Protein AF-A0A9W7TGL2-F1 (afdb_monomer_lite)

pLDDT: mean 71.96, std 24.63, range [27.2, 98.25]

Secondary structure (DSSP, 8-state):
-----------------------------------------------------TTSHHHHHHHHHHHHHHHHHHHHHHHHHHHHHHHHHHHHHHHHTS---------------SHHHHHHHHHHHHHHHHHHHHHHHHHHHHHHHHHHHHHHHHHHHHHHHHHHH--SS-TTHHHHHHHHHHHHHHHHHHHHHHHHHHHHHHHHHHHHHHHHHHHHHHHHHHHHHHHHHHHHHHHHHHHHHHHHHHHHHHHHHHHHHHHHHHHHHHHHHHHHHHHHHHHHHHHTSSS-----TTHHHHHHHHHHHHHHHHHHHHHHHHHHHHHHHHHHHHHHGGGS------GGG-S----------------------------------------TT---SS-TTS-EEE--HHHHHHHHHHHHHHHHHHHHHHHHHHHTTS---HHHHHHHHHHHHHHHHHHHHHHHHGGG-EEE------SHHHHHHHHHHHHHHHHHHHHHHHHHHHHHHHHHHHHHHHHHHHHHHHHHHHHHHHHHHHHHHHHHHHS--S---

InterPro domains:
  IPR052593 Microtubule-associated AKAP9-binding protein [PTHR46501] (51-542)
  IPR060527 Myomegalin-like, C-terminal [PF26710] (396-517)

Sequence (549 aa):
MSEQVVMCDGISHGRRRTVLKAKKEEGLKATNGDTFPGQGSVTRGVSVDVGVSEGGDGSVLMLQWENGRLQEQLRSSEELNATLHSELDLTRSILKHSPQKHMTDRPAEQQNSSDSKNINSDLLAEHLQEIRVLRQRLEETIRTNERLREQLERKLLEAEKDSAATNIFIAGSEDQAHISSELHFLLTQNHTLKEQLNQGARDKQKENDRLRETLARRTAKLELSRKECETLKQERGQLQVNLNRLQCENNHQKQQLCDTQQLLQSVRVELQVQEHMKNTTQTHTGEGSASECGSAVNLNELLAEIRQLRVQLERSIQTNTTLRLRLEQQLLSRSDPKSTININYLLTKTDGAGKSDVAHSHTDRSSPAQDCGSSVDSESHAPSRLVPGHRLWADRRGRHVLGLIEDYNALRKQMSEAQSLTADLDTQIHDNSQVLDQFQMKGFSSSVNTMQQVLEEAARLLKLLWRVSLPSGDALHTQQDELLRSEISRLKSRLSQQERMLTGAVKRLRSTNHLKEGMERVIIDQLSLTYGVLKRARGNLEDVPLNGQ

Radius of gyration: 63.39 Å; chains: 1; bounding box: 141×107×210 Å

Organism: Triplophysa rosa (NCBI:txid992332)

Structure (mmCIF, N/CA/C/O backbone):
data_AF-A0A9W7TGL2-F1
#
_entry.id   AF-A0A9W7TGL2-F1
#
loop_
_atom_site.group_PDB
_atom_site.id
_atom_site.type_symbol
_atom_site.label_atom_id
_atom_site.label_alt_id
_atom_site.label_comp_id
_atom_site.label_asym_id
_atom_site.label_entity_id
_atom_site.label_seq_id
_atom_site.pdbx_PDB_ins_code
_atom_site.Cartn_x
_atom_site.Cartn_y
_atom_site.Cartn_z
_atom_site.occupancy
_atom_site.B_iso_or_equiv
_atom_site.auth_seq_id
_atom_site.auth_comp_id
_atom_site.auth_asym_id
_atom_site.auth_atom_id
_atom_site.pdbx_PDB_model_num
ATOM 1 N N . MET A 1 1 ? 0.208 -20.484 58.988 1.00 34.53 1 MET A N 1
ATOM 2 C CA . MET A 1 1 ? 1.634 -20.663 59.331 1.00 34.53 1 MET A CA 1
ATOM 3 C C . MET A 1 1 ? 2.402 -20.876 58.041 1.00 34.53 1 MET A C 1
ATOM 5 O O . MET A 1 1 ? 1.919 -21.641 57.222 1.00 34.53 1 MET A O 1
ATOM 9 N N . SER A 1 2 ? 3.552 -20.211 57.927 1.00 32.41 2 SER A N 1
ATOM 10 C CA . SER A 1 2 ? 4.673 -20.490 57.015 1.00 32.41 2 SER A CA 1
ATOM 11 C C . SER A 1 2 ? 4.463 -20.378 55.498 1.00 32.41 2 SER A C 1
ATOM 13 O O . SER A 1 2 ? 3.754 -21.150 54.861 1.00 32.41 2 SER A O 1
ATOM 15 N N . GLU A 1 3 ? 5.193 -19.418 54.937 1.00 33.25 3 GLU A N 1
ATOM 16 C CA . GLU A 1 3 ? 5.524 -19.256 53.522 1.00 33.25 3 GLU A CA 1
ATOM 17 C C . GLU A 1 3 ? 6.418 -20.410 53.018 1.00 33.25 3 GLU A C 1
ATOM 19 O O . GLU A 1 3 ? 7.086 -21.062 53.820 1.00 33.25 3 GLU A O 1
ATOM 24 N N . GLN A 1 4 ? 6.579 -20.548 51.695 1.00 32.19 4 GLN A N 1
ATOM 25 C CA . GLN A 1 4 ? 7.876 -20.184 51.100 1.00 32.19 4 GLN A CA 1
ATOM 26 C C . GLN A 1 4 ? 7.835 -19.984 49.579 1.00 32.19 4 GLN A C 1
ATOM 28 O O . GLN A 1 4 ? 7.249 -20.754 48.821 1.00 32.19 4 GLN A O 1
ATOM 33 N N . VAL A 1 5 ? 8.512 -18.915 49.161 1.00 35.44 5 VAL A N 1
ATOM 34 C CA . VAL A 1 5 ? 8.888 -18.588 47.783 1.00 35.44 5 VAL A CA 1
ATOM 35 C C . VAL A 1 5 ? 10.221 -19.269 47.474 1.00 35.44 5 VAL A C 1
ATOM 37 O O . VAL A 1 5 ? 11.112 -19.252 48.319 1.00 35.44 5 VAL A O 1
ATOM 40 N N . VAL A 1 6 ? 10.409 -19.771 46.250 1.00 35.75 6 VAL A N 1
ATOM 41 C CA . VAL A 1 6 ? 11.747 -20.098 45.729 1.00 35.75 6 VAL A CA 1
ATOM 42 C C . VAL A 1 6 ? 11.930 -19.472 44.347 1.00 35.75 6 VAL A C 1
ATOM 44 O O . VAL A 1 6 ? 11.382 -19.947 43.356 1.00 35.75 6 VAL A O 1
ATOM 47 N N . MET A 1 7 ? 12.733 -18.407 44.291 1.00 31.17 7 MET A N 1
ATOM 48 C CA . MET A 1 7 ? 13.470 -18.037 43.080 1.00 31.17 7 MET A CA 1
ATOM 49 C C . MET A 1 7 ? 14.794 -18.806 43.049 1.00 31.17 7 MET A C 1
ATOM 51 O O . MET A 1 7 ? 15.370 -19.074 44.102 1.00 31.17 7 MET A O 1
ATOM 55 N N . CYS A 1 8 ? 15.323 -19.079 41.857 1.00 32.25 8 CYS A N 1
ATOM 56 C CA . CYS A 1 8 ? 16.726 -19.453 41.675 1.00 32.25 8 CYS A CA 1
ATOM 57 C C . CYS A 1 8 ? 17.314 -18.726 40.461 1.00 32.25 8 CYS A C 1
ATOM 59 O O . CYS A 1 8 ? 16.996 -19.051 39.318 1.00 32.25 8 CYS A O 1
ATOM 61 N N . ASP A 1 9 ? 18.198 -17.767 40.735 1.00 30.75 9 ASP A N 1
ATOM 62 C CA . ASP A 1 9 ? 19.200 -17.286 39.782 1.00 30.75 9 ASP A CA 1
ATOM 63 C C . ASP A 1 9 ? 20.289 -18.350 39.558 1.00 30.75 9 ASP A C 1
ATOM 65 O O . ASP A 1 9 ? 20.538 -19.199 40.415 1.00 30.75 9 ASP A O 1
ATOM 69 N N . GLY A 1 10 ? 20.979 -18.286 38.414 1.00 28.47 10 GLY A N 1
ATOM 70 C CA . GLY A 1 10 ? 21.976 -19.293 38.034 1.00 28.47 10 GLY A CA 1
ATOM 71 C C . GLY A 1 10 ? 22.955 -18.844 36.949 1.00 28.47 10 GLY A C 1
ATOM 72 O O . GLY A 1 10 ? 23.037 -19.459 35.888 1.00 28.47 10 GLY A O 1
ATOM 73 N N . ILE A 1 11 ? 23.715 -17.774 37.196 1.00 34.53 11 ILE A N 1
ATOM 74 C CA . ILE A 1 11 ? 24.821 -17.352 36.317 1.00 34.53 11 ILE A CA 1
ATOM 75 C C . ILE A 1 11 ? 26.002 -18.326 36.460 1.00 34.53 11 ILE A C 1
ATOM 77 O O . ILE A 1 11 ? 26.438 -18.612 37.573 1.00 34.53 11 ILE A O 1
ATOM 81 N N . SER A 1 12 ? 26.612 -18.758 35.348 1.00 32.72 12 SER A N 1
ATOM 82 C CA . SER A 1 12 ? 27.986 -19.292 35.351 1.00 32.72 12 SER A CA 1
ATOM 83 C C . SER A 1 12 ? 28.702 -19.122 34.007 1.00 32.72 12 SER A C 1
ATOM 85 O O . SER A 1 12 ? 28.130 -19.308 32.937 1.00 32.72 12 SER A O 1
ATOM 87 N N . HIS A 1 13 ? 29.974 -18.723 34.076 1.00 35.78 13 HIS A N 1
ATOM 88 C CA . HIS A 1 13 ? 30.854 -18.458 32.932 1.00 35.78 13 HIS A CA 1
ATOM 89 C C . HIS A 1 13 ? 31.540 -19.732 32.400 1.00 35.78 13 HIS A C 1
ATOM 91 O O . HIS A 1 13 ? 31.825 -20.651 33.160 1.00 35.78 13 HIS A O 1
ATOM 97 N N . GLY A 1 14 ? 31.944 -19.732 31.120 1.00 29.69 14 GLY A N 1
ATOM 98 C CA . GLY A 1 14 ? 32.741 -20.824 30.540 1.00 29.69 14 GLY A CA 1
ATOM 99 C C . GLY A 1 14 ? 33.476 -20.465 29.243 1.00 29.69 14 GLY A C 1
ATOM 100 O O . GLY A 1 14 ? 33.058 -20.857 28.159 1.00 29.69 14 GLY A O 1
ATOM 101 N N . ARG A 1 15 ? 34.608 -19.748 29.329 1.00 36.22 15 ARG A N 1
ATOM 102 C CA . ARG A 1 15 ? 35.525 -19.558 28.181 1.00 36.22 15 ARG A CA 1
ATOM 103 C C . ARG A 1 15 ? 36.167 -20.891 27.772 1.00 36.22 15 ARG A C 1
ATOM 105 O O . ARG A 1 15 ? 36.784 -21.534 28.618 1.00 36.22 15 ARG A O 1
ATOM 112 N N . ARG A 1 16 ? 36.239 -21.189 26.468 1.00 33.97 16 ARG A N 1
ATOM 11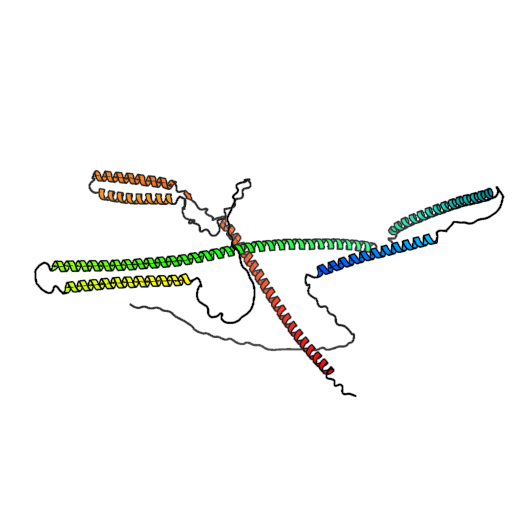3 C CA . ARG A 1 16 ? 37.361 -21.961 25.891 1.00 33.97 16 ARG A CA 1
ATOM 114 C C . ARG A 1 16 ? 37.860 -21.336 24.587 1.00 33.97 16 ARG A C 1
ATOM 116 O O . ARG A 1 16 ? 37.105 -21.157 23.640 1.00 33.97 16 ARG A O 1
ATOM 123 N N . ARG A 1 17 ? 39.155 -21.005 24.570 1.00 35.16 17 ARG A N 1
ATOM 124 C CA . ARG A 1 17 ? 39.943 -20.719 23.361 1.00 35.16 17 ARG A CA 1
ATOM 125 C C . ARG A 1 17 ? 40.356 -22.043 22.717 1.00 35.16 17 ARG A C 1
ATOM 127 O O . ARG A 1 17 ? 40.727 -22.965 23.438 1.00 35.16 17 ARG A O 1
ATOM 134 N N . THR A 1 18 ? 40.456 -22.068 21.396 1.00 33.81 18 THR A N 1
ATOM 135 C CA . THR A 1 18 ? 41.349 -22.970 20.656 1.00 33.81 18 THR A CA 1
ATOM 136 C C . THR A 1 18 ? 42.074 -22.149 19.593 1.00 33.81 18 THR A C 1
ATOM 138 O O . THR A 1 18 ? 41.499 -21.243 18.994 1.00 33.81 18 THR A O 1
ATOM 141 N N . VAL A 1 19 ? 43.373 -22.393 19.429 1.00 30.88 19 VAL A N 1
ATOM 142 C CA . VAL A 1 19 ? 44.260 -21.643 18.527 1.00 30.88 19 VAL A CA 1
ATOM 143 C C . VAL A 1 19 ? 45.191 -22.644 17.839 1.00 30.88 19 VAL A C 1
ATOM 145 O O . VAL A 1 19 ? 45.511 -23.675 18.424 1.00 30.88 19 VAL A O 1
ATOM 148 N N . LEU A 1 20 ? 45.675 -22.270 16.652 1.00 30.70 20 LEU A N 1
ATOM 149 C CA . LEU A 1 20 ? 46.784 -22.871 15.898 1.00 30.70 20 LEU A CA 1
ATOM 150 C C . LEU A 1 20 ? 46.524 -24.221 15.206 1.00 30.70 20 LEU A C 1
ATOM 152 O O . LEU A 1 20 ? 46.535 -25.282 15.824 1.00 30.70 20 LEU A O 1
ATOM 156 N N . LYS A 1 21 ? 46.612 -24.187 13.871 1.00 27.20 21 LYS A N 1
ATOM 157 C CA . LYS A 1 21 ? 47.766 -24.822 13.215 1.00 27.20 21 LYS A CA 1
ATOM 158 C C . LYS A 1 21 ? 48.162 -24.053 11.953 1.00 27.20 21 LYS A C 1
ATOM 160 O O . LYS A 1 21 ? 47.344 -23.859 11.063 1.00 27.20 21 LYS A O 1
ATOM 165 N N . ALA A 1 22 ? 49.411 -23.603 11.901 1.00 30.84 22 ALA A N 1
ATOM 166 C CA . ALA A 1 22 ? 50.017 -23.016 10.709 1.00 30.84 22 ALA A CA 1
ATOM 167 C C . ALA A 1 22 ? 50.798 -24.089 9.936 1.00 30.84 22 ALA A C 1
ATOM 169 O O . ALA A 1 22 ? 51.288 -25.048 10.538 1.00 30.84 22 ALA A O 1
ATOM 170 N N . LYS A 1 23 ? 50.974 -23.896 8.624 1.00 28.53 23 LYS A N 1
ATOM 171 C CA . LYS A 1 23 ? 52.025 -24.571 7.855 1.00 28.53 23 LYS A CA 1
ATOM 172 C C . LYS A 1 23 ? 52.535 -23.655 6.732 1.00 28.53 23 LYS A C 1
ATOM 174 O O . LYS A 1 23 ? 51.772 -23.255 5.862 1.00 28.53 23 LYS A O 1
ATOM 179 N N . LYS A 1 24 ? 53.820 -23.315 6.824 1.00 30.36 24 LYS A N 1
ATOM 180 C CA . LYS A 1 24 ? 54.711 -22.814 5.757 1.00 30.36 24 LYS A CA 1
ATOM 181 C C . LYS A 1 24 ? 55.247 -24.073 5.006 1.00 30.36 24 LYS A C 1
ATOM 183 O O . LYS A 1 24 ? 55.011 -25.175 5.500 1.00 30.36 24 LYS A O 1
ATOM 188 N N . GLU A 1 25 ? 55.920 -24.067 3.856 1.00 30.17 25 GLU A N 1
ATOM 189 C CA . GLU A 1 25 ? 56.736 -23.068 3.145 1.00 30.17 25 GLU A CA 1
ATOM 190 C C . GLU A 1 25 ? 56.929 -23.513 1.665 1.00 30.17 25 GLU A C 1
ATOM 192 O O . GLU A 1 25 ? 56.258 -24.450 1.242 1.00 30.17 25 GLU A O 1
ATOM 197 N N . GLU A 1 26 ? 57.875 -22.888 0.940 1.00 28.66 26 GLU A N 1
ATOM 198 C CA . GLU A 1 26 ? 58.353 -23.189 -0.436 1.00 28.66 26 GLU A CA 1
ATOM 199 C C . GLU A 1 26 ? 57.412 -22.776 -1.598 1.00 28.66 26 GLU A C 1
ATOM 201 O O . GLU A 1 26 ? 56.200 -22.933 -1.521 1.00 28.66 26 GLU A O 1
ATOM 206 N N . GLY A 1 27 ? 57.885 -22.220 -2.725 1.00 27.77 27 GLY A N 1
ATOM 207 C CA . GLY A 1 27 ? 59.241 -21.790 -3.110 1.00 27.77 27 GLY A CA 1
ATOM 208 C C . GLY A 1 27 ? 59.446 -21.829 -4.642 1.00 27.77 27 GLY A C 1
ATOM 209 O O . GLY A 1 27 ? 58.849 -22.676 -5.290 1.00 27.77 27 GLY A O 1
ATOM 210 N N . LEU A 1 28 ? 60.346 -20.982 -5.187 1.00 31.12 28 LEU A N 1
ATOM 211 C CA . LEU A 1 28 ? 60.797 -20.893 -6.608 1.00 31.12 28 LEU A CA 1
ATOM 212 C C . LEU A 1 28 ? 59.863 -20.167 -7.620 1.00 31.12 28 LEU A C 1
ATOM 214 O O . LEU A 1 28 ? 58.651 -20.224 -7.473 1.00 31.12 28 LEU A O 1
ATOM 218 N N . LYS A 1 29 ? 60.333 -19.546 -8.728 1.00 30.06 29 LYS A N 1
ATOM 219 C CA . LYS A 1 29 ? 61.562 -18.749 -9.027 1.00 30.06 29 LYS A CA 1
ATOM 220 C C . LYS A 1 29 ? 61.436 -18.095 -10.434 1.00 30.06 29 LYS A C 1
ATOM 222 O O . LYS A 1 29 ? 60.990 -18.778 -11.344 1.00 30.06 29 LYS A O 1
ATOM 227 N N . ALA A 1 30 ? 61.990 -16.883 -10.621 1.00 29.86 30 ALA A N 1
ATOM 228 C CA . ALA A 1 30 ? 62.328 -16.235 -11.917 1.00 29.86 30 ALA A CA 1
ATOM 229 C C . ALA A 1 30 ? 61.139 -15.832 -12.846 1.00 29.86 30 ALA A C 1
ATOM 231 O O . ALA A 1 30 ? 60.027 -16.297 -12.641 1.00 29.86 30 ALA A O 1
ATOM 232 N N . THR A 1 31 ? 61.260 -14.925 -13.833 1.00 33.31 31 THR A N 1
ATOM 233 C CA . THR A 1 31 ? 62.423 -14.265 -14.486 1.00 33.31 31 THR A CA 1
ATOM 234 C C . THR A 1 31 ? 62.205 -12.758 -14.738 1.00 33.31 31 THR A C 1
ATOM 236 O O . THR A 1 31 ? 61.099 -12.352 -15.084 1.00 33.31 31 THR A O 1
ATOM 239 N N . ASN A 1 32 ? 63.279 -11.955 -14.693 1.00 29.34 32 ASN A N 1
ATOM 240 C CA . ASN A 1 32 ? 63.326 -10.610 -15.299 1.00 29.34 32 ASN A CA 1
ATOM 241 C C . ASN A 1 32 ? 63.554 -10.698 -16.822 1.00 29.34 32 ASN A C 1
ATOM 243 O O . ASN A 1 32 ? 64.077 -11.706 -17.299 1.00 29.34 32 ASN A O 1
ATOM 247 N N . GLY A 1 33 ? 63.253 -9.623 -17.560 1.00 28.14 33 GLY A N 1
ATOM 248 C CA . GLY A 1 33 ? 63.543 -9.516 -18.994 1.00 28.14 33 GLY A CA 1
ATOM 249 C C . GLY A 1 33 ? 63.323 -8.109 -19.558 1.00 28.14 33 GLY A C 1
ATOM 250 O O . GLY A 1 33 ? 62.316 -7.864 -20.213 1.00 28.14 33 GLY A O 1
ATOM 251 N N . ASP A 1 34 ? 64.265 -7.195 -19.311 1.00 28.83 34 ASP A N 1
ATOM 252 C CA . ASP A 1 34 ? 64.368 -5.927 -20.049 1.00 28.83 34 ASP A CA 1
ATOM 253 C C . ASP A 1 34 ? 64.824 -6.172 -21.495 1.00 28.83 34 ASP A C 1
ATOM 255 O O . ASP A 1 34 ? 65.729 -6.977 -21.708 1.00 28.83 34 ASP A O 1
ATOM 259 N N . THR A 1 35 ? 64.284 -5.419 -22.466 1.00 29.22 35 THR A N 1
ATOM 260 C CA . THR A 1 35 ? 65.016 -4.862 -23.633 1.00 29.22 35 THR A CA 1
ATOM 261 C C . THR A 1 35 ? 64.132 -3.843 -24.376 1.00 29.22 35 THR A C 1
ATOM 263 O O . THR A 1 35 ? 63.158 -4.209 -25.028 1.00 29.22 35 THR A O 1
ATOM 266 N N . PHE A 1 36 ? 64.519 -2.565 -24.329 1.00 30.86 36 PHE A N 1
ATOM 267 C CA . PHE A 1 36 ? 64.251 -1.559 -25.375 1.00 30.86 36 PHE A CA 1
ATOM 268 C C . PHE A 1 36 ? 65.467 -1.541 -26.327 1.00 30.86 36 PHE A C 1
ATOM 270 O O . PHE A 1 36 ? 66.579 -1.774 -25.845 1.00 30.86 36 PHE A O 1
ATOM 277 N N . PRO A 1 37 ? 65.306 -1.307 -27.648 1.00 44.97 37 PRO A N 1
ATOM 278 C CA . PRO A 1 37 ? 65.043 0.036 -28.216 1.00 44.97 37 PRO A CA 1
ATOM 279 C C . PRO A 1 37 ? 64.016 0.018 -29.384 1.00 44.97 37 PRO A C 1
ATOM 281 O O . PRO A 1 37 ? 63.587 -1.049 -29.798 1.00 44.97 37 PRO A O 1
ATOM 284 N N . GLY A 1 38 ? 63.564 1.122 -29.999 1.00 28.97 38 GLY A N 1
ATOM 285 C CA . GLY A 1 38 ? 63.757 2.563 -29.770 1.00 28.97 38 GLY A CA 1
ATOM 286 C C . GLY A 1 38 ? 63.263 3.405 -30.977 1.00 28.97 38 GLY A C 1
ATOM 287 O O . GLY A 1 38 ? 63.242 2.901 -32.091 1.00 28.97 38 GLY A O 1
ATOM 288 N N . GLN A 1 39 ? 62.947 4.693 -30.743 1.00 30.86 39 GLN A N 1
ATOM 289 C CA . GLN A 1 39 ? 62.553 5.765 -31.703 1.00 30.86 39 GLN A CA 1
ATOM 290 C C . GLN A 1 39 ? 61.119 5.778 -32.304 1.00 30.86 39 GLN A C 1
ATOM 292 O O . GLN A 1 39 ? 60.568 4.752 -32.676 1.00 30.86 39 GLN A O 1
ATOM 297 N N . GLY A 1 40 ? 60.550 6.997 -32.438 1.00 28.98 40 GLY A N 1
ATOM 298 C CA . GLY A 1 40 ? 59.294 7.301 -33.165 1.00 28.98 40 GLY A CA 1
ATOM 299 C C . GLY A 1 40 ? 58.084 7.710 -32.295 1.00 28.98 40 GLY A C 1
ATOM 300 O O . GLY A 1 40 ? 57.099 6.994 -32.241 1.00 28.98 40 GLY A O 1
ATOM 301 N N . SER A 1 41 ? 58.165 8.755 -31.464 1.00 32.88 41 SER A N 1
ATOM 302 C CA . SER A 1 41 ? 57.693 10.124 -31.787 1.00 32.88 41 SER A CA 1
ATOM 303 C C . SER A 1 41 ? 56.156 10.364 -31.801 1.00 32.88 41 SER A C 1
ATOM 305 O O . SER A 1 41 ? 55.476 10.007 -32.753 1.00 32.88 41 SER A O 1
ATOM 307 N N . VAL A 1 42 ? 55.693 11.144 -30.803 1.00 31.81 42 VAL A N 1
ATOM 308 C CA . VAL A 1 42 ? 54.610 12.171 -30.861 1.00 31.81 42 VAL A CA 1
ATOM 309 C C . VAL A 1 42 ? 53.115 11.815 -30.570 1.00 31.81 42 VAL A C 1
ATOM 311 O O . VAL A 1 42 ? 52.479 10.980 -31.195 1.00 31.81 42 VAL A O 1
ATOM 314 N N . THR A 1 43 ? 52.571 12.570 -29.591 1.00 33.53 43 THR A N 1
ATOM 315 C CA . THR A 1 43 ? 51.158 12.903 -29.228 1.00 33.53 43 THR A CA 1
ATOM 316 C C . THR A 1 43 ? 50.098 11.839 -28.876 1.00 33.53 43 THR A C 1
ATOM 318 O O . THR A 1 43 ? 49.243 11.469 -29.670 1.00 33.53 43 THR A O 1
ATOM 321 N N . ARG A 1 44 ? 50.034 11.542 -27.567 1.00 32.09 44 ARG A N 1
ATOM 322 C CA . ARG A 1 44 ? 48.878 11.741 -26.649 1.00 32.09 44 ARG A CA 1
ATOM 323 C C . ARG A 1 44 ? 47.530 12.195 -27.260 1.00 32.09 44 ARG A C 1
ATOM 325 O O . ARG A 1 44 ? 47.443 13.315 -27.752 1.00 32.09 44 ARG A O 1
ATOM 332 N N . GLY A 1 45 ? 46.453 11.439 -26.996 1.00 31.22 45 GLY A N 1
ATOM 333 C CA . GLY A 1 45 ? 45.069 11.905 -27.209 1.00 31.22 45 GLY A CA 1
ATOM 334 C C . GLY A 1 45 ? 43.963 10.848 -27.053 1.00 31.22 45 GLY A C 1
ATOM 335 O O . GLY A 1 45 ? 43.210 10.638 -27.995 1.00 31.22 45 GLY A O 1
ATOM 336 N N . VAL A 1 46 ? 43.852 10.164 -25.903 1.00 32.94 46 VAL A N 1
ATOM 337 C CA . VAL A 1 46 ? 42.736 9.220 -25.655 1.00 32.94 46 VAL A CA 1
ATOM 338 C C . VAL A 1 46 ? 41.494 9.948 -25.138 1.00 32.94 46 VAL A C 1
ATOM 340 O O . VAL A 1 46 ? 41.579 10.786 -24.241 1.00 32.94 46 VAL A O 1
ATOM 343 N N . SER A 1 47 ? 40.355 9.567 -25.712 1.00 37.66 47 SER A N 1
ATOM 344 C CA . SER A 1 47 ? 38.988 9.990 -25.416 1.00 37.66 47 SER A CA 1
ATOM 345 C C . SER A 1 47 ? 38.634 10.028 -23.927 1.00 37.66 47 SER A C 1
ATOM 347 O O . SER A 1 47 ? 38.898 9.079 -23.189 1.00 37.66 47 SER A O 1
ATOM 349 N N . VAL A 1 48 ? 37.914 11.078 -23.526 1.00 33.91 48 VAL A N 1
ATOM 350 C CA . VAL A 1 48 ? 37.090 11.087 -22.312 1.00 33.91 48 VAL A CA 1
ATOM 351 C C . VAL A 1 48 ? 35.634 11.199 -22.738 1.00 33.91 48 VAL A C 1
ATOM 353 O O . VAL A 1 48 ? 35.235 12.172 -23.372 1.00 33.91 48 VAL A O 1
ATOM 356 N N . ASP A 1 49 ? 34.872 10.172 -22.385 1.00 35.97 49 ASP A N 1
ATOM 357 C CA . ASP A 1 49 ? 33.417 10.122 -22.458 1.00 35.97 49 ASP A CA 1
ATOM 358 C C . ASP A 1 49 ? 32.823 11.127 -21.451 1.00 35.97 49 ASP A C 1
ATOM 360 O O . ASP A 1 49 ? 33.174 11.102 -20.266 1.00 35.97 49 ASP A O 1
ATOM 364 N N . VAL A 1 50 ? 31.973 12.047 -21.916 1.00 38.31 50 VAL A N 1
ATOM 365 C CA . VAL A 1 50 ? 31.320 13.069 -21.080 1.00 38.31 50 VAL A CA 1
ATOM 366 C C . VAL A 1 50 ? 29.818 12.834 -21.119 1.00 38.31 50 VAL A C 1
ATOM 368 O O . VAL A 1 50 ? 29.198 12.850 -22.178 1.00 38.31 50 VAL A O 1
ATOM 371 N N . GLY A 1 51 ? 29.243 12.609 -19.936 1.00 33.94 51 GLY A N 1
ATOM 372 C CA . GLY A 1 51 ? 27.869 12.146 -19.783 1.00 33.94 51 GLY A CA 1
ATOM 373 C C . GLY A 1 51 ? 26.816 13.085 -20.375 1.00 33.94 51 GLY A C 1
ATOM 374 O O . GLY A 1 51 ? 26.834 14.298 -20.157 1.00 33.94 51 GLY A O 1
ATOM 375 N N . VAL A 1 52 ? 25.847 12.476 -21.060 1.00 34.81 52 VAL A N 1
ATOM 376 C CA . VAL A 1 52 ? 24.656 13.132 -21.605 1.00 34.81 52 VAL A CA 1
ATOM 377 C C . VAL A 1 52 ? 23.859 13.800 -20.482 1.00 34.81 52 VAL A C 1
ATOM 379 O O . VAL A 1 52 ? 23.293 13.131 -19.619 1.00 34.81 52 VAL A O 1
ATOM 382 N N . SER A 1 53 ? 23.779 15.131 -20.522 1.00 40.34 53 SER A N 1
ATOM 383 C CA . SER A 1 53 ? 22.736 15.886 -19.823 1.00 40.34 53 SER A CA 1
ATOM 384 C C . SER A 1 53 ? 21.548 16.056 -20.767 1.00 40.34 53 SER A C 1
ATOM 386 O O . SER A 1 53 ? 21.568 16.913 -21.652 1.00 40.34 53 SER A O 1
ATOM 388 N N . GLU A 1 54 ? 20.518 15.227 -20.590 1.00 49.62 54 GLU A N 1
ATOM 389 C CA . GLU A 1 54 ? 19.258 15.344 -21.330 1.00 49.62 54 GLU A CA 1
ATOM 390 C C . GLU A 1 54 ? 18.617 16.717 -21.058 1.00 49.62 54 GLU A C 1
ATOM 392 O O . GLU A 1 54 ? 18.155 16.999 -19.953 1.00 49.62 54 GLU A O 1
ATOM 397 N N . GLY A 1 55 ? 18.615 17.591 -22.070 1.00 46.66 55 GLY A N 1
ATOM 398 C CA . GLY A 1 55 ? 18.034 18.935 -21.981 1.00 46.66 55 GLY A CA 1
ATOM 399 C C . GLY A 1 55 ? 18.540 19.935 -23.027 1.00 46.66 55 GLY A C 1
ATOM 400 O O . GLY A 1 55 ? 17.801 20.844 -23.391 1.00 46.66 55 GLY A O 1
ATOM 401 N N . GLY A 1 56 ? 19.765 19.764 -23.544 1.00 48.22 56 GLY A N 1
ATOM 402 C CA . GLY A 1 56 ? 20.353 20.672 -24.546 1.00 48.22 56 GLY A CA 1
ATOM 403 C C . GLY A 1 56 ? 20.095 20.296 -26.014 1.00 48.22 56 GLY A C 1
ATOM 404 O O . GLY A 1 56 ? 19.826 21.172 -26.838 1.00 48.22 56 GLY A O 1
ATOM 405 N N . ASP A 1 57 ? 20.143 18.999 -26.342 1.00 55.12 57 ASP A N 1
ATOM 406 C CA . ASP A 1 57 ? 20.233 18.518 -27.735 1.00 55.12 57 ASP A CA 1
ATOM 407 C C . ASP A 1 57 ? 19.054 18.921 -28.628 1.00 55.12 57 ASP A C 1
ATOM 409 O O . ASP A 1 57 ? 19.255 19.282 -29.785 1.00 55.12 57 ASP A O 1
ATOM 413 N N . GLY A 1 58 ? 17.823 18.921 -28.106 1.00 57.62 58 GLY A N 1
ATOM 414 C CA . GLY A 1 58 ? 16.640 19.270 -28.903 1.00 57.62 58 GLY A CA 1
ATOM 415 C C . GLY A 1 58 ? 16.672 20.705 -29.444 1.00 57.62 58 GLY A C 1
ATOM 416 O O . GLY A 1 58 ? 16.219 20.952 -30.560 1.00 57.62 58 GLY A O 1
ATOM 417 N N . SER A 1 59 ? 17.254 21.642 -28.688 1.00 61.97 59 SER A N 1
ATOM 418 C CA . SER A 1 59 ? 17.389 23.042 -29.110 1.00 61.97 59 SER A CA 1
ATOM 419 C C . SER A 1 59 ? 18.518 23.212 -30.131 1.00 61.97 59 SER A C 1
ATOM 421 O O . SER A 1 59 ? 18.355 23.901 -31.136 1.00 61.97 59 SER A O 1
ATOM 423 N N . VAL A 1 60 ? 19.644 22.517 -29.929 1.00 71.19 60 VAL A N 1
ATOM 424 C CA . VAL A 1 60 ? 20.780 22.536 -30.865 1.00 71.19 60 VAL A CA 1
ATOM 425 C C . VAL A 1 60 ? 20.398 21.911 -32.209 1.00 71.19 60 VAL A C 1
ATOM 427 O O . VAL A 1 60 ? 20.690 22.499 -33.247 1.00 71.19 60 VAL A O 1
ATOM 430 N N . LEU A 1 61 ? 19.684 20.781 -32.212 1.00 74.56 61 LEU A N 1
ATOM 431 C CA . LEU A 1 61 ? 19.200 20.133 -33.437 1.00 74.56 61 LEU A CA 1
ATOM 432 C C . LEU A 1 61 ? 18.182 21.001 -34.193 1.00 74.56 61 LEU A C 1
ATOM 434 O O . LEU A 1 61 ? 18.268 21.105 -35.416 1.00 74.56 61 LEU A O 1
ATOM 438 N N . MET A 1 62 ? 17.268 21.680 -33.488 1.00 76.31 62 MET A N 1
ATOM 439 C CA . MET A 1 62 ? 16.353 22.654 -34.102 1.00 76.31 62 MET A CA 1
ATOM 440 C C . MET A 1 62 ? 17.113 23.822 -34.743 1.00 76.31 62 MET A C 1
ATOM 442 O O . MET A 1 62 ? 16.857 24.153 -35.897 1.00 76.31 62 MET A O 1
ATOM 446 N N . LEU A 1 63 ? 18.092 24.407 -34.044 1.00 81.31 63 LEU A N 1
ATOM 447 C CA . LEU A 1 63 ? 18.908 25.511 -34.566 1.00 81.31 63 LEU A CA 1
ATOM 448 C C . LEU A 1 63 ? 19.830 25.089 -35.722 1.00 81.31 63 LEU A C 1
ATOM 450 O O . LEU A 1 63 ? 20.113 25.905 -36.599 1.00 81.31 63 LEU A O 1
ATOM 454 N N . GLN A 1 64 ? 20.288 23.835 -35.754 1.00 82.12 64 GLN A N 1
ATOM 455 C CA . GLN A 1 64 ? 21.024 23.268 -36.889 1.00 82.12 64 GLN A CA 1
ATOM 456 C C . GLN A 1 64 ? 20.113 23.066 -38.105 1.00 82.12 64 GLN A C 1
ATOM 458 O O . GLN A 1 64 ? 20.489 23.441 -39.214 1.00 82.12 64 GLN A O 1
ATOM 463 N N . TRP A 1 65 ? 18.904 22.534 -37.904 1.00 80.31 65 TRP A N 1
ATOM 464 C CA . TRP A 1 65 ? 17.923 22.356 -38.977 1.00 80.31 65 TRP A CA 1
ATOM 465 C C . TRP A 1 65 ? 17.446 23.702 -39.545 1.00 80.31 65 TRP A C 1
ATOM 467 O O . TRP A 1 65 ? 17.362 23.874 -40.759 1.00 80.31 65 TRP A O 1
ATOM 477 N N . GLU A 1 66 ? 17.219 24.690 -38.678 1.00 88.06 66 GLU A N 1
ATOM 478 C CA . GLU A 1 66 ? 16.875 26.059 -39.065 1.00 88.06 66 GLU A CA 1
ATOM 479 C C . GLU A 1 66 ? 18.035 26.767 -39.787 1.00 88.06 66 GLU A C 1
ATOM 481 O O . GLU A 1 66 ? 17.797 27.423 -40.799 1.00 88.06 66 GLU A O 1
ATOM 486 N N . ASN A 1 67 ? 19.292 26.580 -39.360 1.00 85.38 67 ASN A N 1
ATOM 487 C CA . ASN A 1 67 ? 20.452 27.074 -40.116 1.00 85.38 67 ASN A CA 1
ATOM 488 C C . ASN A 1 67 ? 20.547 26.435 -41.504 1.00 85.38 67 ASN A C 1
ATOM 490 O O . ASN A 1 67 ? 20.740 27.160 -42.474 1.00 85.38 67 ASN A O 1
ATOM 494 N N . GLY A 1 68 ? 20.368 25.115 -41.623 1.00 91.62 68 GLY A N 1
ATOM 495 C CA . GLY A 1 68 ? 20.349 24.440 -42.925 1.00 91.62 68 GLY A CA 1
ATOM 496 C C . GLY A 1 68 ? 19.238 24.977 -43.834 1.00 91.62 68 GLY A C 1
ATOM 497 O O . GLY A 1 68 ? 19.479 25.290 -44.997 1.00 91.62 68 GLY A O 1
ATOM 498 N N . ARG A 1 69 ? 18.036 25.188 -43.281 1.00 93.00 69 ARG A N 1
ATOM 499 C CA . ARG A 1 69 ? 16.902 25.806 -43.986 1.00 93.00 69 ARG A CA 1
ATOM 500 C C . ARG A 1 69 ? 17.220 27.228 -44.462 1.00 93.00 69 ARG A C 1
ATOM 502 O O . ARG A 1 69 ? 16.910 27.566 -45.601 1.00 93.00 69 ARG A O 1
ATOM 509 N N . LEU A 1 70 ? 17.836 28.054 -43.616 1.00 91.25 70 LEU A N 1
ATOM 510 C CA . LEU A 1 70 ? 18.214 29.431 -43.953 1.00 91.25 70 LEU A CA 1
ATOM 511 C C . LEU A 1 70 ? 19.366 29.492 -44.967 1.00 91.25 70 LEU A C 1
ATOM 513 O O . LEU A 1 70 ? 19.344 30.352 -45.844 1.00 91.25 70 LEU A O 1
ATOM 517 N N . GLN A 1 71 ? 20.329 28.570 -44.897 1.00 88.75 71 GLN A N 1
ATOM 518 C CA . GLN A 1 71 ? 21.398 28.433 -45.891 1.00 88.75 71 GLN A CA 1
ATOM 519 C C . GLN A 1 71 ? 20.839 28.046 -47.264 1.00 88.75 71 GLN A C 1
ATOM 521 O O . GLN A 1 71 ? 21.224 28.651 -48.259 1.00 88.75 71 GLN A O 1
ATOM 526 N N . GLU A 1 72 ? 19.879 27.120 -47.330 1.00 89.50 72 GLU A N 1
ATOM 527 C CA . GLU A 1 72 ? 19.223 26.755 -48.592 1.00 89.50 72 GLU A CA 1
ATOM 528 C C . GLU A 1 72 ? 18.382 27.916 -49.161 1.00 89.50 72 GLU A C 1
ATOM 530 O O . GLU A 1 72 ? 18.409 28.175 -50.364 1.00 89.50 72 GLU A O 1
ATOM 535 N N . GLN A 1 73 ? 17.694 28.685 -48.303 1.00 89.38 73 GLN A N 1
ATOM 536 C CA . GLN A 1 73 ? 17.000 29.909 -48.731 1.00 89.38 73 GLN A CA 1
ATOM 537 C C . GLN A 1 73 ? 17.968 30.990 -49.239 1.00 89.38 73 GLN A C 1
ATOM 539 O O . GLN A 1 73 ? 17.647 31.676 -50.210 1.00 89.38 73 GLN A O 1
ATOM 544 N N . LEU A 1 74 ? 19.145 31.138 -48.622 1.00 91.50 74 LEU A N 1
ATOM 545 C CA . LEU A 1 74 ? 20.180 32.057 -49.097 1.00 91.50 74 LEU A CA 1
ATOM 546 C C . LEU A 1 74 ? 20.735 31.600 -50.453 1.00 91.50 74 LEU A C 1
ATOM 548 O O . LEU A 1 74 ? 20.757 32.398 -51.382 1.00 91.50 74 LEU A O 1
ATOM 552 N N . ARG A 1 75 ? 21.063 30.311 -50.599 1.00 90.94 75 ARG A N 1
ATOM 553 C CA . ARG A 1 75 ? 21.542 29.700 -51.850 1.00 90.94 75 ARG A CA 1
ATOM 554 C C . ARG A 1 75 ? 20.550 29.909 -53.001 1.00 90.94 75 ARG A C 1
ATOM 556 O O . ARG A 1 75 ? 20.938 30.342 -54.080 1.00 90.94 75 ARG A O 1
ATOM 563 N N . SER A 1 76 ? 19.258 29.692 -52.749 1.00 88.88 76 SER A N 1
ATOM 564 C CA . SER A 1 76 ? 18.187 29.942 -53.726 1.00 88.88 76 SER A CA 1
ATOM 565 C C . SER A 1 76 ? 18.033 31.433 -54.077 1.00 88.88 76 SER A C 1
ATOM 567 O O . SER A 1 76 ? 17.777 31.775 -55.231 1.00 88.88 76 SER A O 1
ATOM 569 N N . SER A 1 77 ? 18.236 32.336 -53.111 1.00 89.62 77 SER A N 1
ATOM 570 C CA . SER A 1 77 ? 18.258 33.788 -53.345 1.00 89.62 77 SER A CA 1
ATOM 571 C C . SER A 1 77 ? 19.476 34.223 -54.173 1.00 89.62 77 SER A C 1
ATOM 573 O O . SER A 1 77 ? 19.358 35.066 -55.061 1.00 89.62 77 SER A O 1
ATOM 575 N N . GLU A 1 78 ? 20.648 33.636 -53.930 1.00 91.31 78 GLU A N 1
ATOM 576 C CA . GLU A 1 78 ? 21.876 33.880 -54.698 1.00 91.31 78 GLU A CA 1
ATOM 577 C C . GLU A 1 78 ? 21.746 33.384 -56.147 1.00 91.31 78 GLU A C 1
ATOM 579 O O . GLU A 1 78 ? 22.073 34.128 -57.073 1.00 91.31 78 GLU A O 1
ATOM 584 N N . GLU A 1 79 ? 21.182 32.190 -56.360 1.00 91.06 79 GLU A N 1
ATOM 585 C CA . GLU A 1 79 ? 20.840 31.667 -57.692 1.00 91.06 79 GLU A CA 1
ATOM 586 C C . GLU A 1 79 ? 19.867 32.598 -58.434 1.00 91.06 79 GLU A C 1
ATOM 588 O O . GLU A 1 79 ? 20.107 32.957 -59.590 1.00 91.06 79 GLU A O 1
ATOM 593 N N . LEU A 1 80 ? 18.804 33.060 -57.765 1.00 89.88 80 LEU A N 1
ATOM 594 C CA . LEU A 1 80 ? 17.837 33.989 -58.350 1.00 89.88 80 LEU A CA 1
ATOM 595 C C . LEU A 1 80 ? 18.495 35.327 -58.724 1.00 89.88 80 LEU A C 1
ATOM 597 O O . LEU A 1 80 ? 18.304 35.812 -59.841 1.00 89.88 80 LEU A O 1
ATOM 601 N N . ASN A 1 81 ? 19.330 35.898 -57.853 1.00 85.81 81 ASN A N 1
ATOM 602 C CA . ASN A 1 81 ? 20.080 37.117 -58.168 1.00 85.81 81 ASN A CA 1
ATOM 603 C C . ASN A 1 81 ? 21.042 36.918 -59.351 1.00 85.81 81 ASN A C 1
ATOM 605 O O . ASN A 1 81 ? 21.132 37.797 -60.209 1.00 85.81 81 ASN A O 1
ATOM 609 N N . ALA A 1 82 ? 21.711 35.765 -59.459 1.00 88.75 82 ALA A N 1
ATOM 610 C CA . ALA A 1 82 ? 22.549 35.445 -60.614 1.00 88.75 82 ALA A CA 1
ATOM 611 C C . ALA A 1 82 ? 21.734 35.395 -61.922 1.00 88.75 82 ALA A C 1
ATOM 613 O O . ALA A 1 82 ? 22.165 35.956 -62.933 1.00 88.75 82 ALA A O 1
ATOM 614 N N . THR A 1 83 ? 20.528 34.806 -61.901 1.00 88.06 83 THR A N 1
ATOM 615 C CA . THR A 1 83 ? 19.636 34.816 -63.076 1.00 88.06 83 THR A CA 1
ATOM 616 C C . THR A 1 83 ? 19.186 36.231 -63.450 1.00 88.06 83 THR A C 1
ATOM 618 O O . THR A 1 83 ? 19.360 36.622 -64.605 1.00 88.06 83 THR A O 1
ATOM 621 N N . LEU A 1 84 ? 18.742 37.050 -62.487 1.00 86.38 84 LEU A N 1
ATOM 622 C CA . LEU A 1 84 ? 18.360 38.449 -62.731 1.00 86.38 84 LEU A CA 1
ATOM 623 C C . LEU A 1 84 ? 19.521 39.287 -63.285 1.00 86.38 84 LEU A C 1
ATOM 625 O O . LEU A 1 84 ? 19.321 40.098 -64.187 1.00 86.38 84 LEU A O 1
ATOM 629 N N . HIS A 1 85 ? 20.748 39.081 -62.799 1.00 80.38 85 HIS A N 1
ATOM 630 C CA . HIS A 1 85 ? 21.927 39.737 -63.365 1.00 80.38 85 HIS A CA 1
ATOM 631 C C . HIS A 1 85 ? 22.176 39.319 -64.821 1.00 80.38 85 HIS A C 1
ATOM 633 O O . HIS A 1 85 ? 22.429 40.186 -65.657 1.00 80.38 85 HIS A O 1
ATOM 639 N N . SER A 1 86 ? 22.015 38.034 -65.157 1.00 85.81 86 SER A N 1
ATOM 640 C CA . SER A 1 86 ? 22.142 37.567 -66.545 1.00 85.81 86 SER A CA 1
ATOM 641 C C . SER A 1 86 ? 21.064 38.147 -67.478 1.00 85.81 86 SER A C 1
ATOM 643 O O . SER A 1 86 ? 21.366 38.495 -68.620 1.00 85.81 86 SER A O 1
ATOM 645 N N . GLU A 1 87 ? 19.834 38.353 -66.991 1.00 85.19 87 GLU A N 1
ATOM 646 C CA . GLU A 1 87 ? 18.767 39.033 -67.741 1.00 85.19 87 GLU A CA 1
ATOM 647 C C . GLU A 1 87 ? 19.040 40.538 -67.914 1.00 85.19 87 GLU A C 1
ATOM 649 O O . GLU A 1 87 ? 18.796 41.104 -68.985 1.00 85.19 87 GLU A O 1
ATOM 654 N N . LEU A 1 88 ? 19.599 41.204 -66.899 1.00 82.81 88 LEU A N 1
ATOM 655 C CA . LEU A 1 88 ? 20.013 42.609 -66.986 1.00 82.81 88 LEU A CA 1
ATOM 656 C C . LEU A 1 88 ? 21.175 42.816 -67.971 1.00 82.81 88 LEU A C 1
ATOM 658 O O . LEU A 1 88 ? 21.198 43.813 -68.699 1.00 82.81 88 LEU A O 1
ATOM 662 N N . ASP A 1 89 ? 22.109 41.870 -68.057 1.00 80.06 89 ASP A N 1
ATOM 663 C CA . ASP A 1 89 ? 23.181 41.909 -69.054 1.00 80.06 89 ASP A CA 1
ATOM 664 C C . ASP A 1 89 ? 22.676 41.565 -70.464 1.00 80.06 89 ASP A C 1
ATOM 666 O O . ASP A 1 89 ? 23.067 42.225 -71.433 1.00 80.06 89 ASP A O 1
ATOM 670 N N . LEU A 1 90 ? 21.736 40.622 -70.598 1.00 81.38 90 LEU A N 1
ATOM 671 C CA . LEU A 1 90 ? 21.073 40.323 -71.871 1.00 81.38 90 LEU A CA 1
ATOM 672 C C . LEU A 1 90 ? 20.280 41.533 -72.390 1.00 81.38 90 LEU A C 1
ATOM 674 O O . LEU A 1 90 ? 20.429 41.918 -73.550 1.00 81.38 90 LEU A O 1
ATOM 678 N N . THR A 1 91 ? 19.490 42.187 -71.536 1.00 73.12 91 THR A N 1
ATOM 679 C CA . THR A 1 91 ? 18.737 43.398 -71.907 1.00 73.12 91 THR A CA 1
ATOM 680 C C . THR A 1 91 ? 19.660 44.575 -72.229 1.00 73.12 91 THR A C 1
ATOM 682 O O . THR A 1 91 ? 19.405 45.289 -73.200 1.00 73.12 91 THR A O 1
ATOM 685 N N . ARG A 1 92 ? 20.789 44.742 -71.521 1.00 75.56 92 ARG A N 1
ATOM 686 C CA . ARG A 1 92 ? 21.848 45.701 -71.902 1.00 75.56 92 ARG A CA 1
ATOM 687 C C . ARG A 1 92 ? 22.492 45.378 -73.248 1.00 75.56 92 ARG A C 1
ATOM 689 O O . ARG A 1 92 ? 22.805 46.306 -73.994 1.00 75.56 92 ARG A O 1
ATOM 696 N N . SER A 1 93 ? 22.699 44.102 -73.564 1.00 73.75 93 SER A N 1
ATOM 697 C CA . SER A 1 93 ? 23.219 43.664 -74.862 1.00 73.75 93 SER A CA 1
ATOM 698 C C . SER A 1 93 ? 22.231 43.995 -75.987 1.00 73.75 93 SER A C 1
ATOM 700 O O . SER A 1 93 ? 22.593 44.653 -76.962 1.00 73.75 93 SER A O 1
ATOM 702 N N . ILE A 1 94 ? 20.948 43.669 -75.800 1.00 73.19 94 ILE A N 1
ATOM 703 C CA . ILE A 1 94 ? 19.871 43.985 -76.751 1.00 73.19 94 ILE A CA 1
ATOM 704 C C . ILE A 1 94 ? 19.739 45.505 -76.961 1.00 73.19 94 ILE A C 1
ATOM 706 O O . ILE A 1 94 ? 19.657 45.953 -78.105 1.00 73.19 94 ILE A O 1
ATOM 710 N N . LEU A 1 95 ? 19.803 46.319 -75.897 1.00 64.56 95 LEU A N 1
ATOM 711 C CA . LEU A 1 95 ? 19.779 47.786 -76.018 1.00 64.56 95 LEU A CA 1
ATOM 712 C C . LEU A 1 95 ? 20.973 48.342 -76.808 1.00 64.56 95 LEU A C 1
ATOM 714 O O . LEU A 1 95 ? 20.800 49.286 -77.574 1.00 64.56 95 LEU A O 1
ATOM 718 N N . LYS A 1 96 ? 22.172 47.761 -76.658 1.00 62.75 96 LYS A N 1
ATOM 719 C CA . LYS A 1 96 ? 23.372 48.165 -77.416 1.00 62.75 96 LYS A CA 1
ATOM 720 C C . LYS A 1 96 ? 23.313 47.798 -78.902 1.00 62.75 96 LYS A C 1
ATOM 722 O O . LYS A 1 96 ? 24.033 48.403 -79.691 1.00 62.75 96 LYS A O 1
ATOM 727 N N . HIS A 1 97 ? 22.482 46.828 -79.282 1.00 53.88 97 HIS A N 1
ATOM 728 C CA . HIS A 1 97 ? 22.372 46.329 -80.655 1.00 53.88 97 HIS A CA 1
ATOM 729 C C . HIS A 1 97 ? 21.113 46.799 -81.404 1.00 53.88 97 HIS A C 1
ATOM 731 O O . HIS A 1 97 ? 20.903 46.388 -82.544 1.00 53.88 97 HIS A O 1
ATOM 737 N N . SER A 1 98 ? 20.302 47.690 -80.822 1.00 38.22 98 SER A N 1
ATOM 738 C CA . SER A 1 98 ? 19.145 48.288 -81.503 1.00 38.22 98 SER A CA 1
ATOM 739 C C . SER A 1 98 ? 19.562 49.509 -82.349 1.00 38.22 98 SER A C 1
ATOM 741 O O . SER A 1 98 ? 20.009 50.511 -81.784 1.00 38.22 98 SER A O 1
ATOM 743 N N . PRO A 1 99 ? 19.459 49.475 -83.695 1.00 51.28 99 PRO A N 1
ATOM 744 C CA . PRO A 1 99 ? 19.954 50.552 -84.550 1.00 51.28 99 PRO A CA 1
ATOM 745 C C . PRO A 1 99 ? 19.019 51.771 -84.557 1.00 51.28 99 PRO A C 1
ATOM 747 O O . PRO A 1 99 ? 17.911 51.749 -85.095 1.00 51.28 99 PRO A O 1
ATOM 750 N N . GLN A 1 100 ? 19.516 52.873 -84.004 1.00 40.25 100 GLN A N 1
ATOM 751 C CA . GLN A 1 100 ? 18.847 54.169 -83.933 1.00 40.25 100 GLN A CA 1
ATOM 752 C C . GLN A 1 100 ? 18.677 54.801 -85.332 1.00 40.25 100 GLN A C 1
ATOM 754 O O . GLN A 1 100 ? 19.655 55.138 -85.999 1.00 40.25 100 GLN A O 1
ATOM 759 N N . LYS A 1 101 ? 17.426 54.997 -85.776 1.00 43.38 101 LYS A N 1
ATOM 760 C CA . LYS A 1 101 ? 17.068 55.667 -87.042 1.00 43.38 101 LYS A CA 1
ATOM 761 C C . LYS A 1 101 ? 15.995 56.735 -86.804 1.00 43.38 101 LYS A C 1
ATOM 763 O O . LYS A 1 101 ? 14.888 56.372 -86.439 1.00 43.38 101 LYS A O 1
ATOM 768 N N . HIS A 1 102 ? 16.339 58.006 -87.034 1.00 36.84 102 HIS A N 1
ATOM 769 C CA . HIS A 1 102 ? 15.540 59.143 -87.558 1.00 36.84 102 HIS A CA 1
ATOM 770 C C . HIS A 1 102 ? 16.394 60.423 -87.330 1.00 36.84 102 HIS A C 1
ATOM 772 O O . HIS A 1 102 ? 16.839 60.637 -86.209 1.00 36.84 102 HIS A O 1
ATOM 778 N N . MET A 1 103 ? 16.911 61.121 -88.360 1.00 31.70 103 MET A N 1
ATOM 779 C CA . MET A 1 103 ? 16.250 62.129 -89.235 1.00 31.70 103 MET A CA 1
ATOM 780 C C . MET A 1 103 ? 15.769 63.354 -88.422 1.00 31.70 103 MET A C 1
ATOM 782 O O . MET A 1 103 ? 15.105 63.143 -87.416 1.00 31.70 103 MET A O 1
ATOM 786 N N . THR A 1 104 ? 16.030 64.625 -88.764 1.00 32.94 104 THR A N 1
ATOM 787 C CA . THR A 1 104 ? 16.180 65.320 -90.075 1.00 32.94 104 THR A CA 1
ATOM 788 C C . THR A 1 104 ? 17.332 66.375 -90.045 1.00 32.94 104 THR A C 1
ATOM 790 O O . THR A 1 104 ? 17.960 66.532 -89.006 1.00 32.94 104 THR A O 1
ATOM 793 N N . ASP A 1 105 ? 17.811 67.003 -91.137 1.00 34.00 105 ASP A N 1
ATOM 794 C CA . ASP A 1 105 ? 17.152 68.064 -91.939 1.00 34.00 105 ASP A CA 1
ATOM 795 C C . ASP A 1 105 ? 17.636 68.208 -93.410 1.00 34.00 105 ASP A C 1
ATOM 797 O O . ASP A 1 105 ? 18.675 67.695 -93.817 1.00 34.00 105 ASP A O 1
ATOM 801 N N . ARG A 1 106 ? 16.794 68.895 -94.204 1.00 37.66 106 ARG A N 1
ATOM 802 C CA . ARG A 1 106 ? 16.844 69.221 -95.659 1.00 37.66 106 ARG A CA 1
ATOM 803 C C . ARG A 1 106 ? 17.810 70.392 -95.996 1.00 37.66 106 ARG A C 1
ATOM 805 O O . ARG A 1 106 ? 18.303 70.998 -95.048 1.00 37.66 106 ARG A O 1
ATOM 812 N N . PRO A 1 107 ? 18.001 70.832 -97.274 1.00 48.19 107 PRO A N 1
ATOM 813 C CA . PRO A 1 107 ? 17.388 70.438 -98.569 1.00 48.19 107 PRO A CA 1
ATOM 814 C C . PRO A 1 107 ? 18.454 69.868 -99.562 1.00 48.19 107 PRO A C 1
ATOM 816 O O . PRO A 1 107 ? 19.453 69.358 -99.074 1.00 48.19 107 PRO A O 1
ATOM 819 N N . ALA A 1 108 ? 18.359 69.819 -100.907 1.00 29.39 108 ALA A N 1
ATOM 820 C CA . ALA A 1 108 ? 17.393 70.263 -101.938 1.00 29.39 108 ALA A CA 1
ATOM 821 C C . ALA A 1 108 ? 17.481 69.366 -103.214 1.00 29.39 108 ALA A C 1
ATOM 823 O O . ALA A 1 108 ? 18.341 68.500 -103.239 1.00 29.39 108 ALA A O 1
ATOM 824 N N . GLU A 1 109 ? 16.621 69.623 -104.228 1.00 32.97 109 GLU A N 1
ATOM 825 C CA . GLU A 1 109 ? 16.795 69.421 -105.706 1.00 32.97 109 GLU A CA 1
ATOM 826 C C . GLU A 1 109 ? 17.308 68.059 -106.280 1.00 32.97 109 GLU A C 1
ATOM 828 O O . GLU A 1 109 ? 18.135 67.385 -105.694 1.00 32.97 109 GLU A O 1
ATOM 833 N N . GLN A 1 110 ? 16.920 67.557 -107.466 1.00 34.53 110 GLN A N 1
ATOM 834 C CA . GLN A 1 110 ? 15.783 67.788 -108.375 1.00 34.53 110 GLN A CA 1
ATOM 835 C C . GLN A 1 110 ? 15.674 66.590 -109.364 1.00 34.53 110 GLN A C 1
ATOM 837 O O . GLN A 1 110 ? 16.688 66.103 -109.843 1.00 34.53 110 GLN A O 1
ATOM 842 N N . GLN A 1 111 ? 14.440 66.225 -109.747 1.00 36.62 111 GLN A N 1
ATOM 843 C CA . GLN A 1 111 ? 14.055 65.538 -111.006 1.00 36.62 111 GLN A CA 1
ATOM 844 C C . GLN A 1 111 ? 14.426 64.050 -111.274 1.00 36.62 111 GLN A C 1
ATOM 846 O O . GLN A 1 111 ? 15.335 63.468 -110.699 1.00 36.62 111 GLN A O 1
ATOM 851 N N . ASN A 1 112 ? 13.636 63.475 -112.199 1.00 41.78 112 ASN A N 1
ATOM 852 C CA . ASN A 1 112 ? 13.657 62.143 -112.838 1.00 41.78 112 ASN A CA 1
ATOM 853 C C . ASN A 1 112 ? 13.332 60.924 -111.937 1.00 41.78 112 ASN A C 1
ATOM 855 O O . ASN A 1 112 ? 14.122 60.517 -111.096 1.00 41.78 112 ASN A O 1
ATOM 859 N N . SER A 1 113 ? 12.118 60.353 -111.924 1.00 44.19 113 SER A N 1
ATOM 860 C CA . SER A 1 113 ? 11.245 59.781 -112.982 1.00 44.19 113 SER A CA 1
ATOM 861 C C . SER A 1 113 ? 11.575 58.330 -113.378 1.00 44.19 113 SER A C 1
ATOM 863 O O . SER A 1 113 ? 12.632 58.051 -113.929 1.00 44.19 113 SER A O 1
ATOM 865 N N . SER A 1 114 ? 10.594 57.446 -113.147 1.00 53.25 114 SER A N 1
ATOM 866 C CA . SER A 1 114 ? 10.422 56.070 -113.668 1.00 53.25 114 SER A CA 1
ATOM 867 C C . SER A 1 114 ? 11.510 55.008 -113.429 1.00 53.25 114 SER A C 1
ATOM 869 O O . SER A 1 114 ? 11.167 53.954 -112.893 1.00 53.25 114 SER A O 1
ATOM 871 N N . ASP A 1 115 ? 12.782 55.231 -113.754 1.00 53.16 115 ASP A N 1
ATOM 872 C CA . ASP A 1 115 ? 13.762 54.126 -113.840 1.00 53.16 115 ASP A CA 1
ATOM 873 C C . ASP A 1 115 ? 14.200 53.584 -112.469 1.00 53.16 115 ASP A C 1
ATOM 875 O O . ASP A 1 115 ? 14.497 52.398 -112.312 1.00 53.16 115 ASP A O 1
ATOM 879 N N . SER A 1 116 ? 14.109 54.413 -111.426 1.00 51.19 116 SER A N 1
ATOM 880 C CA . SER A 1 116 ? 14.343 53.991 -110.041 1.00 51.19 116 SER A CA 1
ATOM 881 C C . SER A 1 116 ? 13.290 53.013 -109.506 1.00 51.19 116 SER A C 1
ATOM 883 O O . SER A 1 116 ? 13.550 52.350 -108.504 1.00 51.19 116 SER A O 1
ATOM 885 N N . LYS A 1 117 ? 12.120 52.870 -110.148 1.00 56.28 117 LYS A N 1
ATOM 886 C CA . LYS A 1 117 ? 11.146 51.828 -109.777 1.00 56.28 117 LYS A CA 1
ATOM 887 C C . LYS A 1 117 ? 11.463 50.479 -110.412 1.00 56.28 117 LYS A C 1
ATOM 889 O O . LYS A 1 117 ? 11.286 49.480 -109.725 1.00 56.28 117 LYS A O 1
ATOM 894 N N . ASN A 1 118 ? 11.977 50.438 -111.644 1.00 56.94 118 ASN A N 1
ATOM 895 C CA . ASN A 1 118 ? 12.394 49.175 -112.259 1.00 56.94 118 ASN A CA 1
ATOM 896 C C . ASN A 1 118 ? 13.634 48.608 -111.567 1.00 56.94 118 ASN A C 1
ATOM 898 O O . ASN A 1 118 ? 13.586 47.468 -111.139 1.00 56.94 118 ASN A O 1
ATOM 902 N N . ILE A 1 119 ? 14.673 49.410 -111.308 1.00 58.66 119 ILE A N 1
ATOM 903 C CA . ILE A 1 119 ? 15.884 48.912 -110.624 1.00 58.66 119 ILE A CA 1
ATOM 904 C C . ILE A 1 119 ? 15.562 48.387 -109.212 1.00 58.66 119 ILE A C 1
ATOM 906 O O . ILE A 1 119 ? 16.064 47.340 -108.815 1.00 58.66 119 ILE A O 1
ATOM 910 N N . ASN A 1 120 ? 14.672 49.053 -108.464 1.00 63.34 120 ASN A N 1
ATOM 911 C CA . ASN A 1 120 ? 14.202 48.534 -107.172 1.00 63.34 120 ASN A CA 1
ATOM 912 C C . ASN A 1 120 ? 13.250 47.329 -107.307 1.00 63.34 120 ASN A C 1
ATOM 914 O O . ASN A 1 120 ? 13.170 46.531 -106.381 1.00 63.34 120 ASN A O 1
ATOM 918 N N . SER A 1 121 ? 12.527 47.184 -108.422 1.00 70.50 121 SER A N 1
ATOM 919 C CA . SER A 1 121 ? 11.660 46.030 -108.697 1.00 70.50 121 SER A CA 1
ATOM 920 C C . SER A 1 121 ? 12.462 44.801 -109.124 1.00 70.50 121 SER A C 1
ATOM 922 O O . SER A 1 121 ? 12.149 43.702 -108.679 1.00 70.50 121 SER A O 1
ATOM 924 N N . ASP A 1 122 ? 13.503 44.982 -109.934 1.00 76.31 122 ASP A N 1
ATOM 925 C CA . ASP A 1 122 ? 14.401 43.923 -110.392 1.00 76.31 122 ASP A CA 1
ATOM 926 C C . ASP A 1 122 ? 15.306 43.463 -109.243 1.00 76.31 122 ASP A C 1
ATOM 928 O O . ASP A 1 122 ? 15.365 42.270 -108.972 1.00 76.31 122 ASP A O 1
ATOM 932 N N . LEU A 1 123 ? 15.879 44.386 -108.458 1.00 83.19 123 LEU A N 1
ATOM 933 C CA . LEU A 1 123 ? 16.611 44.046 -107.229 1.00 83.19 123 LEU A CA 1
ATOM 934 C C . LEU A 1 123 ? 15.710 43.344 -106.193 1.00 83.19 123 LEU A C 1
ATOM 936 O O . LEU A 1 123 ? 16.133 42.402 -105.526 1.00 83.19 123 LEU A O 1
ATOM 940 N N . LEU A 1 124 ? 14.442 43.757 -106.065 1.00 82.62 124 LEU A N 1
ATOM 941 C CA . LEU A 1 124 ? 13.472 43.056 -105.218 1.00 82.62 124 LEU A CA 1
ATOM 942 C C . LEU A 1 124 ? 13.108 41.677 -105.790 1.00 82.62 124 LEU A C 1
ATOM 944 O O . LEU A 1 124 ? 12.933 40.736 -105.018 1.00 82.62 124 LEU A O 1
ATOM 948 N N . ALA A 1 125 ? 13.008 41.526 -107.111 1.00 82.31 125 ALA A N 1
ATOM 949 C CA . ALA A 1 125 ? 12.778 40.240 -107.761 1.00 82.31 125 ALA A CA 1
ATOM 950 C C . ALA A 1 125 ? 13.979 39.295 -107.585 1.00 82.31 125 ALA A C 1
ATOM 952 O O . ALA A 1 125 ? 13.771 38.118 -107.290 1.00 82.31 125 ALA A O 1
ATOM 953 N N . GLU A 1 126 ? 15.208 39.809 -107.676 1.00 85.25 126 GLU A N 1
ATOM 954 C CA . GLU A 1 126 ? 16.447 39.091 -107.371 1.00 85.25 126 GLU A CA 1
ATOM 955 C C . GLU A 1 126 ? 16.494 38.665 -105.903 1.00 85.25 126 GLU A C 1
ATOM 957 O O . GLU A 1 126 ? 16.650 37.478 -105.640 1.00 85.25 126 GLU A O 1
ATOM 962 N N . HIS A 1 127 ? 16.247 39.561 -104.941 1.00 88.38 127 HIS A N 1
ATOM 963 C CA . HIS A 1 127 ? 16.186 39.186 -103.523 1.00 88.38 127 HIS A CA 1
ATOM 964 C C . HIS A 1 127 ? 15.050 38.201 -103.213 1.00 88.38 127 HIS A C 1
ATOM 966 O O . HIS A 1 127 ? 15.229 37.284 -102.414 1.00 88.38 127 HIS A O 1
ATOM 972 N N . LEU A 1 128 ? 13.880 38.324 -103.848 1.00 88.06 128 LEU A N 1
ATOM 973 C CA . LEU A 1 128 ? 12.805 37.336 -103.707 1.00 88.06 128 LEU A CA 1
ATOM 974 C C . LEU A 1 128 ? 13.190 35.985 -104.325 1.00 88.06 128 LEU A C 1
ATOM 976 O O . LEU A 1 128 ? 12.802 34.943 -103.795 1.00 88.06 128 LEU A O 1
ATOM 980 N N . GLN A 1 129 ? 13.964 35.978 -105.411 1.00 90.31 129 GLN A N 1
ATOM 981 C CA . GLN A 1 129 ? 14.494 34.761 -106.016 1.00 90.31 129 GLN A CA 1
ATOM 982 C C . GLN A 1 129 ? 15.611 34.141 -105.164 1.00 90.31 129 GLN A C 1
ATOM 984 O O . GLN A 1 129 ? 15.619 32.927 -104.968 1.00 90.31 129 GLN A O 1
ATOM 989 N N . GLU A 1 130 ? 16.483 34.952 -104.573 1.00 92.44 130 GLU A N 1
ATOM 990 C CA . GLU A 1 130 ? 17.494 34.541 -103.601 1.00 92.44 130 GLU A CA 1
ATOM 991 C C . GLU A 1 130 ? 16.832 33.941 -102.353 1.00 92.44 130 GLU A C 1
ATOM 993 O O . GLU A 1 130 ? 17.194 32.843 -101.944 1.00 92.44 130 GLU A O 1
ATOM 998 N N . ILE A 1 131 ? 15.778 34.563 -101.813 1.00 91.25 131 ILE A N 1
ATOM 999 C CA . ILE A 1 131 ? 14.979 34.011 -100.705 1.00 91.25 131 ILE A CA 1
ATOM 1000 C C . ILE A 1 131 ? 14.344 32.663 -101.085 1.00 91.25 131 ILE A C 1
ATOM 1002 O O . ILE A 1 131 ? 14.292 31.765 -100.243 1.00 91.25 131 ILE A O 1
ATOM 1006 N N . ARG A 1 132 ? 13.883 32.473 -102.332 1.00 92.94 132 ARG A N 1
ATOM 1007 C CA . ARG A 1 132 ? 13.374 31.170 -102.809 1.00 92.94 132 ARG A CA 1
ATOM 1008 C C . ARG A 1 132 ? 14.483 30.118 -102.882 1.00 92.94 132 ARG A C 1
ATOM 1010 O O . ARG A 1 132 ? 14.282 29.014 -102.386 1.00 92.94 132 ARG A O 1
ATOM 1017 N N . VAL A 1 133 ? 15.647 30.456 -103.439 1.00 93.50 133 VAL A N 1
ATOM 1018 C CA . VAL A 1 133 ? 16.804 29.544 -103.541 1.00 93.50 133 VAL A CA 1
ATOM 1019 C C . VAL A 1 133 ? 17.364 29.203 -102.156 1.00 93.50 133 VAL A C 1
ATOM 1021 O O . VAL A 1 133 ? 17.649 28.041 -101.876 1.00 93.50 133 VAL A O 1
ATOM 1024 N N . LEU A 1 134 ? 17.459 30.182 -101.253 1.00 93.69 134 LEU A N 1
ATOM 1025 C CA . LEU A 1 134 ? 17.855 29.978 -99.860 1.00 93.69 134 LEU A CA 1
ATOM 1026 C C . LEU A 1 134 ? 16.841 29.116 -99.108 1.00 93.69 134 LEU A C 1
ATOM 1028 O O . LEU A 1 134 ? 17.259 28.224 -98.377 1.00 93.69 134 LEU A O 1
ATOM 1032 N N . ARG A 1 135 ? 15.529 29.314 -99.312 1.00 93.38 135 ARG A N 1
ATOM 1033 C CA . ARG A 1 135 ? 14.498 28.412 -98.771 1.00 93.38 135 ARG A CA 1
ATOM 1034 C C . ARG A 1 135 ? 14.660 26.996 -99.299 1.00 93.38 135 ARG A C 1
ATOM 1036 O O . ARG A 1 135 ? 14.708 26.083 -98.490 1.00 93.38 135 ARG A O 1
ATOM 1043 N N . GLN A 1 136 ? 14.814 26.808 -100.608 1.00 93.69 136 GLN A N 1
ATOM 1044 C CA . GLN A 1 136 ? 15.010 25.481 -101.191 1.00 93.69 136 GLN A CA 1
ATOM 1045 C C . GLN A 1 136 ? 16.251 24.790 -100.602 1.00 93.69 136 GLN A C 1
ATOM 1047 O O . GLN A 1 136 ? 16.165 23.653 -100.141 1.00 93.69 136 GLN A O 1
ATOM 1052 N N . ARG A 1 137 ? 17.380 25.505 -100.516 1.00 96.00 137 ARG A N 1
ATOM 1053 C CA . ARG A 1 137 ? 18.617 25.001 -99.906 1.00 96.00 137 ARG A CA 1
ATOM 1054 C C . ARG A 1 137 ? 18.460 24.710 -98.409 1.00 96.00 137 ARG A C 1
ATOM 1056 O O . ARG A 1 137 ? 19.058 23.760 -97.915 1.00 96.00 137 ARG A O 1
ATOM 1063 N N . LEU A 1 138 ? 17.667 25.500 -97.686 1.00 95.25 138 LEU A N 1
ATOM 1064 C CA . LEU A 1 138 ? 17.390 25.304 -96.261 1.00 95.25 138 LEU A CA 1
ATOM 1065 C C . LEU A 1 138 ? 16.424 24.134 -96.021 1.00 95.25 138 LEU A C 1
ATOM 1067 O O . LEU A 1 138 ? 16.605 23.371 -95.080 1.00 95.25 138 LEU A O 1
ATOM 1071 N N . GLU A 1 139 ? 15.444 23.920 -96.894 1.00 94.81 139 GLU A N 1
ATOM 1072 C CA . GLU A 1 139 ? 14.626 22.707 -96.876 1.00 94.81 139 GLU A CA 1
ATOM 1073 C C . GLU A 1 139 ? 15.466 21.463 -97.208 1.00 94.81 139 GLU A C 1
ATOM 1075 O O . GLU A 1 139 ? 15.277 20.411 -96.605 1.00 94.81 139 GLU A O 1
ATOM 1080 N N . GLU A 1 140 ? 16.427 21.563 -98.129 1.00 94.62 140 GLU A N 1
ATOM 1081 C CA . GLU A 1 140 ? 17.397 20.497 -98.404 1.00 94.62 140 GLU A CA 1
ATOM 1082 C C . GLU A 1 140 ? 18.319 20.224 -97.199 1.00 94.62 140 GLU A C 1
ATOM 1084 O O . GLU A 1 140 ? 18.566 19.057 -96.883 1.00 94.62 140 GLU A O 1
ATOM 1089 N N . THR A 1 141 ? 18.780 21.247 -96.463 1.00 95.25 141 THR A N 1
ATOM 1090 C CA . THR A 1 141 ? 19.561 21.034 -95.226 1.00 95.25 141 THR A CA 1
ATOM 1091 C C . THR A 1 141 ? 18.719 20.549 -94.048 1.00 95.25 141 THR A C 1
ATOM 1093 O O . THR A 1 141 ? 19.242 19.802 -93.222 1.00 95.25 141 THR A O 1
ATOM 1096 N N . ILE A 1 142 ? 17.428 20.886 -93.969 1.00 92.12 142 ILE A N 1
ATOM 1097 C CA . ILE A 1 142 ? 16.501 20.273 -93.005 1.00 92.12 142 ILE A CA 1
ATOM 1098 C C . ILE A 1 142 ? 16.304 18.795 -93.348 1.00 92.12 142 ILE A C 1
ATOM 1100 O O . ILE A 1 142 ? 16.542 17.958 -92.487 1.00 92.12 142 ILE A O 1
ATOM 1104 N N . ARG A 1 143 ? 15.993 18.450 -94.606 1.00 94.81 143 ARG A N 1
ATOM 1105 C CA . ARG A 1 143 ? 15.805 17.052 -95.046 1.00 94.81 143 ARG A CA 1
ATOM 1106 C C . ARG A 1 143 ? 17.053 16.190 -94.828 1.00 94.81 143 ARG A C 1
ATOM 1108 O O . ARG A 1 143 ? 16.936 15.012 -94.490 1.00 94.81 143 ARG A O 1
ATOM 1115 N N . THR A 1 144 ? 18.259 16.741 -95.011 1.00 95.31 144 THR A N 1
ATOM 1116 C CA . THR A 1 144 ? 19.495 16.010 -94.676 1.00 95.31 144 THR A CA 1
ATOM 1117 C C . THR A 1 144 ? 19.716 15.902 -93.169 1.00 95.31 144 THR A C 1
ATOM 1119 O O . THR A 1 144 ? 20.110 14.830 -92.718 1.00 95.31 144 THR A O 1
ATOM 1122 N N . ASN A 1 145 ? 19.404 16.934 -92.376 1.00 94.62 145 ASN A N 1
ATOM 1123 C CA . ASN A 1 145 ? 19.450 16.850 -90.912 1.00 94.62 145 ASN A CA 1
ATOM 1124 C C . ASN A 1 145 ? 18.418 15.872 -90.337 1.00 94.62 145 ASN A C 1
ATOM 1126 O O . ASN A 1 145 ? 18.763 15.138 -89.420 1.00 94.62 145 ASN A O 1
ATOM 1130 N N . GLU A 1 146 ? 17.196 15.807 -90.867 1.00 94.62 146 GLU A N 1
ATOM 1131 C CA . GLU A 1 146 ? 16.199 14.799 -90.486 1.00 94.62 146 GLU A CA 1
ATOM 1132 C C . GLU A 1 146 ? 16.716 13.397 -90.798 1.00 94.62 146 GLU A C 1
ATOM 1134 O O . GLU A 1 146 ? 16.792 12.570 -89.896 1.00 94.62 146 GLU A O 1
ATOM 1139 N N . ARG A 1 147 ? 17.217 13.146 -92.016 1.00 94.44 147 ARG A N 1
ATOM 1140 C CA . ARG A 1 147 ? 17.834 11.853 -92.355 1.00 94.44 147 ARG A CA 1
ATOM 1141 C C . ARG A 1 147 ? 19.021 11.504 -91.445 1.00 94.44 147 ARG A C 1
ATOM 1143 O O . ARG A 1 147 ? 19.178 10.337 -91.092 1.00 94.44 147 ARG A O 1
ATOM 1150 N N . LEU A 1 148 ? 19.851 12.478 -91.064 1.00 94.94 148 LEU A N 1
ATOM 1151 C CA . LEU A 1 148 ? 20.959 12.277 -90.121 1.00 94.94 148 LEU A CA 1
ATOM 1152 C C . LEU A 1 148 ? 20.461 12.015 -88.693 1.00 94.94 148 LEU A C 1
ATOM 1154 O O . LEU A 1 148 ? 21.013 11.145 -88.027 1.00 94.94 148 LEU A O 1
ATOM 1158 N N . ARG A 1 149 ? 19.407 12.699 -88.234 1.00 94.00 149 ARG A N 1
ATOM 1159 C CA . ARG A 1 149 ? 18.751 12.434 -86.945 1.00 94.00 149 ARG A CA 1
ATOM 1160 C C . ARG A 1 149 ? 18.158 11.039 -86.912 1.00 94.00 149 ARG A C 1
ATOM 1162 O O . ARG A 1 149 ? 18.510 10.284 -86.023 1.00 94.00 149 ARG A O 1
ATOM 1169 N N . GLU A 1 150 ? 17.394 10.640 -87.924 1.00 93.06 150 GLU A N 1
ATOM 1170 C CA . GLU A 1 150 ? 16.896 9.269 -88.030 1.00 93.06 150 GLU A CA 1
ATOM 1171 C C . GLU A 1 150 ? 18.044 8.241 -88.109 1.00 93.06 150 GLU A C 1
ATOM 1173 O O . GLU A 1 150 ? 17.897 7.101 -87.681 1.00 93.06 150 GLU A O 1
ATOM 1178 N N . GLN A 1 151 ? 19.191 8.575 -88.716 1.00 92.50 151 GLN A N 1
ATOM 1179 C CA . GLN A 1 151 ? 20.369 7.696 -88.711 1.00 92.50 151 GLN A CA 1
ATOM 1180 C C . GLN A 1 151 ? 21.018 7.614 -87.326 1.00 92.50 151 GLN A C 1
ATOM 1182 O O . GLN A 1 151 ? 21.476 6.538 -86.953 1.00 92.50 151 GLN A O 1
ATOM 1187 N N . LEU A 1 152 ? 21.044 8.708 -86.563 1.00 91.00 152 LEU A N 1
ATOM 1188 C CA . LEU A 1 152 ? 21.508 8.724 -85.177 1.00 91.00 152 LEU A CA 1
ATOM 1189 C C . LEU A 1 152 ? 20.532 7.996 -84.250 1.00 91.00 152 LEU A C 1
ATOM 1191 O O . LEU A 1 152 ? 20.983 7.210 -83.436 1.00 91.00 152 LEU A O 1
ATOM 1195 N N . GLU A 1 153 ? 19.222 8.169 -84.411 1.00 89.25 153 GLU A N 1
ATOM 1196 C CA . GLU A 1 153 ? 18.186 7.440 -83.671 1.00 89.25 153 GLU A CA 1
ATOM 1197 C C . GLU A 1 153 ? 18.239 5.943 -83.976 1.00 89.25 153 GLU A C 1
ATOM 1199 O O . GLU A 1 153 ? 18.277 5.142 -83.049 1.00 89.25 153 GLU A O 1
ATOM 1204 N N . ARG A 1 154 ? 18.354 5.543 -85.254 1.00 88.19 154 ARG A N 1
ATOM 1205 C CA . ARG A 1 154 ? 18.592 4.134 -85.615 1.00 88.19 154 ARG A CA 1
ATOM 1206 C C . ARG A 1 154 ? 19.879 3.606 -84.985 1.00 88.19 154 ARG A C 1
ATOM 1208 O O . ARG A 1 154 ? 19.839 2.532 -84.408 1.00 88.19 154 ARG A O 1
ATOM 1215 N N . LYS A 1 155 ? 20.985 4.359 -85.034 1.00 85.94 155 LYS A N 1
ATOM 1216 C CA . LYS A 1 155 ? 22.259 3.962 -84.409 1.00 85.94 155 LYS A CA 1
ATOM 1217 C C . LYS A 1 155 ? 22.220 3.948 -82.884 1.00 85.94 155 LYS A C 1
ATOM 1219 O O . LYS A 1 155 ? 22.951 3.166 -82.300 1.00 85.94 155 LYS A O 1
ATOM 1224 N N . LEU A 1 156 ? 21.411 4.785 -82.240 1.00 78.88 156 LEU A N 1
ATOM 1225 C CA . LEU A 1 156 ? 21.213 4.775 -80.790 1.00 78.88 156 LEU A CA 1
ATOM 1226 C C . LEU A 1 156 ? 20.349 3.588 -80.374 1.00 78.88 156 LEU A C 1
ATOM 1228 O O . LEU A 1 156 ? 20.721 2.892 -79.443 1.00 78.88 156 LEU A O 1
ATOM 1232 N N . LEU A 1 157 ? 19.267 3.302 -81.102 1.00 76.88 157 LEU A N 1
ATOM 1233 C CA . LEU A 1 157 ? 18.448 2.105 -80.894 1.00 76.88 157 LEU A CA 1
ATOM 1234 C C . LEU A 1 157 ? 19.244 0.822 -81.165 1.00 76.88 157 LEU A C 1
ATOM 1236 O O . LEU A 1 157 ? 19.103 -0.150 -80.433 1.00 76.88 157 LEU A O 1
ATOM 1240 N N . GLU A 1 158 ? 20.091 0.816 -82.195 1.00 75.06 158 GLU A N 1
ATOM 1241 C CA . GLU A 1 158 ? 20.998 -0.291 -82.507 1.00 75.06 158 GLU A CA 1
ATOM 1242 C C . GLU A 1 158 ? 22.097 -0.411 -81.442 1.00 75.06 158 GLU A C 1
ATOM 1244 O O . GLU A 1 158 ? 22.300 -1.504 -80.940 1.00 75.06 158 GLU A O 1
ATOM 1249 N N . ALA A 1 159 ? 22.687 0.692 -80.965 1.00 69.94 159 ALA A N 1
ATOM 1250 C CA . ALA A 1 159 ? 23.639 0.691 -79.849 1.00 69.94 159 ALA A CA 1
ATOM 1251 C C . ALA A 1 159 ? 23.011 0.336 -78.487 1.00 69.94 159 ALA A C 1
ATOM 1253 O O . ALA A 1 159 ? 23.698 -0.205 -77.630 1.00 69.94 159 ALA A O 1
ATOM 1254 N N . GLU A 1 160 ? 21.725 0.604 -78.260 1.00 65.56 160 GLU A N 1
ATOM 1255 C CA . GLU A 1 160 ? 20.986 0.177 -77.064 1.00 65.56 160 GLU A CA 1
ATOM 1256 C C . GLU A 1 160 ? 20.706 -1.335 -77.120 1.00 65.56 160 GLU A C 1
ATOM 1258 O O . GLU A 1 160 ? 20.896 -2.053 -76.136 1.00 65.56 160 GLU A O 1
ATOM 1263 N N . LYS A 1 161 ? 20.366 -1.850 -78.308 1.00 64.75 161 LYS A N 1
ATOM 1264 C CA . LYS A 1 161 ? 20.235 -3.290 -78.579 1.00 64.75 161 LYS A CA 1
ATOM 1265 C C . LYS A 1 161 ? 21.577 -4.020 -78.498 1.00 64.75 161 LYS A C 1
ATOM 1267 O O . LYS A 1 161 ? 21.653 -5.100 -77.916 1.00 64.75 161 LYS A O 1
ATOM 1272 N N . ASP A 1 162 ? 22.635 -3.408 -79.013 1.00 53.84 162 ASP A N 1
ATOM 1273 C CA . ASP A 1 162 ? 24.000 -3.917 -78.956 1.00 53.84 162 ASP A CA 1
ATOM 1274 C C . ASP A 1 162 ? 24.615 -3.725 -77.568 1.00 53.84 162 ASP A C 1
ATOM 1276 O O . ASP A 1 162 ? 25.474 -4.507 -77.190 1.00 53.84 162 ASP A O 1
ATOM 1280 N N . SER A 1 163 ? 24.139 -2.792 -76.740 1.00 55.56 163 SER A N 1
ATOM 1281 C CA . SER A 1 163 ? 24.472 -2.740 -75.308 1.00 55.56 163 SER A CA 1
ATOM 1282 C C . SER A 1 163 ? 23.904 -3.958 -74.565 1.00 55.56 163 SER A C 1
ATOM 1284 O O . SER A 1 163 ? 24.550 -4.502 -73.671 1.00 55.56 163 SER A O 1
ATOM 1286 N N . ALA A 1 164 ? 22.747 -4.477 -74.996 1.00 55.66 164 ALA A N 1
ATOM 1287 C CA . ALA A 1 164 ? 22.234 -5.761 -74.516 1.00 55.66 164 ALA A CA 1
ATOM 1288 C C . ALA A 1 164 ? 22.969 -6.978 -75.129 1.00 55.66 164 ALA A C 1
ATOM 1290 O O . ALA A 1 164 ? 23.120 -7.996 -74.450 1.00 55.66 164 ALA A O 1
ATOM 1291 N N . ALA A 1 165 ? 23.458 -6.891 -76.373 1.00 54.34 165 ALA A N 1
ATOM 1292 C CA . ALA A 1 165 ? 24.199 -7.975 -77.037 1.00 54.34 165 ALA A CA 1
ATOM 1293 C C . ALA A 1 165 ? 25.700 -8.031 -76.673 1.00 54.34 165 ALA A C 1
ATOM 1295 O O . ALA A 1 165 ? 26.295 -9.107 -76.673 1.00 54.34 165 ALA A O 1
ATOM 1296 N N . THR A 1 166 ? 26.303 -6.910 -76.267 1.00 50.62 166 THR A N 1
ATOM 1297 C CA . THR A 1 166 ? 27.699 -6.794 -75.795 1.00 50.62 166 THR A CA 1
ATOM 1298 C C . THR A 1 166 ? 27.820 -7.182 -74.312 1.00 50.62 166 THR A C 1
ATOM 1300 O O . THR A 1 166 ? 28.723 -6.760 -73.599 1.00 50.62 166 THR A O 1
ATOM 1303 N N . ASN A 1 167 ? 26.969 -8.109 -73.858 1.00 54.22 167 ASN A N 1
ATOM 1304 C CA . ASN A 1 167 ? 27.201 -8.932 -72.665 1.00 54.22 167 ASN A CA 1
ATOM 1305 C C . ASN A 1 167 ? 28.237 -10.046 -72.934 1.00 54.22 167 ASN A C 1
ATOM 1307 O O . ASN A 1 167 ? 28.200 -11.121 -72.340 1.00 54.22 167 ASN A O 1
ATOM 1311 N N . ILE A 1 168 ? 29.185 -9.791 -73.838 1.00 56.69 168 ILE A N 1
ATOM 1312 C CA . ILE A 1 168 ? 30.346 -10.634 -74.093 1.00 56.69 168 ILE A CA 1
ATOM 1313 C C . ILE A 1 168 ? 31.569 -9.780 -73.755 1.00 56.69 168 ILE A C 1
ATOM 1315 O O . ILE A 1 168 ? 31.933 -8.876 -74.500 1.00 56.69 168 ILE A O 1
ATOM 1319 N N . PHE A 1 169 ? 32.202 -10.111 -72.626 1.00 49.47 169 PHE A N 1
ATOM 1320 C CA . PHE A 1 169 ? 33.452 -9.532 -72.114 1.00 49.47 169 PHE A CA 1
ATOM 1321 C C . PHE A 1 169 ? 33.417 -8.259 -71.236 1.00 49.47 169 PHE A C 1
ATOM 1323 O O . PHE A 1 169 ? 34.395 -7.515 -71.187 1.00 49.47 169 PHE A O 1
ATOM 1330 N N . ILE A 1 170 ? 32.393 -8.107 -70.387 1.00 52.78 170 ILE A N 1
ATOM 1331 C CA . ILE A 1 170 ? 32.606 -7.565 -69.028 1.00 52.78 170 ILE A CA 1
ATOM 1332 C C . ILE A 1 170 ? 32.040 -8.564 -68.014 1.00 52.78 170 ILE A C 1
ATOM 1334 O O . ILE A 1 170 ? 30.832 -8.636 -67.801 1.00 52.78 170 ILE A O 1
ATOM 1338 N N . ALA A 1 171 ? 32.923 -9.342 -67.382 1.00 48.78 171 ALA A N 1
ATOM 1339 C CA . ALA A 1 171 ? 32.578 -10.277 -66.308 1.00 48.78 171 ALA A CA 1
ATOM 1340 C C . ALA A 1 171 ? 32.304 -9.511 -64.999 1.00 48.78 171 ALA A C 1
ATOM 1342 O O . ALA A 1 171 ? 33.127 -9.502 -64.091 1.00 48.78 171 ALA A O 1
ATOM 1343 N N . GLY A 1 172 ? 31.184 -8.786 -64.970 1.00 55.41 172 GLY A N 1
ATOM 1344 C CA . GLY A 1 172 ? 30.758 -7.954 -63.840 1.00 55.41 172 GLY A CA 1
ATOM 1345 C C . GLY A 1 172 ? 29.281 -7.536 -63.869 1.00 55.41 172 GLY A C 1
ATOM 1346 O O . GLY A 1 172 ? 28.822 -6.876 -62.942 1.00 55.41 172 GLY A O 1
ATOM 1347 N N . SER A 1 173 ? 28.511 -7.914 -64.898 1.00 58.56 173 SER A N 1
ATOM 1348 C CA . SER A 1 173 ? 27.057 -7.689 -64.937 1.00 58.56 173 SER A CA 1
ATOM 1349 C C . SER A 1 173 ? 26.294 -8.637 -64.002 1.00 58.56 173 SER A C 1
ATOM 1351 O O . SER A 1 173 ? 25.371 -8.196 -63.317 1.00 58.56 173 SER A O 1
ATOM 1353 N N . GLU A 1 174 ? 26.715 -9.903 -63.901 1.00 60.28 174 GLU A N 1
ATOM 1354 C CA . GLU A 1 174 ? 26.178 -10.859 -62.919 1.00 60.28 174 GLU A CA 1
ATOM 1355 C C . GLU A 1 174 ? 26.512 -10.432 -61.481 1.00 60.28 174 GLU A C 1
ATOM 1357 O O . GLU A 1 174 ? 25.619 -10.412 -60.634 1.00 60.28 174 GLU A O 1
ATOM 1362 N N . ASP A 1 175 ? 27.743 -9.975 -61.221 1.00 70.69 175 ASP A N 1
ATOM 1363 C CA . ASP A 1 175 ? 28.137 -9.424 -59.917 1.00 70.69 175 ASP A CA 1
ATOM 1364 C C . ASP A 1 175 ? 27.316 -8.175 -59.558 1.00 70.69 175 ASP A C 1
ATOM 1366 O O . ASP A 1 175 ? 26.813 -8.061 -58.443 1.00 70.69 175 ASP A O 1
ATOM 1370 N N . GLN A 1 176 ? 27.094 -7.257 -60.506 1.00 75.06 176 GLN A N 1
ATOM 1371 C CA . GLN A 1 176 ? 26.266 -6.066 -60.288 1.00 75.06 176 GLN A CA 1
ATOM 1372 C C . GLN A 1 176 ? 24.792 -6.421 -59.994 1.00 75.06 176 GLN A C 1
ATOM 1374 O O . GLN A 1 176 ? 24.153 -5.792 -59.140 1.00 75.06 176 GLN A O 1
ATOM 1379 N N . ALA A 1 177 ? 24.242 -7.440 -60.660 1.00 78.31 177 ALA A N 1
ATOM 1380 C CA . ALA A 1 177 ? 22.903 -7.961 -60.378 1.00 78.31 177 ALA A CA 1
ATOM 1381 C C . ALA A 1 177 ? 22.835 -8.657 -59.003 1.00 78.31 177 ALA A C 1
ATOM 1383 O O . ALA A 1 177 ? 21.877 -8.465 -58.251 1.00 78.31 177 ALA A O 1
ATOM 1384 N N . HIS A 1 178 ? 23.874 -9.406 -58.630 1.00 86.50 178 HIS A N 1
ATOM 1385 C CA . HIS A 1 178 ? 23.958 -10.071 -57.333 1.00 86.50 178 HIS A CA 1
ATOM 1386 C C . HIS A 1 178 ? 24.073 -9.060 -56.181 1.00 86.50 178 HIS A C 1
ATOM 1388 O O . HIS A 1 178 ? 23.279 -9.123 -55.240 1.00 86.50 178 HIS A O 1
ATOM 1394 N N . ILE A 1 179 ? 24.976 -8.079 -56.297 1.00 88.06 179 ILE A N 1
ATOM 1395 C CA . ILE A 1 179 ? 25.185 -6.999 -55.320 1.00 88.06 179 ILE A CA 1
ATOM 1396 C C . ILE A 1 179 ? 23.912 -6.164 -55.147 1.00 88.06 179 ILE A C 1
ATOM 1398 O O . ILE A 1 179 ? 23.542 -5.838 -54.021 1.00 88.06 179 ILE A O 1
ATOM 1402 N N . SER A 1 180 ? 23.203 -5.829 -56.230 1.00 86.25 180 SER A N 1
ATOM 1403 C CA . SER A 1 180 ? 21.944 -5.073 -56.131 1.00 86.25 180 SER A CA 1
ATOM 1404 C C . SER A 1 180 ? 20.809 -5.886 -55.495 1.00 86.25 180 SER A C 1
ATOM 1406 O O . SER A 1 180 ? 20.058 -5.341 -54.682 1.00 86.25 180 SER A O 1
ATOM 1408 N N . SER A 1 181 ? 20.723 -7.193 -55.770 1.00 90.81 181 SER A N 1
ATOM 1409 C CA . SER A 1 181 ? 19.793 -8.098 -55.082 1.00 90.81 181 SER A CA 1
ATOM 1410 C C . SER A 1 181 ? 20.112 -8.234 -53.587 1.00 90.81 181 SER A C 1
ATOM 1412 O O . SER A 1 181 ? 19.198 -8.215 -52.760 1.00 90.81 181 SER A O 1
ATOM 1414 N N . GLU A 1 182 ? 21.389 -8.352 -53.215 1.00 94.44 182 GLU A N 1
ATOM 1415 C CA . GLU A 1 182 ? 21.808 -8.440 -51.813 1.00 94.44 182 GLU A CA 1
ATOM 1416 C C . GLU A 1 182 ? 21.596 -7.112 -51.073 1.00 94.44 182 GLU A C 1
ATOM 1418 O O . GLU A 1 182 ? 21.068 -7.104 -49.963 1.00 94.44 182 GLU A O 1
ATOM 1423 N N . LEU A 1 183 ? 21.877 -5.975 -51.715 1.00 92.31 183 LEU A N 1
ATOM 1424 C CA . LEU A 1 183 ? 21.572 -4.645 -51.185 1.00 92.31 183 LEU A CA 1
ATOM 1425 C C . LEU A 1 183 ? 20.062 -4.479 -50.945 1.00 92.31 183 LEU A C 1
ATOM 1427 O O . LEU A 1 183 ? 19.662 -4.015 -49.877 1.00 92.31 183 LEU A O 1
ATOM 1431 N N . HIS A 1 184 ? 19.206 -4.913 -51.877 1.00 95.81 184 HIS A N 1
ATOM 1432 C CA . HIS A 1 184 ? 17.751 -4.884 -51.693 1.00 95.81 184 HIS A CA 1
ATOM 1433 C C . HIS A 1 184 ? 17.282 -5.809 -50.553 1.00 95.81 184 HIS A C 1
ATOM 1435 O O . HIS A 1 184 ? 16.424 -5.427 -49.748 1.00 95.81 184 HIS A O 1
ATOM 1441 N N . PHE A 1 185 ? 17.855 -7.012 -50.440 1.00 97.25 185 PHE A N 1
ATOM 1442 C CA . PHE A 1 185 ? 17.584 -7.929 -49.331 1.00 97.25 185 PHE A CA 1
ATOM 1443 C C . PHE A 1 185 ? 17.986 -7.315 -47.981 1.00 97.25 185 PHE A C 1
ATOM 1445 O O . PHE A 1 185 ? 17.172 -7.278 -47.056 1.00 97.25 185 PHE A O 1
ATOM 1452 N N . LEU A 1 186 ? 19.194 -6.753 -47.886 1.00 96.88 186 LEU A N 1
ATOM 1453 C CA . LEU A 1 186 ? 19.695 -6.085 -46.686 1.00 96.88 186 LEU A CA 1
ATOM 1454 C C . LEU A 1 186 ? 18.858 -4.853 -46.324 1.00 96.88 186 LEU A C 1
ATOM 1456 O O . LEU A 1 186 ? 18.536 -4.684 -45.151 1.00 96.88 186 LEU A O 1
ATOM 1460 N N . LEU A 1 187 ? 18.428 -4.033 -47.291 1.00 97.12 187 LEU A N 1
ATOM 1461 C CA . LEU A 1 187 ? 17.492 -2.925 -47.047 1.00 97.12 187 LEU A CA 1
ATOM 1462 C C . LEU A 1 187 ? 16.154 -3.423 -46.484 1.00 97.12 187 LEU A C 1
ATOM 1464 O O . LEU A 1 187 ? 15.653 -2.864 -45.506 1.00 97.12 187 LEU A O 1
ATOM 1468 N N . THR A 1 188 ? 15.602 -4.498 -47.050 1.00 97.19 188 THR A N 1
ATOM 1469 C CA . THR A 1 188 ? 14.343 -5.109 -46.590 1.00 97.19 188 THR A CA 1
ATOM 1470 C C . THR A 1 188 ? 14.485 -5.670 -45.170 1.00 97.19 188 THR A C 1
ATOM 1472 O O . THR A 1 188 ? 13.614 -5.466 -44.317 1.00 97.19 188 THR A O 1
ATOM 1475 N N . GLN A 1 189 ? 15.613 -6.319 -44.871 1.00 97.69 189 GLN A N 1
ATOM 1476 C CA . GLN A 1 189 ? 15.937 -6.811 -43.534 1.00 97.69 189 GLN A CA 1
ATOM 1477 C C . GLN A 1 189 ? 16.117 -5.655 -42.540 1.00 97.69 189 GLN A C 1
ATOM 1479 O O . GLN A 1 189 ? 15.571 -5.708 -41.440 1.00 97.69 189 GLN A O 1
ATOM 1484 N N . ASN A 1 190 ? 16.817 -4.583 -42.922 1.00 95.12 190 ASN A N 1
ATOM 1485 C CA . ASN A 1 190 ? 17.034 -3.407 -42.076 1.00 95.12 190 ASN A CA 1
ATOM 1486 C C . ASN A 1 190 ? 15.712 -2.683 -41.774 1.00 95.12 190 ASN A C 1
ATOM 1488 O O . ASN A 1 190 ? 15.445 -2.324 -40.628 1.00 95.12 190 ASN A O 1
ATOM 1492 N N . HIS A 1 191 ? 14.836 -2.554 -42.775 1.00 97.06 191 HIS A N 1
ATOM 1493 C CA . HIS A 1 191 ? 13.478 -2.037 -42.606 1.00 97.06 191 HIS A CA 1
ATOM 1494 C C . HIS A 1 191 ? 12.661 -2.905 -41.634 1.00 97.06 191 HIS A C 1
ATOM 1496 O O . HIS A 1 191 ? 12.071 -2.383 -40.689 1.00 97.06 191 HIS A O 1
ATOM 1502 N N . THR A 1 192 ? 12.712 -4.231 -41.791 1.00 97.62 192 THR A N 1
ATOM 1503 C CA . THR A 1 192 ? 12.037 -5.186 -40.896 1.00 97.62 192 THR A CA 1
ATOM 1504 C C . THR A 1 192 ? 12.562 -5.100 -39.458 1.00 97.62 192 THR A C 1
ATOM 1506 O O . THR A 1 192 ? 11.776 -5.064 -38.513 1.00 97.62 192 THR A O 1
ATOM 1509 N N . LEU A 1 193 ? 13.882 -5.006 -39.266 1.00 97.56 193 LEU A N 1
ATOM 1510 C CA . LEU A 1 193 ? 14.502 -4.826 -37.948 1.00 97.56 193 LEU A CA 1
ATOM 1511 C C . LEU A 1 193 ? 14.114 -3.481 -37.315 1.00 97.56 193 LEU A C 1
ATOM 1513 O O . LEU A 1 193 ? 13.857 -3.420 -36.112 1.00 97.56 193 LEU A O 1
ATOM 1517 N N . LYS A 1 194 ? 14.009 -2.414 -38.115 1.00 97.25 194 LYS A N 1
ATOM 1518 C CA . LYS A 1 194 ? 13.547 -1.092 -37.670 1.00 97.25 194 LYS A CA 1
ATOM 1519 C C . LYS A 1 194 ? 12.076 -1.121 -37.241 1.00 97.25 194 LYS A C 1
ATOM 1521 O O . LYS A 1 194 ? 11.749 -0.568 -36.193 1.00 97.25 194 LYS A O 1
ATOM 1526 N N . GLU A 1 195 ? 11.208 -1.809 -37.984 1.00 97.19 195 GLU A N 1
ATOM 1527 C CA . GLU A 1 195 ? 9.807 -2.050 -37.605 1.00 97.19 195 GLU A CA 1
ATOM 1528 C C . GLU A 1 195 ? 9.718 -2.842 -36.288 1.00 97.19 195 GLU A C 1
ATOM 1530 O O . GLU A 1 195 ? 9.030 -2.422 -35.358 1.00 97.19 195 GLU A O 1
ATOM 1535 N N . GLN A 1 196 ? 10.481 -3.934 -36.154 1.00 97.56 196 GLN A N 1
ATOM 1536 C CA . GLN A 1 196 ? 10.529 -4.749 -34.933 1.00 97.56 196 GLN A CA 1
ATOM 1537 C C . GLN A 1 196 ? 11.039 -3.964 -33.715 1.00 97.56 196 GLN A C 1
ATOM 1539 O O . GLN A 1 196 ? 10.483 -4.097 -32.623 1.00 97.56 196 GLN A O 1
ATOM 1544 N N . LEU A 1 197 ? 12.061 -3.117 -33.882 1.00 97.62 197 LEU A N 1
ATOM 1545 C CA . LEU A 1 197 ? 12.588 -2.268 -32.810 1.00 97.62 197 LEU A CA 1
ATOM 1546 C C . LEU A 1 197 ? 11.561 -1.205 -32.397 1.00 97.62 197 LEU A C 1
ATOM 1548 O O . LEU A 1 197 ? 11.288 -1.054 -31.204 1.00 97.62 197 LEU A O 1
ATOM 1552 N N . ASN A 1 198 ? 10.933 -0.532 -33.366 1.00 95.94 198 ASN A N 1
ATOM 1553 C CA . ASN A 1 198 ? 9.852 0.425 -33.122 1.00 95.94 198 ASN A CA 1
ATOM 1554 C C . ASN A 1 198 ? 8.667 -0.233 -32.403 1.00 95.94 198 ASN A C 1
ATOM 1556 O O . ASN A 1 198 ? 8.138 0.318 -31.437 1.00 95.94 198 ASN A O 1
ATOM 1560 N N . GLN A 1 199 ? 8.269 -1.431 -32.828 1.00 97.25 199 GLN A N 1
ATOM 1561 C CA . GLN A 1 199 ? 7.190 -2.180 -32.197 1.00 97.25 199 GLN A CA 1
ATOM 1562 C C . GLN A 1 199 ? 7.555 -2.601 -30.767 1.00 97.25 199 GLN A C 1
ATOM 1564 O O . GLN A 1 199 ? 6.781 -2.369 -29.839 1.00 97.25 199 GLN A O 1
ATOM 1569 N N . GLY A 1 200 ? 8.775 -3.102 -30.557 1.00 96.81 200 GLY A N 1
ATOM 1570 C CA . GLY A 1 200 ? 9.304 -3.407 -29.229 1.00 96.81 200 GLY A CA 1
ATOM 1571 C C . GLY A 1 200 ? 9.374 -2.183 -28.308 1.00 96.81 200 GLY A C 1
ATOM 1572 O O . GLY A 1 200 ? 9.140 -2.314 -27.107 1.00 96.81 200 GLY A O 1
ATOM 1573 N N . ALA A 1 201 ? 9.641 -0.987 -28.842 1.00 94.50 201 ALA A N 1
ATOM 1574 C CA . ALA A 1 201 ? 9.576 0.265 -28.088 1.00 94.50 201 ALA A CA 1
ATOM 1575 C C . ALA A 1 201 ? 8.130 0.631 -27.704 1.00 94.50 201 ALA A C 1
ATOM 1577 O O . ALA A 1 201 ? 7.866 0.914 -26.534 1.00 94.50 201 ALA A O 1
ATOM 1578 N N . ARG A 1 202 ? 7.175 0.543 -28.645 1.00 97.25 202 ARG A N 1
ATOM 1579 C CA . ARG A 1 202 ? 5.738 0.773 -28.385 1.00 97.25 202 ARG A CA 1
ATOM 1580 C C . ARG A 1 202 ? 5.195 -0.175 -27.313 1.00 97.25 202 ARG A C 1
ATOM 1582 O O . ARG A 1 202 ? 4.466 0.261 -26.426 1.00 97.25 202 ARG A O 1
ATOM 1589 N N . ASP A 1 203 ? 5.544 -1.457 -27.367 1.00 96.38 203 ASP A N 1
ATOM 1590 C CA . ASP A 1 203 ? 5.022 -2.449 -26.422 1.00 96.38 203 ASP A CA 1
ATOM 1591 C C . ASP A 1 203 ? 5.685 -2.347 -25.039 1.00 96.38 203 ASP A C 1
ATOM 1593 O O . ASP A 1 203 ? 4.991 -2.458 -24.025 1.00 96.38 203 ASP A O 1
ATOM 1597 N N . LYS A 1 204 ? 6.980 -1.997 -24.968 1.00 97.31 204 LYS A N 1
ATOM 1598 C CA . LYS A 1 204 ? 7.627 -1.584 -23.708 1.00 97.31 204 LYS A CA 1
ATOM 1599 C C . LYS A 1 204 ? 6.951 -0.356 -23.094 1.00 97.31 204 LYS A C 1
ATOM 1601 O O . LYS A 1 204 ? 6.768 -0.330 -21.879 1.00 97.31 204 LYS A O 1
ATOM 1606 N N . GLN A 1 205 ? 6.561 0.631 -23.905 1.00 96.62 205 GLN A N 1
ATOM 1607 C CA . GLN A 1 205 ? 5.867 1.828 -23.422 1.00 96.62 205 GLN A CA 1
ATOM 1608 C C . GLN A 1 205 ? 4.482 1.485 -22.851 1.00 96.62 205 GLN A C 1
ATOM 1610 O O . GLN A 1 205 ? 4.198 1.834 -21.707 1.00 96.62 205 GLN A O 1
ATOM 1615 N N . LYS A 1 206 ? 3.665 0.707 -23.579 1.00 97.50 206 LYS A N 1
ATOM 1616 C CA . LYS A 1 206 ? 2.355 0.225 -23.091 1.00 97.50 206 LYS A CA 1
ATOM 1617 C C . LYS A 1 206 ? 2.468 -0.520 -21.759 1.00 97.50 206 LYS A C 1
ATOM 1619 O O . LYS A 1 206 ? 1.635 -0.329 -20.875 1.00 97.50 206 LYS A O 1
ATOM 1624 N N . GLU A 1 207 ? 3.479 -1.374 -21.605 1.00 96.81 207 GLU A N 1
ATOM 1625 C CA . GLU A 1 207 ? 3.691 -2.104 -20.353 1.00 96.81 207 GLU A CA 1
ATOM 1626 C C . GLU A 1 207 ? 4.186 -1.183 -19.226 1.00 96.81 207 GLU A C 1
ATOM 1628 O O . GLU A 1 207 ? 3.748 -1.326 -18.086 1.00 96.81 207 GLU A O 1
ATOM 1633 N N . ASN A 1 208 ? 5.012 -0.175 -19.530 1.00 95.31 208 ASN A N 1
ATOM 1634 C CA . ASN A 1 208 ? 5.393 0.855 -18.561 1.00 95.31 208 ASN A CA 1
ATOM 1635 C C . ASN A 1 208 ? 4.164 1.613 -18.031 1.00 95.31 208 ASN A C 1
ATOM 1637 O O . ASN A 1 208 ? 4.019 1.781 -16.821 1.00 95.31 208 ASN A O 1
ATOM 1641 N N . ASP A 1 209 ? 3.238 1.991 -18.914 1.00 96.75 209 ASP A N 1
ATOM 1642 C 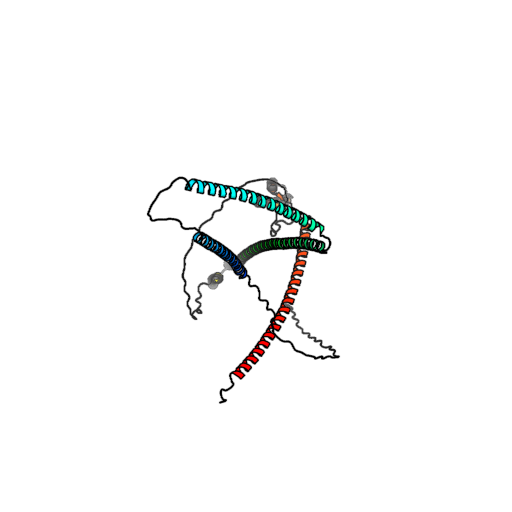CA . ASP A 1 209 ? 2.023 2.715 -18.535 1.00 96.75 209 ASP A CA 1
ATOM 1643 C C . ASP A 1 209 ? 1.037 1.839 -17.744 1.00 96.75 209 ASP A C 1
ATOM 1645 O O . ASP A 1 209 ? 0.495 2.287 -16.732 1.00 96.75 209 ASP A O 1
ATOM 1649 N N . ARG A 1 210 ? 0.898 0.549 -18.084 1.00 97.81 210 ARG A N 1
ATOM 1650 C CA . ARG A 1 210 ? 0.166 -0.432 -17.252 1.00 97.81 210 ARG A CA 1
ATOM 1651 C C . ARG A 1 210 ? 0.774 -0.597 -15.860 1.00 97.81 210 ARG A C 1
ATOM 1653 O O . ARG A 1 210 ? 0.043 -0.730 -14.872 1.00 97.81 210 ARG A O 1
ATOM 1660 N N . LEU A 1 211 ? 2.105 -0.598 -15.757 1.00 97.75 211 LEU A N 1
ATOM 1661 C CA . LEU A 1 211 ? 2.806 -0.663 -14.474 1.00 97.75 211 LEU A CA 1
ATOM 1662 C C . LEU A 1 211 ? 2.599 0.624 -13.666 1.00 97.75 211 LEU A C 1
ATOM 1664 O O . LEU A 1 211 ? 2.291 0.529 -12.478 1.00 97.75 211 LEU A O 1
ATOM 1668 N N . ARG A 1 212 ? 2.678 1.806 -14.294 1.00 97.12 212 ARG A N 1
ATOM 1669 C CA . ARG A 1 212 ? 2.350 3.104 -13.672 1.00 97.12 212 ARG A CA 1
ATOM 1670 C C . ARG A 1 212 ? 0.920 3.124 -13.138 1.00 97.12 212 ARG A C 1
ATOM 1672 O O . ARG A 1 212 ? 0.715 3.462 -11.974 1.00 97.12 212 ARG A O 1
ATOM 1679 N N . GLU A 1 213 ? -0.055 2.689 -13.934 1.00 97.06 213 GLU A N 1
ATOM 1680 C CA . GLU A 1 213 ? -1.454 2.618 -13.511 1.00 97.06 213 GLU A CA 1
ATOM 1681 C C . GLU A 1 213 ? -1.647 1.627 -12.349 1.00 97.06 213 GLU A C 1
ATOM 1683 O O . GLU A 1 213 ? -2.304 1.932 -11.351 1.00 97.06 213 GLU A O 1
ATOM 1688 N N . THR A 1 214 ? -1.021 0.450 -12.424 1.00 96.56 214 THR A N 1
ATOM 1689 C CA . THR A 1 214 ? -1.071 -0.557 -11.353 1.00 96.56 214 THR A CA 1
ATOM 1690 C C . THR A 1 214 ? -0.438 -0.044 -10.058 1.00 96.56 214 THR A C 1
ATOM 1692 O O . THR A 1 214 ? -0.951 -0.327 -8.972 1.00 96.56 214 THR A O 1
ATOM 1695 N N . LEU A 1 215 ? 0.651 0.724 -10.152 1.00 96.12 215 LEU A N 1
ATOM 1696 C CA . LEU A 1 215 ? 1.276 1.393 -9.012 1.00 96.12 215 LEU A CA 1
ATOM 1697 C C . LEU A 1 215 ? 0.348 2.463 -8.430 1.00 96.12 215 LEU A C 1
ATOM 1699 O O . LEU A 1 215 ? 0.071 2.400 -7.238 1.00 96.12 215 LEU A O 1
ATOM 1703 N N . ALA A 1 216 ? -0.221 3.355 -9.246 1.00 96.94 216 ALA A N 1
ATOM 1704 C CA . ALA A 1 216 ? -1.177 4.369 -8.790 1.00 96.94 216 ALA A CA 1
ATOM 1705 C C . ALA A 1 216 ? -2.389 3.742 -8.070 1.00 96.94 216 ALA A C 1
ATOM 1707 O O . ALA A 1 216 ? -2.716 4.121 -6.944 1.00 96.94 216 ALA A O 1
ATOM 1708 N N . ARG A 1 217 ? -2.989 2.694 -8.657 1.00 96.94 217 ARG A N 1
ATOM 1709 C CA . ARG A 1 217 ? -4.086 1.916 -8.049 1.00 96.94 217 ARG A CA 1
ATOM 1710 C C . ARG A 1 217 ? -3.679 1.250 -6.722 1.00 96.94 217 ARG A C 1
ATOM 1712 O O . ARG A 1 217 ? -4.518 1.109 -5.832 1.00 96.94 217 ARG A O 1
ATOM 1719 N N . ARG A 1 218 ? -2.420 0.817 -6.565 1.00 96.00 218 ARG A N 1
ATOM 1720 C CA . ARG A 1 218 ? -1.895 0.256 -5.301 1.00 96.00 218 ARG A CA 1
ATOM 1721 C C . ARG A 1 218 ? -1.624 1.335 -4.254 1.00 96.00 218 ARG A C 1
ATOM 1723 O O . ARG A 1 218 ? -1.973 1.119 -3.096 1.00 96.00 218 ARG A O 1
ATOM 1730 N N . THR A 1 219 ? -1.066 2.477 -4.647 1.00 94.81 219 THR A N 1
ATOM 1731 C CA . THR A 1 219 ? -0.824 3.627 -3.763 1.00 94.81 219 THR A CA 1
ATOM 1732 C C . THR A 1 219 ? -2.137 4.149 -3.185 1.00 94.81 219 THR A C 1
ATOM 1734 O O . THR A 1 219 ? -2.268 4.213 -1.967 1.00 94.81 219 THR A O 1
ATOM 1737 N N . ALA A 1 220 ? -3.159 4.369 -4.021 1.00 96.25 220 ALA A N 1
ATOM 1738 C CA . ALA A 1 220 ? -4.482 4.806 -3.568 1.00 96.25 220 ALA A CA 1
ATOM 1739 C C . ALA A 1 220 ? -5.127 3.829 -2.560 1.00 96.25 220 ALA A C 1
ATOM 1741 O O . ALA A 1 220 ? -5.700 4.249 -1.555 1.00 96.25 220 ALA A O 1
ATOM 1742 N N . LYS A 1 221 ? -4.986 2.510 -2.773 1.00 97.12 221 LYS A N 1
ATOM 1743 C CA . LYS A 1 221 ? -5.455 1.491 -1.812 1.00 97.12 221 LYS A CA 1
ATOM 1744 C C . LYS A 1 221 ? -4.675 1.507 -0.495 1.00 97.12 221 LYS A C 1
ATOM 1746 O O . LYS A 1 221 ? -5.275 1.326 0.561 1.00 97.12 221 LYS A O 1
ATOM 1751 N N . LEU A 1 222 ? -3.359 1.724 -0.543 1.00 96.06 222 LEU A N 1
ATOM 1752 C CA . LEU A 1 222 ? -2.528 1.870 0.655 1.00 96.06 222 LEU A CA 1
ATOM 1753 C C . LEU A 1 222 ? -2.891 3.127 1.452 1.00 96.06 222 LEU A C 1
ATOM 1755 O O . LEU A 1 222 ? -2.932 3.072 2.677 1.00 96.06 222 LEU A O 1
ATOM 1759 N N . GLU A 1 223 ? -3.177 4.242 0.784 1.00 95.94 223 GLU A N 1
ATOM 1760 C CA . GLU A 1 223 ? -3.622 5.480 1.430 1.00 95.94 223 GLU A CA 1
ATOM 1761 C C . GLU A 1 223 ? -5.002 5.337 2.077 1.00 95.94 223 GLU A C 1
ATOM 1763 O O . GLU A 1 223 ? -5.186 5.767 3.214 1.00 95.94 223 GLU A O 1
ATOM 1768 N N . LEU A 1 224 ? -5.950 4.684 1.401 1.00 97.31 224 LEU A N 1
ATOM 1769 C CA . LEU A 1 224 ? -7.269 4.393 1.965 1.00 97.31 224 LEU A CA 1
ATOM 1770 C C . LEU A 1 224 ? -7.156 3.497 3.210 1.00 97.31 224 LEU A C 1
ATOM 1772 O O . LEU A 1 224 ? -7.666 3.856 4.267 1.00 97.31 224 LEU A O 1
ATOM 1776 N N . SER A 1 225 ? -6.380 2.411 3.134 1.00 92.44 225 SER A N 1
ATOM 1777 C CA . SER A 1 225 ? -6.144 1.524 4.282 1.00 92.44 225 SER A CA 1
ATOM 1778 C C . SER A 1 225 ? -5.381 2.206 5.432 1.00 92.44 225 SER A C 1
ATOM 1780 O O . SER A 1 225 ? -5.618 1.903 6.603 1.00 92.44 225 SER A O 1
ATOM 1782 N N . ARG A 1 226 ? -4.502 3.179 5.141 1.00 95.88 226 ARG A N 1
ATOM 1783 C CA . ARG A 1 226 ? -3.872 4.030 6.170 1.00 95.88 226 ARG A CA 1
ATOM 1784 C C . ARG A 1 226 ? -4.899 4.904 6.892 1.00 95.88 226 ARG A C 1
ATOM 1786 O O . ARG A 1 226 ? -4.879 4.921 8.119 1.00 95.88 226 ARG A O 1
ATOM 1793 N N . LYS A 1 227 ? -5.813 5.553 6.163 1.00 97.12 227 LYS A N 1
ATOM 1794 C CA . LYS A 1 227 ? -6.904 6.359 6.747 1.00 97.12 227 LYS A CA 1
ATOM 1795 C C . LYS A 1 227 ? -7.833 5.505 7.618 1.00 97.12 227 LYS A C 1
ATOM 1797 O O . LYS A 1 227 ? -8.143 5.890 8.742 1.00 97.12 227 LYS A O 1
ATOM 1802 N N . GLU A 1 228 ? -8.199 4.306 7.164 1.00 96.38 228 GLU A N 1
ATOM 1803 C CA . GLU A 1 228 ? -8.933 3.323 7.982 1.00 96.38 228 GLU A CA 1
ATOM 1804 C C . GLU A 1 228 ? -8.157 2.978 9.268 1.00 96.38 228 GLU A C 1
ATOM 1806 O O . GLU A 1 228 ? -8.691 3.061 10.371 1.00 96.38 228 GLU A O 1
ATOM 1811 N N . CYS A 1 229 ? -6.857 2.687 9.164 1.00 93.56 229 CYS A N 1
ATOM 1812 C CA . CYS A 1 229 ? -6.010 2.422 10.330 1.00 93.56 229 CYS A CA 1
ATOM 1813 C C . CYS A 1 229 ? -5.880 3.623 11.289 1.00 93.56 229 CYS A C 1
ATOM 1815 O O . CYS A 1 229 ? -5.636 3.422 12.479 1.00 93.56 229 CYS A O 1
ATOM 1817 N N . GLU A 1 230 ? -5.997 4.859 10.805 1.00 96.00 230 GLU A N 1
ATOM 1818 C CA . GLU A 1 230 ? -6.001 6.076 11.627 1.00 96.00 230 GLU A CA 1
ATOM 1819 C C . GLU A 1 230 ? -7.338 6.264 12.351 1.00 96.00 230 GLU A C 1
ATOM 1821 O O . GLU A 1 230 ? -7.332 6.465 13.567 1.00 96.00 230 GLU A O 1
ATOM 1826 N N . THR A 1 231 ? -8.470 6.098 11.660 1.00 96.31 231 THR A N 1
ATOM 1827 C CA . THR A 1 231 ? -9.810 6.139 12.284 1.00 96.31 231 THR A CA 1
ATOM 1828 C C . THR A 1 231 ? -9.966 5.065 13.367 1.00 96.31 231 THR A C 1
ATOM 1830 O O . THR A 1 231 ? -10.270 5.395 14.511 1.00 96.31 231 THR A O 1
ATOM 1833 N N . LEU A 1 232 ? -9.590 3.810 13.089 1.00 95.81 232 LEU A N 1
ATOM 1834 C CA . LEU A 1 232 ? -9.607 2.723 14.080 1.00 95.81 232 LEU A CA 1
ATOM 1835 C C . LEU A 1 232 ? -8.688 2.989 15.290 1.00 95.81 232 LEU A C 1
ATOM 1837 O O . LEU A 1 232 ? -8.984 2.564 16.408 1.00 95.81 232 LEU A O 1
ATOM 1841 N N . LYS A 1 233 ? -7.567 3.705 15.111 1.00 96.38 233 LYS A N 1
ATOM 1842 C CA . LYS A 1 233 ? -6.714 4.137 16.236 1.00 96.38 233 LYS A CA 1
ATOM 1843 C C . LYS A 1 233 ? -7.393 5.210 17.088 1.00 96.38 233 LYS A C 1
ATOM 1845 O O . LYS A 1 233 ? -7.244 5.159 18.310 1.00 96.38 233 LYS A O 1
ATOM 1850 N N . GLN A 1 234 ? -8.107 6.152 16.469 1.00 97.69 234 GLN A N 1
ATOM 1851 C CA . GLN A 1 234 ? -8.871 7.189 17.169 1.00 97.69 234 GLN A CA 1
ATOM 1852 C C . GLN A 1 234 ? -10.028 6.568 17.960 1.00 97.69 234 GLN A C 1
ATOM 1854 O O . GLN A 1 234 ? -10.125 6.806 19.163 1.00 97.69 234 GLN A O 1
ATOM 1859 N N . GLU A 1 235 ? -10.825 5.696 17.336 1.00 97.19 235 GLU A N 1
ATOM 1860 C CA . GLU A 1 235 ? -11.902 4.941 17.992 1.00 97.19 235 GLU A CA 1
ATOM 1861 C C . GLU A 1 235 ? -11.379 4.116 19.170 1.00 97.19 235 GLU A C 1
ATOM 1863 O O . GLU A 1 235 ? -11.909 4.204 20.275 1.00 97.19 235 GLU A O 1
ATOM 1868 N N . ARG A 1 236 ? -10.276 3.374 18.989 1.00 95.38 236 ARG A N 1
ATOM 1869 C CA . ARG A 1 236 ? -9.631 2.633 20.085 1.00 95.38 236 ARG A CA 1
ATOM 1870 C C . ARG A 1 236 ? -9.197 3.559 21.228 1.00 95.38 236 ARG A C 1
ATOM 1872 O O . ARG A 1 236 ? -9.307 3.174 22.388 1.00 95.38 236 ARG A O 1
ATOM 1879 N N . GLY A 1 237 ? -8.713 4.763 20.919 1.00 96.19 237 GLY A N 1
ATOM 1880 C CA . GLY A 1 237 ? -8.383 5.784 21.917 1.00 96.19 237 GLY A CA 1
ATOM 1881 C C . GLY A 1 237 ? -9.612 6.253 22.700 1.00 96.19 237 GLY A C 1
ATOM 1882 O O . GLY A 1 237 ? -9.592 6.249 23.929 1.00 96.19 237 GLY A O 1
ATOM 1883 N N . GLN A 1 238 ? -10.704 6.579 22.005 1.00 97.06 238 GLN A N 1
ATOM 1884 C CA . GLN A 1 238 ? -11.977 6.978 22.619 1.00 97.06 238 GLN A CA 1
ATOM 1885 C C . GLN A 1 238 ? -12.571 5.857 23.485 1.00 97.06 238 GLN A C 1
ATOM 1887 O O . GLN A 1 238 ? -12.972 6.098 24.622 1.00 97.06 238 GLN A O 1
ATOM 1892 N N . LEU A 1 239 ? -12.568 4.616 22.990 1.00 97.00 239 LEU A N 1
ATOM 1893 C CA . LEU A 1 239 ? -13.016 3.440 23.737 1.00 97.00 239 LEU A CA 1
ATOM 1894 C C . LEU A 1 239 ? -12.157 3.189 24.982 1.00 97.00 239 LEU A C 1
ATOM 1896 O O . LEU A 1 239 ? -12.712 2.862 26.026 1.00 97.00 239 LEU A O 1
ATOM 1900 N N . GLN A 1 240 ? -10.838 3.400 24.919 1.00 97.88 240 GLN A N 1
ATOM 1901 C CA . GLN A 1 240 ? -9.965 3.298 26.093 1.00 97.88 240 GLN A CA 1
ATOM 1902 C C . GLN A 1 240 ? -10.277 4.380 27.138 1.00 97.88 240 GLN A C 1
ATOM 1904 O O . GLN A 1 240 ? -10.317 4.081 28.330 1.00 97.88 240 GLN A O 1
ATOM 1909 N N . VAL A 1 241 ? -10.532 5.624 26.717 1.00 97.31 241 VAL A N 1
ATOM 1910 C CA . VAL A 1 241 ? -10.945 6.707 27.629 1.00 97.31 241 VAL A CA 1
ATOM 1911 C C . VAL A 1 241 ? -12.294 6.384 28.280 1.00 97.31 241 VAL A C 1
ATOM 1913 O O . VAL A 1 241 ? -12.429 6.513 29.496 1.00 97.31 241 VAL A O 1
ATOM 1916 N N . ASN A 1 242 ? -13.264 5.891 27.506 1.00 97.38 242 ASN A N 1
ATOM 1917 C CA . ASN A 1 242 ? -14.569 5.471 28.021 1.00 97.38 242 ASN A CA 1
ATOM 1918 C C . ASN A 1 242 ? -14.457 4.284 28.992 1.00 97.38 242 ASN A C 1
ATOM 1920 O O . ASN A 1 242 ? -15.092 4.309 30.043 1.00 97.38 242 ASN A O 1
ATOM 1924 N N . LEU A 1 243 ? -13.620 3.284 28.688 1.00 97.06 243 LEU A N 1
ATOM 1925 C CA . LEU A 1 243 ? -13.327 2.160 29.583 1.00 97.06 243 LEU A CA 1
ATOM 1926 C C . LEU A 1 243 ? -12.766 2.662 30.919 1.00 97.06 243 LEU A C 1
ATOM 1928 O O . LEU A 1 243 ? -13.281 2.299 31.973 1.00 97.06 243 LEU A O 1
ATOM 1932 N N . ASN A 1 244 ? -11.756 3.537 30.873 1.00 95.44 244 ASN A N 1
ATOM 1933 C CA . ASN A 1 244 ? -11.141 4.110 32.069 1.00 95.44 244 ASN A CA 1
ATOM 1934 C C . ASN A 1 244 ? -12.167 4.909 32.895 1.00 95.44 244 ASN A C 1
ATOM 1936 O O . ASN A 1 244 ? -12.202 4.780 34.117 1.00 95.44 244 ASN A O 1
ATOM 1940 N N . ARG A 1 245 ? -13.042 5.692 32.243 1.00 97.69 245 ARG A N 1
ATOM 1941 C CA . ARG A 1 245 ? -14.104 6.458 32.916 1.00 97.69 245 ARG A CA 1
ATOM 1942 C C . ARG A 1 245 ? -15.104 5.540 33.623 1.00 97.69 245 ARG A C 1
ATOM 1944 O O . ARG A 1 245 ? -15.336 5.707 34.817 1.00 97.69 245 ARG A O 1
ATOM 1951 N N . LEU A 1 246 ? -15.619 4.527 32.922 1.00 95.25 246 LEU A N 1
ATOM 1952 C CA . LEU A 1 246 ? -16.535 3.527 33.483 1.00 95.25 246 LEU A CA 1
ATOM 1953 C C . LEU A 1 246 ? -15.883 2.710 34.610 1.00 95.25 246 LEU A C 1
ATOM 1955 O O . LEU A 1 246 ? -16.550 2.346 35.574 1.00 95.25 246 LEU A O 1
ATOM 1959 N N . GLN A 1 247 ? -14.576 2.451 34.533 1.00 97.25 247 GLN A N 1
ATOM 1960 C CA . GLN A 1 247 ? -13.824 1.793 35.601 1.00 97.25 247 GLN A CA 1
ATOM 1961 C C . GLN A 1 247 ? -13.732 2.676 36.859 1.00 97.25 247 GLN A C 1
ATOM 1963 O O . GLN A 1 247 ? -13.919 2.170 37.967 1.00 97.25 247 GLN A O 1
ATOM 1968 N N . CYS A 1 248 ? -13.520 3.988 36.710 1.00 94.50 248 CYS A N 1
ATOM 1969 C CA . CYS A 1 248 ? -13.594 4.941 37.823 1.00 94.50 248 CYS A CA 1
ATOM 1970 C C . CYS A 1 248 ? -15.009 5.023 38.422 1.00 94.50 248 CYS A C 1
ATOM 1972 O O . CYS A 1 248 ? -15.154 4.947 39.641 1.00 94.50 248 CYS A O 1
ATOM 1974 N N . GLU A 1 249 ? -16.050 5.107 37.585 1.00 95.00 249 GLU A N 1
ATOM 1975 C CA . GLU A 1 249 ? -17.458 5.091 38.018 1.00 95.00 249 GLU A CA 1
ATOM 1976 C C . GLU A 1 249 ? -17.792 3.804 38.801 1.00 95.00 249 GLU A C 1
ATOM 1978 O O . GLU A 1 249 ? -18.378 3.864 39.883 1.00 95.00 249 GLU A O 1
ATOM 1983 N N . ASN A 1 250 ? -17.347 2.638 38.321 1.00 93.94 250 ASN A N 1
ATOM 1984 C CA . ASN A 1 250 ? -17.573 1.353 38.987 1.00 93.94 250 ASN A CA 1
ATOM 1985 C C . ASN A 1 250 ? -16.817 1.229 40.322 1.00 93.94 250 ASN A C 1
ATOM 1987 O O . ASN A 1 250 ? -17.353 0.691 41.291 1.00 93.94 250 ASN A O 1
ATOM 1991 N N . ASN A 1 251 ? -15.588 1.747 40.400 1.00 92.44 251 ASN A N 1
ATOM 1992 C CA . ASN A 1 251 ? -14.832 1.809 41.654 1.00 92.44 251 ASN A CA 1
ATOM 1993 C C . ASN A 1 251 ? -15.505 2.747 42.670 1.00 92.44 251 ASN A C 1
ATOM 1995 O O . ASN A 1 251 ? -15.580 2.410 43.850 1.00 92.44 251 ASN A O 1
ATOM 1999 N N . HIS A 1 252 ? -16.055 3.878 42.218 1.00 92.12 252 HIS A N 1
ATOM 2000 C CA . HIS A 1 252 ? -16.820 4.788 43.070 1.00 92.12 252 HIS A CA 1
ATOM 2001 C C . HIS A 1 252 ? -18.098 4.130 43.615 1.00 92.12 252 HIS A C 1
ATOM 2003 O O . HIS A 1 252 ? -18.345 4.180 44.818 1.00 92.12 252 HIS A O 1
ATOM 2009 N N . GLN A 1 253 ? -18.863 3.434 42.767 1.00 93.94 253 GLN A N 1
ATOM 2010 C CA . GLN A 1 253 ? -20.047 2.674 43.194 1.00 93.94 253 GLN A CA 1
ATOM 2011 C C . GLN A 1 253 ? -19.701 1.581 44.218 1.00 93.94 253 GLN A C 1
ATOM 2013 O O . GLN A 1 253 ? -20.416 1.414 45.204 1.00 93.94 253 GLN A O 1
ATOM 2018 N N . LYS A 1 254 ? -18.582 0.865 44.037 1.00 92.00 254 LYS A N 1
ATOM 2019 C CA . LYS A 1 254 ? -18.091 -0.108 45.030 1.00 92.00 254 LYS A CA 1
ATOM 2020 C C . LYS A 1 254 ? -17.764 0.550 46.370 1.00 92.00 254 LYS A C 1
ATOM 2022 O O . LYS A 1 254 ? -18.131 -0.005 47.400 1.00 92.00 254 LYS A O 1
ATOM 2027 N N . GLN A 1 255 ? -17.132 1.725 46.365 1.00 92.00 255 GLN A N 1
ATOM 2028 C CA . GLN A 1 255 ? -16.869 2.468 47.599 1.00 92.00 255 GLN A CA 1
ATOM 2029 C C . GLN A 1 255 ? -18.176 2.862 48.301 1.00 92.00 255 GLN A C 1
ATOM 2031 O O . GLN A 1 255 ? -18.327 2.585 49.485 1.00 92.00 255 GLN A O 1
ATOM 2036 N N . GLN A 1 256 ? -19.160 3.396 47.568 1.00 91.31 256 GLN A N 1
ATOM 2037 C CA . GLN A 1 256 ? -20.477 3.732 48.126 1.00 91.31 256 GLN A CA 1
ATOM 2038 C C . GLN A 1 256 ? -21.198 2.513 48.731 1.00 91.31 256 GLN A C 1
ATOM 2040 O O . GLN A 1 256 ? -21.850 2.634 49.770 1.00 91.31 256 GLN A O 1
ATOM 2045 N N . LEU A 1 257 ? -21.073 1.328 48.123 1.00 91.81 257 LEU A N 1
ATOM 2046 C CA . LEU A 1 257 ? -21.614 0.084 48.683 1.00 91.81 257 LEU A CA 1
ATOM 2047 C C . LEU A 1 257 ? -20.895 -0.330 49.979 1.00 91.81 257 LEU A C 1
ATOM 2049 O O . LEU A 1 257 ? -21.559 -0.714 50.940 1.00 91.81 257 LEU A O 1
ATOM 2053 N N . CYS A 1 258 ? -19.569 -0.193 50.051 1.00 92.50 258 CYS A N 1
ATOM 2054 C CA . CYS A 1 258 ? -18.820 -0.414 51.292 1.00 92.50 258 CYS A CA 1
ATOM 2055 C C . CYS A 1 258 ? -19.235 0.573 52.396 1.00 92.50 258 CYS A C 1
ATOM 2057 O O . CYS A 1 258 ? -19.504 0.152 53.520 1.00 92.50 258 CYS A O 1
ATOM 2059 N N . ASP A 1 259 ? -19.329 1.866 52.079 1.00 87.06 259 ASP A N 1
ATOM 2060 C CA . ASP A 1 259 ? -19.677 2.921 53.038 1.00 87.06 259 ASP A CA 1
ATOM 2061 C C . ASP A 1 259 ? -21.107 2.730 53.579 1.00 87.06 259 ASP A C 1
ATOM 2063 O O . ASP A 1 259 ? -21.344 2.797 54.786 1.00 87.06 259 ASP A O 1
ATOM 2067 N N . THR A 1 260 ? -22.068 2.406 52.705 1.00 91.25 260 THR A N 1
ATOM 2068 C CA . THR A 1 260 ? -23.452 2.106 53.116 1.00 91.25 260 THR A CA 1
ATOM 2069 C C . THR A 1 260 ? -23.558 0.812 53.924 1.00 91.25 260 THR A C 1
ATOM 2071 O O . THR A 1 260 ? -24.328 0.764 54.885 1.00 91.25 260 THR A O 1
ATOM 2074 N N . GLN A 1 261 ? -22.759 -0.216 53.620 1.00 92.44 261 GLN A N 1
ATOM 2075 C CA . GLN A 1 261 ? -22.684 -1.433 54.434 1.00 92.44 261 GLN A CA 1
ATOM 2076 C C . GLN A 1 261 ? -22.116 -1.150 55.837 1.00 92.44 261 GLN A C 1
ATOM 2078 O O . GLN A 1 261 ? -22.661 -1.648 56.825 1.00 92.44 261 GLN A O 1
ATOM 2083 N N . GLN A 1 262 ? -21.074 -0.318 55.946 1.00 90.12 262 GLN A N 1
ATOM 2084 C CA . GLN A 1 262 ? -20.516 0.112 57.234 1.00 90.12 262 GLN A CA 1
ATOM 2085 C C . GLN A 1 262 ? -21.524 0.933 58.048 1.00 90.12 262 GLN A C 1
ATOM 2087 O O . GLN A 1 262 ? -21.699 0.674 59.241 1.00 90.12 262 GLN A O 1
ATOM 2092 N N . LEU A 1 263 ? -22.242 1.863 57.409 1.00 90.50 263 LEU A N 1
ATOM 2093 C CA . LEU A 1 263 ? -23.294 2.654 58.053 1.00 90.50 263 LEU A CA 1
ATOM 2094 C C . LEU A 1 263 ? -24.427 1.761 58.581 1.00 90.50 263 LEU A C 1
ATOM 2096 O O . LEU A 1 263 ? -24.808 1.875 59.745 1.00 90.50 263 LEU A O 1
ATOM 2100 N N . LEU A 1 264 ? -24.914 0.815 57.768 1.00 89.75 264 LEU A N 1
ATOM 2101 C CA . LEU A 1 264 ? -25.915 -0.171 58.193 1.00 89.75 264 LEU A CA 1
ATOM 2102 C C . LEU A 1 264 ? -25.435 -1.011 59.382 1.00 89.75 264 LEU A C 1
ATOM 2104 O O . LEU A 1 264 ? -26.243 -1.367 60.239 1.00 89.75 264 LEU A O 1
ATOM 2108 N N . GLN A 1 265 ? -24.142 -1.332 59.459 1.00 87.00 265 GLN A N 1
ATOM 2109 C CA . GLN A 1 265 ? -23.590 -2.073 60.589 1.00 87.00 265 GLN A CA 1
ATOM 2110 C C . GLN A 1 265 ? -23.454 -1.207 61.853 1.00 87.00 265 GLN A C 1
ATOM 2112 O O . GLN A 1 265 ? -23.760 -1.705 62.935 1.00 87.00 265 GLN A O 1
ATOM 2117 N N . SER A 1 266 ? -23.106 0.081 61.728 1.00 84.88 266 SER A N 1
ATOM 2118 C CA . SER A 1 266 ? -23.152 1.044 62.846 1.00 84.88 266 SER A CA 1
ATOM 2119 C C . SER A 1 266 ? -24.568 1.143 63.414 1.00 84.88 266 SER A C 1
ATOM 2121 O O . SER A 1 266 ? -24.772 0.889 64.598 1.00 84.88 266 SER A O 1
ATOM 2123 N N . VAL A 1 267 ? -25.567 1.378 62.554 1.00 85.50 267 VAL A N 1
ATOM 2124 C CA . VAL A 1 267 ? -26.976 1.511 62.961 1.00 85.50 267 VAL A CA 1
ATOM 2125 C C . VAL A 1 267 ? -27.504 0.239 63.636 1.00 85.50 267 VAL A C 1
ATOM 2127 O O . VAL A 1 267 ? -28.216 0.339 64.631 1.00 85.50 267 VAL A O 1
ATOM 2130 N N . ARG A 1 268 ? -27.128 -0.964 63.171 1.00 86.81 268 ARG A N 1
ATOM 2131 C CA . ARG A 1 268 ? -27.496 -2.223 63.855 1.00 86.81 268 ARG A CA 1
ATOM 2132 C C . ARG A 1 268 ? -26.938 -2.300 65.276 1.00 86.81 268 ARG A C 1
ATOM 2134 O O . ARG A 1 268 ? -27.676 -2.662 66.186 1.00 86.81 268 ARG A O 1
ATOM 2141 N N . VAL A 1 269 ? -25.662 -1.958 65.468 1.00 85.06 269 VAL A N 1
ATOM 2142 C CA . VAL A 1 269 ? -25.032 -1.956 66.800 1.00 85.06 269 VAL A CA 1
ATOM 2143 C C . VAL A 1 269 ? -25.652 -0.875 67.689 1.00 85.06 269 VAL A C 1
ATOM 2145 O O . VAL A 1 269 ? -25.905 -1.121 68.863 1.00 85.06 269 VAL A O 1
ATOM 2148 N N . GLU A 1 270 ? -25.960 0.300 67.141 1.00 80.56 270 GLU A N 1
ATOM 2149 C CA . GLU A 1 270 ? -26.612 1.389 67.876 1.00 80.56 270 GLU A CA 1
ATOM 2150 C C . GLU A 1 270 ? -28.031 1.025 68.335 1.00 80.56 270 GLU A C 1
ATOM 2152 O O . GLU A 1 270 ? -28.367 1.275 69.493 1.00 80.56 270 GLU A O 1
ATOM 2157 N N . LEU A 1 271 ? -28.832 0.380 67.478 1.00 84.44 271 LEU A N 1
ATOM 2158 C CA . LEU A 1 271 ? -30.147 -0.159 67.847 1.00 84.44 271 LEU A CA 1
ATOM 2159 C C . LEU A 1 271 ? -30.022 -1.237 68.929 1.00 84.44 271 LEU A C 1
ATOM 2161 O O . LEU A 1 271 ? -30.726 -1.172 69.933 1.00 84.44 271 LEU A O 1
ATOM 2165 N N . GLN A 1 272 ? -29.077 -2.169 68.780 1.00 85.19 272 GLN A N 1
ATOM 2166 C CA . GLN A 1 272 ? -28.825 -3.211 69.777 1.00 85.19 272 GLN A CA 1
ATOM 2167 C C . GLN A 1 272 ? -28.437 -2.610 71.144 1.00 85.19 272 GLN A C 1
ATOM 2169 O O . GLN A 1 272 ? -28.944 -3.038 72.180 1.00 85.19 272 GLN A O 1
ATOM 2174 N N . VAL A 1 273 ? -27.585 -1.578 71.172 1.00 83.31 273 VAL A N 1
ATOM 2175 C CA . VAL A 1 273 ? -27.231 -0.856 72.408 1.00 83.31 273 VAL A CA 1
ATOM 2176 C C . VAL A 1 273 ? -28.442 -0.124 72.997 1.00 83.31 273 VAL A C 1
ATOM 2178 O O . VAL A 1 273 ? -28.646 -0.189 74.209 1.00 83.31 273 VAL A O 1
ATOM 2181 N N . GLN A 1 274 ? -29.278 0.525 72.178 1.00 76.56 274 GLN A N 1
ATOM 2182 C CA . GLN A 1 274 ? -30.509 1.170 72.653 1.00 76.56 274 GLN A CA 1
ATOM 2183 C C . GLN A 1 274 ? -31.503 0.166 73.255 1.00 76.56 274 GLN A C 1
ATOM 2185 O O . GLN A 1 274 ? -32.074 0.441 74.312 1.00 76.56 274 GLN A O 1
ATOM 2190 N N . GLU A 1 275 ? -31.682 -1.004 72.639 1.00 80.81 275 GLU A N 1
ATOM 2191 C CA . GLU A 1 275 ? -32.514 -2.083 73.184 1.00 80.81 275 GLU A CA 1
ATOM 2192 C C . GLU A 1 275 ? -31.954 -2.614 74.507 1.00 80.81 275 GLU A C 1
ATOM 2194 O O . GLU A 1 275 ? -32.695 -2.705 75.485 1.00 80.81 275 GLU A O 1
ATOM 2199 N N . HIS A 1 276 ? -30.645 -2.877 74.594 1.00 76.38 276 HIS A N 1
ATOM 2200 C CA . HIS A 1 276 ? -30.018 -3.280 75.856 1.00 76.38 276 HIS A CA 1
ATOM 2201 C C . HIS A 1 276 ? -30.204 -2.222 76.956 1.00 76.38 276 HIS A C 1
ATOM 2203 O O . HIS A 1 276 ? -30.600 -2.574 78.064 1.00 76.38 276 HIS A O 1
ATOM 2209 N N . MET A 1 277 ? -30.011 -0.929 76.666 1.00 70.94 277 MET A N 1
ATOM 2210 C CA . MET A 1 277 ? -30.241 0.150 77.640 1.00 70.94 277 MET A CA 1
ATOM 2211 C C . MET A 1 277 ? -31.707 0.246 78.089 1.00 70.94 277 MET A C 1
ATOM 2213 O O . MET A 1 277 ? -31.978 0.458 79.275 1.00 70.94 277 MET A O 1
ATOM 2217 N N . LYS A 1 278 ? -32.658 0.065 77.166 1.00 72.00 278 LYS A N 1
ATOM 2218 C CA . LYS A 1 278 ? -34.099 0.058 77.457 1.00 72.00 278 LYS A CA 1
ATOM 2219 C C . LYS A 1 278 ? -34.503 -1.141 78.321 1.00 72.00 278 LYS A C 1
ATOM 2221 O O . LYS A 1 278 ? -35.293 -0.991 79.248 1.00 72.00 278 LYS A O 1
ATOM 2226 N N . ASN A 1 279 ? -33.917 -2.307 78.064 1.00 68.56 279 ASN A N 1
ATOM 2227 C CA . ASN A 1 279 ? -34.164 -3.514 78.847 1.00 68.56 279 ASN A CA 1
ATOM 2228 C C . ASN A 1 279 ? -33.579 -3.379 80.264 1.00 68.56 279 ASN A C 1
ATOM 2230 O O . ASN A 1 279 ? -34.293 -3.631 81.230 1.00 68.56 279 ASN A O 1
ATOM 2234 N N . THR A 1 280 ? -32.343 -2.881 80.407 1.00 61.78 280 THR A N 1
ATOM 2235 C CA . THR A 1 280 ? -31.719 -2.636 81.723 1.00 61.78 280 THR A CA 1
ATOM 2236 C C . THR A 1 280 ? -32.492 -1.602 82.551 1.00 61.78 280 THR A C 1
ATOM 2238 O O . THR A 1 280 ? -32.649 -1.762 83.761 1.00 61.78 280 THR A O 1
ATOM 2241 N N . THR A 1 281 ? -33.027 -0.549 81.921 1.00 58.31 281 THR A N 1
ATOM 2242 C CA . THR A 1 281 ? -33.871 0.434 82.627 1.00 58.31 281 THR A CA 1
ATOM 2243 C C . THR A 1 281 ? -35.242 -0.126 83.012 1.00 58.31 281 THR A C 1
ATOM 2245 O O . THR A 1 281 ? -35.743 0.229 84.074 1.00 58.31 281 THR A O 1
ATOM 2248 N N . GLN A 1 282 ? -35.823 -1.053 82.241 1.00 53.91 282 GLN A N 1
ATOM 2249 C CA . GLN A 1 282 ? -37.039 -1.763 82.658 1.00 53.91 282 GLN A CA 1
ATOM 2250 C C . GLN A 1 282 ? -36.783 -2.739 83.818 1.00 53.91 282 GLN A C 1
ATOM 2252 O O . GLN A 1 282 ? -37.566 -2.752 84.769 1.00 53.91 282 GLN A O 1
ATOM 2257 N N . THR A 1 283 ? -35.672 -3.487 83.821 1.00 51.00 283 THR A N 1
ATOM 2258 C CA . THR A 1 283 ? -35.353 -4.439 84.907 1.00 51.00 283 THR A CA 1
ATOM 2259 C C . THR A 1 283 ? -35.114 -3.788 86.273 1.00 51.00 283 THR A C 1
ATOM 2261 O O . THR A 1 283 ? -35.198 -4.479 87.281 1.00 51.00 283 THR A O 1
ATOM 2264 N N . HIS A 1 284 ? -34.869 -2.474 86.333 1.00 48.97 284 HIS A N 1
ATOM 2265 C CA . HIS A 1 284 ? -34.715 -1.715 87.584 1.00 48.97 284 HIS A CA 1
ATOM 2266 C C . HIS A 1 284 ? -35.974 -0.930 88.008 1.00 48.97 284 HIS A C 1
ATOM 2268 O O . HIS A 1 284 ? -35.896 -0.080 88.891 1.00 48.97 284 HIS A O 1
ATOM 2274 N N . THR A 1 285 ? -37.141 -1.204 87.408 1.00 45.53 285 THR A N 1
ATOM 2275 C CA . THR A 1 285 ? -38.432 -0.628 87.857 1.00 45.53 285 THR A CA 1
ATOM 2276 C C . THR A 1 285 ? -39.252 -1.553 88.766 1.00 45.53 285 THR A C 1
ATOM 2278 O O . THR A 1 285 ? -40.325 -1.166 89.226 1.00 45.53 285 THR A O 1
ATOM 2281 N N . GLY A 1 286 ? -38.731 -2.745 89.076 1.00 48.72 286 GLY A N 1
ATOM 2282 C CA . GLY A 1 286 ? -39.226 -3.616 90.140 1.00 48.72 286 GLY A CA 1
ATOM 2283 C C . GLY A 1 286 ? -38.252 -3.638 91.319 1.00 48.72 286 GLY A C 1
ATOM 2284 O O . GLY A 1 286 ? -37.111 -4.046 91.149 1.00 48.72 286 GLY A O 1
ATOM 2285 N N . GLU A 1 287 ? -38.750 -3.246 92.495 1.00 43.97 287 GLU A N 1
ATOM 2286 C CA . GLU A 1 287 ? -38.059 -3.223 93.798 1.00 43.97 287 GLU A CA 1
ATOM 2287 C C . GLU A 1 287 ? -36.956 -2.156 93.957 1.00 43.97 287 GLU A C 1
ATOM 2289 O O . GLU A 1 287 ? -36.158 -1.870 93.069 1.00 43.97 287 GLU A O 1
ATOM 2294 N N . GLY A 1 288 ? -36.995 -1.456 95.096 1.00 46.81 288 GLY A N 1
ATOM 2295 C CA . GLY A 1 288 ? -36.403 -0.125 95.219 1.00 46.81 288 GLY A CA 1
ATOM 2296 C C . GLY A 1 288 ? -35.051 -0.068 95.924 1.00 46.81 288 GLY A C 1
ATOM 2297 O O . GLY A 1 288 ? -34.794 -0.795 96.879 1.00 46.81 288 GLY A O 1
ATOM 2298 N N . SER A 1 289 ? -34.242 0.917 95.535 1.00 39.41 289 SER A N 1
ATOM 2299 C CA . SER A 1 289 ? -33.319 1.615 96.433 1.00 39.41 289 SER A CA 1
ATOM 2300 C C . SER A 1 289 ? -32.944 2.971 95.837 1.00 39.41 289 SER A C 1
ATOM 2302 O O . SER A 1 289 ? -32.782 3.101 94.624 1.00 39.41 289 SER A O 1
ATOM 2304 N N . ALA A 1 290 ? -32.804 3.991 96.680 1.00 49.72 290 ALA A N 1
ATOM 2305 C CA . ALA A 1 290 ? -32.317 5.296 96.259 1.00 49.72 290 ALA A CA 1
ATOM 2306 C C . ALA A 1 290 ? -30.780 5.307 96.262 1.00 49.72 290 ALA A C 1
ATOM 2308 O O . ALA A 1 290 ? -30.176 5.371 97.330 1.00 49.72 290 ALA A O 1
ATOM 2309 N N . SER A 1 291 ? -30.147 5.298 95.082 1.00 46.00 291 SER A N 1
ATOM 2310 C CA . SER A 1 291 ? -28.752 5.736 94.932 1.00 46.00 291 SER A CA 1
ATOM 2311 C C . SER A 1 291 ? -28.429 6.203 93.504 1.00 46.00 291 SER A C 1
ATOM 2313 O O . SER A 1 291 ? -28.717 5.513 92.533 1.00 46.00 291 SER A O 1
ATOM 2315 N N . GLU A 1 292 ? -27.815 7.385 93.405 1.00 47.75 292 GLU A N 1
ATOM 2316 C CA . GLU A 1 292 ? -26.992 7.882 92.284 1.00 47.75 292 GLU A CA 1
ATOM 2317 C C . GLU A 1 292 ? -27.530 7.781 90.836 1.00 47.75 292 GLU A C 1
ATOM 2319 O O . GLU A 1 292 ? -26.921 7.184 89.947 1.00 47.75 292 GLU A O 1
ATOM 2324 N N . CYS A 1 293 ? -28.574 8.556 90.521 1.00 41.81 293 CYS A N 1
ATOM 2325 C CA . CYS A 1 293 ? -29.014 8.821 89.136 1.00 41.81 293 CYS A CA 1
ATOM 2326 C C . CYS A 1 293 ? -28.075 9.778 88.339 1.00 41.81 293 CYS A C 1
ATOM 2328 O O . CYS A 1 293 ? -28.508 10.493 87.439 1.00 41.81 293 CYS A O 1
ATOM 2330 N N . GLY A 1 294 ? -26.779 9.836 88.671 1.00 51.06 294 GLY A N 1
ATOM 2331 C CA . GLY A 1 294 ? -25.804 10.718 88.007 1.00 51.06 294 GLY A CA 1
ATOM 2332 C C . GLY A 1 294 ? -25.132 10.095 86.776 1.00 51.06 294 GLY A C 1
ATOM 2333 O O . GLY A 1 294 ? -24.910 10.768 85.771 1.00 51.06 294 GLY A O 1
ATOM 2334 N N . SER A 1 295 ? -24.827 8.795 86.830 1.00 55.38 295 SER A N 1
ATOM 2335 C CA . SER A 1 295 ? -23.983 8.117 85.829 1.00 55.38 295 SER A CA 1
ATOM 2336 C C . SER A 1 295 ? -24.665 7.946 84.461 1.00 55.38 295 SER A C 1
ATOM 2338 O O . SER A 1 295 ? -24.076 8.241 83.420 1.00 55.38 295 SER A O 1
ATOM 2340 N N . ALA A 1 296 ? -25.940 7.542 84.443 1.00 53.53 296 ALA A N 1
ATOM 2341 C CA . ALA A 1 296 ? -26.662 7.236 83.203 1.00 53.53 296 ALA A CA 1
ATOM 2342 C C . ALA A 1 296 ? -26.935 8.469 82.317 1.00 53.53 296 ALA A C 1
ATOM 2344 O O . ALA A 1 296 ? -27.009 8.344 81.093 1.00 53.53 296 ALA A O 1
ATOM 2345 N N . VAL A 1 297 ? -27.072 9.658 82.913 1.00 56.53 297 VAL A N 1
ATOM 2346 C CA . VAL A 1 297 ? -27.245 10.916 82.166 1.00 56.53 297 VAL A CA 1
ATOM 2347 C C . VAL A 1 297 ? -25.915 11.337 81.536 1.00 56.53 297 VAL A C 1
ATOM 2349 O O . VAL A 1 297 ? -25.863 11.547 80.327 1.00 56.53 297 VAL A O 1
ATOM 2352 N N . ASN A 1 298 ? -24.823 11.316 82.312 1.00 60.62 298 ASN A N 1
ATOM 2353 C CA . ASN A 1 298 ? -23.472 11.617 81.823 1.00 60.62 298 ASN A CA 1
ATOM 2354 C C . ASN A 1 298 ? -23.021 10.666 80.696 1.00 60.62 298 ASN A C 1
ATOM 2356 O O . ASN A 1 298 ? -22.406 11.103 79.727 1.00 60.62 298 ASN A O 1
ATOM 2360 N N . LEU A 1 299 ? -23.352 9.369 80.767 1.00 70.12 299 LEU A N 1
ATOM 2361 C CA . LEU A 1 299 ? -23.012 8.424 79.695 1.00 70.12 299 LEU A CA 1
ATOM 2362 C C . LEU A 1 299 ? -23.828 8.669 78.413 1.00 70.12 299 LEU A C 1
ATOM 2364 O O . LEU A 1 299 ? -23.308 8.491 77.313 1.00 70.12 299 LEU A O 1
ATOM 2368 N N . ASN A 1 300 ? -25.089 9.101 78.529 1.00 73.25 300 ASN A N 1
ATOM 2369 C CA . ASN A 1 300 ? -25.896 9.497 77.371 1.00 73.25 300 ASN A CA 1
ATOM 2370 C C . ASN A 1 300 ? -25.368 10.776 76.710 1.00 73.25 300 ASN A C 1
ATOM 2372 O O . ASN A 1 300 ? -25.354 10.855 75.483 1.00 73.25 300 ASN A O 1
ATOM 2376 N N . GLU A 1 301 ? -24.910 11.741 77.507 1.00 72.94 301 GLU A N 1
ATOM 2377 C CA . GLU A 1 301 ? -24.294 12.985 77.039 1.00 72.94 301 GLU A CA 1
ATOM 2378 C C . GLU A 1 301 ? -22.954 12.703 76.336 1.00 72.94 301 GLU A C 1
ATOM 2380 O O . GLU A 1 301 ? -22.776 13.090 75.183 1.00 72.94 301 GLU A O 1
ATOM 2385 N N . LEU A 1 302 ? -22.091 11.867 76.926 1.00 78.25 302 LEU A N 1
ATOM 2386 C CA . LEU A 1 302 ? -20.862 11.380 76.286 1.00 78.25 302 LEU A CA 1
ATOM 2387 C C . LEU A 1 302 ? -21.141 10.616 74.976 1.00 78.25 302 LEU A C 1
ATOM 2389 O O . LEU A 1 302 ? -20.446 10.805 73.979 1.00 78.25 302 LEU A O 1
ATOM 2393 N N . LEU A 1 303 ? -22.174 9.767 74.932 1.00 75.88 303 LEU A N 1
ATOM 2394 C CA . LEU A 1 303 ? -22.584 9.090 73.696 1.00 75.88 303 LEU A CA 1
ATOM 2395 C C . LEU A 1 303 ? -23.177 10.062 72.662 1.00 75.88 303 LEU A C 1
ATOM 2397 O O . LEU A 1 303 ? -23.073 9.801 71.463 1.00 75.88 303 LEU A O 1
ATOM 2401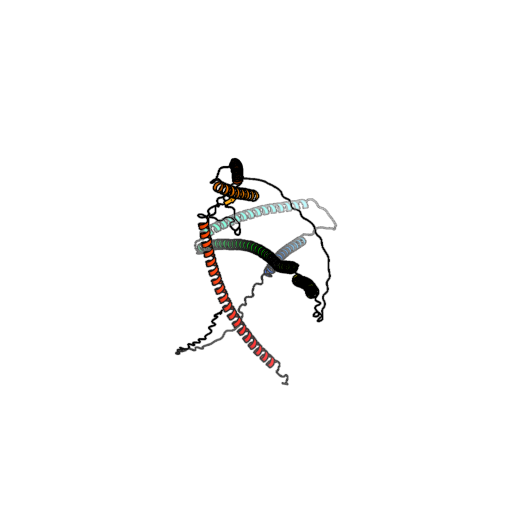 N N . ALA A 1 304 ? -23.794 11.169 73.081 1.00 74.56 304 ALA A N 1
ATOM 2402 C CA . ALA A 1 304 ? -24.238 12.229 72.180 1.00 74.56 304 ALA A CA 1
ATOM 2403 C C . ALA A 1 304 ? -23.040 12.995 71.593 1.00 74.56 304 ALA A C 1
ATOM 2405 O O . ALA A 1 304 ? -22.976 13.150 70.373 1.00 74.56 304 ALA A O 1
ATOM 2406 N N . GLU A 1 305 ? -22.047 13.361 72.408 1.00 78.69 305 GLU A N 1
ATOM 2407 C CA . GLU A 1 305 ? -20.800 13.984 71.942 1.00 78.69 305 GLU A CA 1
ATOM 2408 C C . GLU A 1 305 ? -20.014 13.066 70.995 1.00 78.69 305 GLU A C 1
ATOM 2410 O O . GLU A 1 305 ? -19.591 13.502 69.923 1.00 78.69 305 GLU A O 1
ATOM 2415 N N . ILE A 1 306 ? -19.880 11.772 71.315 1.00 77.19 306 ILE A N 1
ATOM 2416 C CA . ILE A 1 306 ? -19.222 10.784 70.442 1.00 77.19 306 ILE A CA 1
ATOM 2417 C C . ILE A 1 306 ? -19.947 10.669 69.091 1.00 77.19 306 ILE A C 1
ATOM 2419 O O . ILE A 1 306 ? -19.290 10.625 68.047 1.00 77.19 306 ILE A O 1
ATOM 2423 N N . ARG A 1 307 ? -21.290 10.667 69.075 1.00 77.69 307 ARG A N 1
ATOM 2424 C CA . ARG A 1 307 ? -22.082 10.708 67.828 1.00 77.69 307 ARG A CA 1
ATOM 2425 C C . ARG A 1 307 ? -21.836 12.003 67.051 1.00 77.69 307 ARG A C 1
ATOM 2427 O O . ARG A 1 307 ? -21.635 11.959 65.839 1.00 77.69 307 ARG A O 1
ATOM 2434 N N . GLN A 1 308 ? -21.814 13.147 67.732 1.00 79.62 308 GLN A N 1
ATOM 2435 C CA . GLN A 1 308 ? -21.640 14.462 67.114 1.00 79.62 308 GLN A CA 1
ATOM 2436 C C . GLN A 1 308 ? -20.234 14.624 66.508 1.00 79.62 308 GLN A C 1
ATOM 2438 O O . GLN A 1 308 ? -20.106 15.074 65.366 1.00 79.62 308 GLN A O 1
ATOM 2443 N N . LEU A 1 309 ? -19.198 14.145 67.205 1.00 86.12 309 LEU A N 1
ATOM 2444 C CA . LEU A 1 309 ? -17.824 14.046 66.708 1.00 86.12 309 LEU A CA 1
ATOM 2445 C C . LEU A 1 309 ? -17.701 13.084 65.520 1.00 86.12 309 LEU A C 1
ATOM 2447 O O . LEU A 1 309 ? -17.010 13.412 64.556 1.00 86.12 309 LEU A O 1
ATOM 2451 N N . ARG A 1 310 ? -18.398 11.937 65.528 1.00 80.56 310 ARG A N 1
ATOM 2452 C CA . ARG A 1 310 ? -18.446 11.024 64.369 1.00 80.56 310 ARG A CA 1
ATOM 2453 C C . ARG A 1 310 ? -19.040 11.697 63.135 1.00 80.56 310 ARG A C 1
ATOM 2455 O O . ARG A 1 310 ? -18.400 11.695 62.089 1.00 80.56 310 ARG A O 1
ATOM 2462 N N . VAL A 1 311 ? -20.199 12.341 63.271 1.00 83.69 311 VAL A N 1
ATOM 2463 C CA . VAL A 1 311 ? -20.854 13.078 62.174 1.00 83.69 311 VAL A CA 1
ATOM 2464 C C . VAL A 1 311 ? -19.970 14.229 61.670 1.00 83.69 311 VAL A C 1
ATOM 2466 O O . VAL A 1 311 ? -19.917 14.503 60.470 1.00 83.69 311 VAL A O 1
ATOM 2469 N N . GLN A 1 312 ? -19.233 14.902 62.558 1.00 85.69 312 GLN A N 1
ATOM 2470 C CA . GLN A 1 312 ? -18.257 15.924 62.175 1.00 85.69 312 GLN A CA 1
ATOM 2471 C C . GLN A 1 312 ? -17.054 15.329 61.421 1.00 85.69 312 GLN A C 1
ATOM 2473 O O . GLN A 1 312 ? -16.606 15.915 60.432 1.00 85.69 312 GLN A O 1
ATOM 2478 N N . LEU A 1 313 ? -16.558 14.159 61.835 1.00 85.94 313 LEU A N 1
ATOM 2479 C CA . LEU A 1 313 ? -15.474 13.449 61.155 1.00 85.94 313 LEU A CA 1
ATOM 2480 C C . LEU A 1 313 ? -15.912 12.946 59.771 1.00 85.94 313 LEU A C 1
ATOM 2482 O O . LEU A 1 313 ? -15.181 13.132 58.803 1.00 85.94 313 LEU A O 1
ATOM 2486 N N . GLU A 1 314 ? -17.118 12.391 59.644 1.00 82.50 314 GLU A N 1
ATOM 2487 C CA . GLU A 1 314 ? -17.702 11.975 58.362 1.00 82.50 314 GLU A CA 1
ATOM 2488 C C . GLU A 1 314 ? -17.837 13.157 57.397 1.00 82.50 314 GLU A C 1
ATOM 2490 O O . GLU A 1 314 ? -17.381 13.069 56.258 1.00 82.50 314 GLU A O 1
ATOM 2495 N N . ARG A 1 315 ? -18.351 14.306 57.858 1.00 82.50 315 ARG A N 1
ATOM 2496 C CA . ARG A 1 315 ? -18.403 15.546 57.058 1.00 82.50 315 ARG A CA 1
ATOM 2497 C C . ARG A 1 315 ? -17.006 16.040 56.659 1.00 82.50 315 ARG A C 1
ATOM 2499 O O . ARG A 1 315 ? -16.816 16.514 55.537 1.00 82.50 315 ARG A O 1
ATOM 2506 N N . SER A 1 316 ? -16.012 15.907 57.538 1.00 86.31 316 SER A N 1
ATOM 2507 C CA . SER A 1 316 ? -14.606 16.219 57.234 1.00 86.31 316 SER A CA 1
ATOM 2508 C C . SER A 1 316 ? -14.031 15.283 56.159 1.00 86.31 316 SER A C 1
ATOM 2510 O O . SER A 1 316 ? -13.416 15.735 55.195 1.00 86.31 316 SER A O 1
ATOM 2512 N N . ILE A 1 317 ? -14.307 13.980 56.242 1.00 85.69 317 ILE A N 1
ATOM 2513 C CA . ILE A 1 317 ? -13.866 12.986 55.253 1.00 85.69 317 ILE A CA 1
ATOM 2514 C C . ILE A 1 317 ? -14.585 13.193 53.908 1.00 85.69 317 ILE A C 1
ATOM 2516 O O . ILE A 1 317 ? -13.941 13.162 52.860 1.00 85.69 317 ILE A O 1
ATOM 2520 N N . GLN A 1 318 ? -15.887 13.482 53.911 1.00 86.12 318 GLN A N 1
ATOM 2521 C CA . GLN A 1 318 ? -16.686 13.777 52.712 1.00 86.12 318 GLN A CA 1
ATOM 2522 C C . GLN A 1 318 ? -16.234 15.070 52.015 1.00 86.12 318 GLN A C 1
ATOM 2524 O O . GLN A 1 318 ? -16.113 15.117 50.789 1.00 86.12 318 GLN A O 1
ATOM 2529 N N . THR A 1 319 ? -15.904 16.119 52.773 1.00 84.56 319 THR A N 1
ATOM 2530 C CA . THR A 1 319 ? -15.325 17.343 52.194 1.00 84.56 319 THR A CA 1
ATOM 2531 C C . THR A 1 319 ? -13.905 17.104 51.673 1.00 84.56 319 THR A C 1
ATOM 2533 O O . THR A 1 319 ? -13.602 17.520 50.556 1.00 84.56 319 THR A O 1
ATOM 2536 N N . ASN A 1 320 ? -13.054 16.362 52.393 1.00 85.62 320 ASN A N 1
ATOM 2537 C CA . ASN A 1 320 ? -11.698 16.028 51.936 1.00 85.62 320 ASN A CA 1
ATOM 2538 C C . ASN A 1 320 ? -11.706 15.160 50.663 1.00 85.62 320 ASN A C 1
ATOM 2540 O O . ASN A 1 320 ? -10.959 15.438 49.728 1.00 85.62 320 ASN A O 1
ATOM 2544 N N . THR A 1 321 ? -12.583 14.157 50.578 1.00 84.81 321 THR A N 1
ATOM 2545 C CA . THR A 1 321 ? -12.758 13.319 49.375 1.00 84.81 321 THR A CA 1
ATOM 2546 C C . THR A 1 321 ? -13.324 14.111 48.197 1.00 84.81 321 THR A C 1
ATOM 2548 O O . THR A 1 321 ? -12.813 13.982 47.088 1.00 84.81 321 THR A O 1
ATOM 2551 N N . THR A 1 322 ? -14.280 15.019 48.423 1.00 88.38 322 THR A N 1
ATOM 2552 C CA . THR A 1 322 ? -14.771 15.941 47.378 1.00 88.38 322 THR A CA 1
ATOM 2553 C C . THR A 1 322 ? -13.662 16.870 46.865 1.00 88.38 322 THR A C 1
ATOM 2555 O O . THR A 1 322 ? -13.571 17.131 45.665 1.00 88.38 322 THR A O 1
ATOM 2558 N N . LEU A 1 323 ? -12.781 17.353 47.749 1.00 86.19 323 LEU A N 1
ATOM 2559 C CA . LEU A 1 323 ? -11.615 18.157 47.366 1.00 86.19 323 LEU A CA 1
ATOM 2560 C C . LEU A 1 323 ? -10.576 17.337 46.587 1.00 86.19 323 LEU A C 1
ATOM 2562 O O . LEU A 1 323 ? -10.05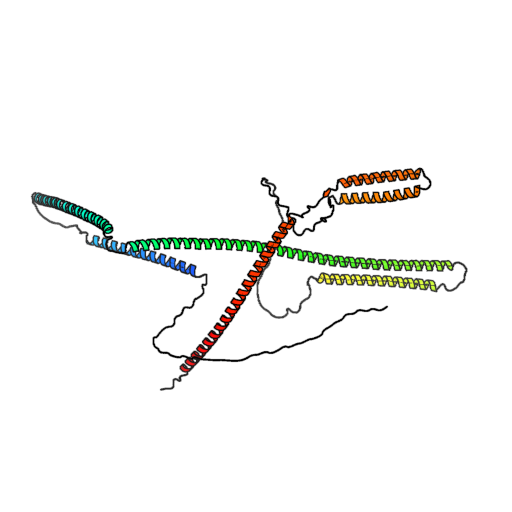7 17.834 45.589 1.00 86.19 323 LEU A O 1
ATOM 2566 N N . ARG A 1 324 ? -10.318 16.081 46.978 1.00 84.88 324 ARG A N 1
ATOM 2567 C CA . ARG A 1 324 ? -9.461 15.152 46.216 1.00 84.88 324 ARG A CA 1
ATOM 2568 C C . ARG A 1 324 ? -10.019 14.890 44.819 1.00 84.88 324 ARG A C 1
ATOM 2570 O O . ARG A 1 324 ? -9.279 15.034 43.856 1.00 84.88 324 ARG A O 1
ATOM 2577 N N . LEU A 1 325 ? -11.322 14.629 44.693 1.00 83.50 325 LEU A N 1
ATOM 2578 C CA . LEU A 1 325 ? -11.987 14.460 43.397 1.00 83.50 325 LEU A CA 1
ATOM 2579 C C . LEU A 1 325 ? -11.892 15.721 42.524 1.00 83.50 325 LEU A C 1
ATOM 2581 O O . LEU A 1 325 ? -11.652 15.610 41.326 1.00 83.50 325 LEU A O 1
ATOM 2585 N N . ARG A 1 326 ? -12.019 16.927 43.099 1.00 83.56 326 ARG A N 1
ATOM 2586 C CA . ARG A 1 326 ? -11.792 18.185 42.359 1.00 83.56 326 ARG A CA 1
ATOM 2587 C C . ARG A 1 326 ? -10.337 18.353 41.915 1.00 83.56 326 ARG A C 1
ATOM 2589 O O . ARG A 1 326 ? -10.112 18.809 40.799 1.00 83.56 326 ARG A O 1
ATOM 2596 N N . LEU A 1 327 ? -9.367 17.973 42.749 1.00 77.50 327 LEU A N 1
ATOM 2597 C CA . LEU A 1 327 ? -7.940 17.979 42.405 1.00 77.50 327 LEU A CA 1
ATOM 2598 C C . LEU A 1 327 ? -7.620 16.977 41.289 1.00 77.50 327 LEU A C 1
ATOM 2600 O O . LEU A 1 327 ? -6.971 17.341 40.314 1.00 77.50 327 LEU A O 1
ATOM 2604 N N . GLU A 1 328 ? -8.117 15.745 41.384 1.00 76.81 328 GLU A N 1
ATOM 2605 C CA . GLU A 1 328 ? -7.984 14.732 40.333 1.00 76.81 328 GLU A CA 1
ATOM 2606 C C . GLU A 1 328 ? -8.646 15.201 39.034 1.00 76.81 328 GLU A C 1
ATOM 2608 O O . GLU A 1 328 ? -8.025 15.149 37.977 1.00 76.81 328 GLU A O 1
ATOM 2613 N N . GLN A 1 329 ? -9.857 15.757 39.098 1.00 77.06 329 GLN A N 1
ATOM 2614 C CA . GLN A 1 329 ? -10.552 16.292 37.928 1.00 77.06 329 GLN A CA 1
ATOM 2615 C C . GLN A 1 329 ? -9.815 17.495 37.310 1.00 77.06 329 GLN A C 1
ATOM 2617 O O . GLN A 1 329 ? -9.747 17.590 36.087 1.00 77.06 329 GLN A O 1
ATOM 2622 N N . GLN A 1 330 ? -9.185 18.363 38.112 1.00 67.75 330 GLN A N 1
ATOM 2623 C CA . GLN A 1 330 ? -8.288 19.413 37.613 1.00 67.75 330 GLN A CA 1
ATOM 2624 C C . GLN A 1 330 ? -7.015 18.848 36.970 1.00 67.75 330 GLN A C 1
ATOM 2626 O O . GLN A 1 330 ? -6.572 19.383 35.958 1.00 67.75 330 GLN A O 1
ATOM 2631 N N . LEU A 1 331 ? -6.435 17.773 37.512 1.00 62.69 331 LEU A N 1
ATOM 2632 C CA . LEU A 1 331 ? -5.247 17.122 36.949 1.00 62.69 331 LEU A CA 1
ATOM 2633 C C . LEU A 1 331 ? -5.559 16.382 35.640 1.00 62.69 331 LEU A C 1
ATOM 2635 O O . LEU A 1 331 ? -4.793 16.506 34.687 1.00 62.69 331 LEU A O 1
ATOM 2639 N N . LEU A 1 332 ? -6.698 15.686 35.552 1.00 59.06 332 LEU A N 1
ATOM 2640 C CA . LEU A 1 332 ? -7.176 15.059 34.314 1.00 59.06 332 LEU A CA 1
ATOM 2641 C C . LEU A 1 332 ? -7.595 16.108 33.270 1.00 59.06 332 LEU A C 1
ATOM 2643 O O . LEU A 1 332 ? -7.322 15.928 32.088 1.00 59.06 332 LEU A O 1
ATOM 2647 N N . SER A 1 333 ? -8.188 17.230 33.693 1.00 47.69 333 SER A N 1
ATOM 2648 C CA . SER A 1 333 ? -8.505 18.368 32.815 1.00 47.69 333 SER A CA 1
ATOM 2649 C C . SER A 1 333 ? -7.269 19.177 32.391 1.00 47.69 333 SER A C 1
ATOM 2651 O O . SER A 1 333 ? -7.381 20.037 31.518 1.00 47.69 333 SER A O 1
ATOM 2653 N N . ARG A 1 334 ? -6.083 18.917 32.963 1.00 49.97 334 ARG A N 1
ATOM 2654 C CA . ARG A 1 334 ? -4.817 19.576 32.591 1.00 49.97 334 ARG A CA 1
ATOM 2655 C C . ARG A 1 334 ? -4.165 18.965 31.340 1.00 49.97 334 ARG A C 1
ATOM 2657 O O . ARG A 1 334 ? -2.969 19.147 31.120 1.00 49.97 334 ARG A O 1
ATOM 2664 N N . SER A 1 335 ? -4.932 18.254 30.510 1.00 44.16 335 SER A N 1
ATOM 2665 C CA . SER A 1 335 ? -4.500 17.832 29.173 1.00 44.16 335 SER A CA 1
ATOM 2666 C C . SER A 1 335 ? -4.383 18.998 28.181 1.00 44.16 335 SER A C 1
ATOM 2668 O O . SER A 1 335 ? -3.699 18.849 27.173 1.00 44.16 335 SER A O 1
ATOM 2670 N N . ASP A 1 336 ? -4.989 20.156 28.476 1.00 38.97 336 ASP A N 1
ATOM 2671 C CA . ASP A 1 336 ? -4.815 21.394 27.707 1.00 38.97 336 ASP A CA 1
ATOM 2672 C C . ASP A 1 336 ? -3.747 22.314 28.339 1.00 38.97 336 ASP A C 1
ATOM 2674 O O . ASP A 1 336 ? -3.922 22.795 29.465 1.00 38.97 336 ASP A O 1
ATOM 2678 N N . PRO A 1 337 ? -2.645 22.634 27.631 1.00 48.38 337 PRO A N 1
ATOM 2679 C CA . PRO A 1 337 ? -1.596 23.501 28.152 1.00 48.38 337 PRO A CA 1
ATOM 2680 C C . PRO A 1 337 ? -1.959 24.980 27.962 1.00 48.38 337 PRO A C 1
ATOM 2682 O O . PRO A 1 337 ? -1.564 25.615 26.983 1.00 48.38 337 PRO A O 1
ATOM 2685 N N . LYS A 1 338 ? -2.680 25.568 28.923 1.00 45.69 338 LYS A N 1
ATOM 2686 C CA . LYS A 1 338 ? -2.842 27.030 29.025 1.00 45.69 338 LYS A CA 1
ATOM 2687 C C . LYS A 1 338 ? -2.489 27.523 30.429 1.00 45.69 338 LYS A C 1
ATOM 2689 O O . LYS A 1 338 ? -2.903 26.952 31.428 1.00 45.69 338 LYS A O 1
ATOM 2694 N N . SER A 1 339 ? -1.714 28.608 30.474 1.00 49.94 339 SER A N 1
ATOM 2695 C CA . SER A 1 339 ? -1.136 29.226 31.677 1.00 49.94 339 SER A CA 1
ATOM 2696 C C . SER A 1 339 ? -0.071 28.401 32.421 1.00 49.94 339 SER A C 1
ATOM 2698 O O . SER A 1 339 ? -0.255 27.893 33.526 1.00 49.94 339 SER A O 1
ATOM 2700 N N . THR A 1 340 ? 1.134 28.371 31.858 1.00 42.09 340 THR A N 1
ATOM 2701 C CA . THR A 1 340 ? 2.355 28.502 32.666 1.00 42.09 340 THR A CA 1
ATOM 2702 C C . THR A 1 340 ? 3.283 29.447 31.913 1.00 42.09 340 THR A C 1
ATOM 2704 O O . THR A 1 340 ? 3.676 29.160 30.784 1.00 42.09 340 THR A O 1
ATOM 2707 N N . ILE A 1 341 ? 3.566 30.607 32.507 1.00 43.12 341 ILE A N 1
ATOM 2708 C CA . ILE A 1 341 ? 4.441 31.629 31.923 1.00 43.12 341 ILE A CA 1
ATOM 2709 C C . ILE A 1 341 ? 5.853 31.041 31.854 1.00 43.12 341 ILE A C 1
ATOM 2711 O O . ILE A 1 341 ? 6.491 30.821 32.882 1.00 43.12 341 ILE A O 1
ATOM 2715 N N . ASN A 1 342 ? 6.324 30.742 30.644 1.00 36.53 342 ASN A N 1
ATOM 2716 C CA . ASN A 1 342 ? 7.654 30.189 30.424 1.00 36.53 342 ASN A CA 1
ATOM 2717 C C . ASN A 1 342 ? 8.672 31.332 30.311 1.00 36.53 342 ASN A C 1
ATOM 2719 O O . ASN A 1 342 ? 8.686 32.066 29.325 1.00 36.53 342 ASN A O 1
ATOM 2723 N N . ILE A 1 343 ? 9.525 31.471 31.327 1.00 45.81 343 ILE A N 1
ATOM 2724 C CA . ILE A 1 343 ? 10.476 32.587 31.481 1.00 45.81 343 ILE A CA 1
ATOM 2725 C C . ILE A 1 343 ? 11.701 32.438 30.538 1.00 45.81 343 ILE A C 1
ATOM 2727 O O . ILE A 1 343 ? 12.540 33.329 30.447 1.00 45.81 343 ILE A O 1
ATOM 2731 N N . ASN A 1 344 ? 11.787 31.361 29.745 1.00 38.59 344 ASN A N 1
ATOM 2732 C CA . ASN A 1 344 ? 12.955 31.049 28.908 1.00 38.59 344 ASN A CA 1
ATOM 2733 C C . ASN A 1 344 ? 13.021 31.750 27.530 1.00 38.59 344 ASN A C 1
ATOM 2735 O O . ASN A 1 344 ? 13.904 31.426 26.741 1.00 38.59 344 ASN A O 1
ATOM 2739 N N . TYR A 1 345 ? 12.147 32.718 27.224 1.00 40.72 345 TYR A N 1
ATOM 2740 C CA . TYR A 1 345 ? 12.167 33.462 25.945 1.00 40.72 345 TYR A CA 1
ATOM 2741 C C . TYR A 1 345 ? 12.812 34.858 26.018 1.00 40.72 345 TYR A C 1
ATOM 2743 O O . TYR A 1 345 ? 12.589 35.697 25.149 1.00 40.72 345 TYR A O 1
ATOM 2751 N N . LEU A 1 346 ? 13.648 35.117 27.030 1.00 40.31 346 LEU A N 1
ATOM 2752 C CA . LEU A 1 346 ? 14.363 36.393 27.184 1.00 40.31 346 LEU A CA 1
ATOM 2753 C C . LEU A 1 346 ? 15.739 36.457 26.486 1.00 40.31 346 LEU A C 1
ATOM 2755 O O . LEU A 1 346 ? 16.497 37.395 26.730 1.00 40.31 346 LEU A O 1
ATOM 2759 N N . LEU A 1 347 ? 16.068 35.507 25.598 1.00 34.66 347 LEU A N 1
ATOM 2760 C CA . LEU A 1 347 ? 17.298 35.538 24.795 1.00 34.66 347 LEU A CA 1
ATOM 2761 C C . LEU A 1 347 ? 17.040 35.527 23.273 1.00 34.66 347 LEU A C 1
ATOM 2763 O O . LEU A 1 347 ? 16.296 34.707 22.745 1.00 34.66 347 LEU A O 1
ATOM 2767 N N . THR A 1 348 ? 17.779 36.415 22.595 1.00 28.44 348 THR A N 1
ATOM 2768 C CA . THR A 1 348 ? 18.138 36.429 21.158 1.00 28.44 348 THR A CA 1
ATOM 2769 C C . THR A 1 348 ? 17.052 36.675 20.094 1.00 28.44 348 THR A C 1
ATOM 2771 O O . THR A 1 348 ? 16.556 35.764 19.444 1.00 28.44 348 THR A O 1
ATOM 2774 N N . LYS A 1 349 ? 16.813 37.975 19.855 1.00 32.28 349 LYS A N 1
ATOM 2775 C CA . LYS A 1 349 ? 16.726 38.686 18.552 1.00 32.28 349 LYS A CA 1
ATOM 2776 C C . LYS A 1 349 ? 16.796 37.837 17.256 1.00 32.28 349 LYS A C 1
ATOM 2778 O O . LYS A 1 349 ? 17.807 37.179 17.029 1.00 32.28 349 LYS A O 1
ATOM 2783 N N . THR A 1 350 ? 15.891 38.062 16.296 1.00 29.84 350 THR A N 1
ATOM 2784 C CA . THR A 1 350 ? 16.096 38.952 15.113 1.00 29.84 350 THR A CA 1
ATOM 2785 C C . THR A 1 350 ? 14.927 38.870 14.109 1.00 29.84 350 THR A C 1
ATOM 2787 O O . THR A 1 350 ? 14.414 37.795 13.834 1.00 29.84 350 THR A O 1
ATOM 2790 N N . ASP A 1 351 ? 14.515 40.044 13.621 1.00 31.61 351 ASP A N 1
ATOM 2791 C CA . ASP A 1 351 ? 13.879 40.431 12.343 1.00 31.61 351 ASP A CA 1
ATOM 2792 C C . ASP A 1 351 ? 13.122 39.415 11.449 1.00 31.61 351 ASP A C 1
ATOM 2794 O O . ASP A 1 351 ? 13.654 38.402 11.006 1.00 31.61 351 ASP A O 1
ATOM 2798 N N . GLY A 1 352 ? 11.909 39.803 11.021 1.00 31.34 352 GLY A N 1
ATOM 2799 C CA . GLY A 1 352 ? 11.178 39.171 9.907 1.00 31.34 352 GLY A CA 1
ATOM 2800 C C . GLY A 1 352 ? 9.701 39.588 9.834 1.00 31.34 352 GLY A C 1
ATOM 2801 O O . GLY A 1 352 ? 8.916 39.229 10.705 1.00 31.34 352 GLY A O 1
ATOM 2802 N N . ALA A 1 353 ? 9.307 40.366 8.819 1.00 33.00 353 ALA A N 1
ATOM 2803 C CA . ALA A 1 353 ? 7.973 40.980 8.719 1.00 33.00 353 ALA A CA 1
ATOM 2804 C C . ALA A 1 353 ? 6.934 40.168 7.905 1.00 33.00 353 ALA A C 1
ATOM 2806 O O . ALA A 1 353 ? 7.289 39.471 6.960 1.00 33.00 353 ALA A O 1
ATOM 2807 N N . GLY A 1 354 ? 5.642 40.371 8.215 1.00 32.25 354 GLY A N 1
ATOM 2808 C CA . GLY A 1 354 ? 4.454 39.889 7.472 1.00 32.25 354 GLY A CA 1
ATOM 2809 C C . GLY A 1 354 ? 3.357 39.406 8.441 1.00 32.25 354 GLY A C 1
ATOM 2810 O O . GLY A 1 354 ? 3.577 38.428 9.140 1.00 32.25 354 GLY A O 1
ATOM 2811 N N . LYS A 1 355 ? 2.230 40.103 8.690 1.00 33.16 355 LYS A N 1
ATOM 2812 C CA . LYS A 1 355 ? 1.084 40.415 7.789 1.00 33.16 355 LYS A CA 1
ATOM 2813 C C . LYS A 1 355 ? 0.614 39.181 6.999 1.00 33.16 355 LYS A C 1
ATOM 2815 O O . LYS A 1 355 ? 1.444 38.567 6.346 1.00 33.16 355 LYS A O 1
ATOM 2820 N N . SER A 1 356 ? -0.664 38.801 6.918 1.00 33.34 356 SER A N 1
ATOM 2821 C CA . SER A 1 356 ? -1.946 39.260 7.508 1.00 33.34 356 SER A CA 1
ATOM 2822 C C . SER A 1 356 ? -3.004 38.217 7.064 1.00 33.34 356 SER A C 1
ATOM 2824 O O . SER A 1 356 ? -2.962 37.823 5.906 1.00 33.34 356 SER A O 1
ATOM 2826 N N . ASP A 1 357 ? -3.785 37.578 7.939 1.00 30.59 357 ASP A N 1
ATOM 2827 C CA . ASP A 1 357 ? -5.105 38.013 8.454 1.00 30.59 357 ASP A CA 1
ATOM 2828 C C . ASP A 1 357 ? -6.325 37.567 7.588 1.00 30.59 357 ASP A C 1
ATOM 2830 O O . ASP A 1 357 ? -6.241 37.541 6.366 1.00 30.59 357 ASP A O 1
ATOM 2834 N N . VAL A 1 358 ? -7.455 37.263 8.254 1.00 34.53 358 VAL A N 1
ATOM 2835 C CA . VAL A 1 358 ? -8.851 37.110 7.737 1.00 34.53 358 VAL A CA 1
ATOM 2836 C C . VAL A 1 358 ? -9.243 35.917 6.818 1.00 34.53 358 VAL A C 1
ATOM 2838 O O . VAL A 1 358 ? -8.917 35.888 5.637 1.00 34.53 358 VAL A O 1
ATOM 2841 N N . ALA A 1 359 ? -10.115 35.015 7.323 1.00 30.44 359 ALA A N 1
ATOM 2842 C CA . ALA A 1 359 ? -11.526 34.838 6.872 1.00 30.44 359 ALA A CA 1
ATOM 2843 C C . ALA A 1 359 ? -12.210 33.550 7.412 1.00 30.44 359 ALA A C 1
ATOM 2845 O O . ALA A 1 359 ? -11.658 32.455 7.351 1.00 30.44 359 ALA A O 1
ATOM 2846 N N . HIS A 1 360 ? -13.464 33.663 7.871 1.00 30.81 360 HIS A N 1
ATOM 2847 C CA . HIS A 1 360 ? -14.409 32.545 8.056 1.00 30.81 360 HIS A CA 1
ATOM 2848 C C . HIS A 1 360 ? -15.447 32.533 6.921 1.00 30.81 360 HIS A C 1
ATOM 2850 O O . HIS A 1 360 ? -15.815 33.596 6.429 1.00 30.81 360 HIS A O 1
ATOM 2856 N N . SER A 1 361 ? -16.031 31.371 6.607 1.00 28.42 361 SER A N 1
ATOM 2857 C CA . SER A 1 361 ? -17.492 31.242 6.410 1.00 28.42 361 SER A CA 1
ATOM 2858 C C . SER A 1 361 ? -17.937 29.777 6.289 1.00 28.42 361 SER A C 1
ATOM 2860 O O . SER A 1 361 ? -17.202 28.913 5.819 1.00 28.42 361 SER A O 1
ATOM 2862 N N . HIS A 1 362 ? -19.159 29.511 6.753 1.00 29.67 362 HIS A N 1
ATOM 2863 C CA . HIS A 1 362 ? -19.879 28.242 6.616 1.00 29.67 362 HIS A CA 1
ATOM 2864 C C . HIS A 1 362 ? -20.878 28.346 5.451 1.00 29.67 362 HIS A C 1
ATOM 2866 O O . HIS A 1 362 ? -21.430 29.430 5.273 1.00 29.67 362 HIS A O 1
ATOM 2872 N N . THR A 1 363 ? -21.220 27.242 4.765 1.00 30.69 363 THR A N 1
ATOM 2873 C CA . THR A 1 363 ? -22.631 26.787 4.609 1.00 30.69 363 THR A CA 1
ATOM 2874 C C . THR A 1 363 ? -22.795 25.439 3.877 1.00 30.69 363 THR A C 1
ATOM 2876 O O . THR A 1 363 ? -22.136 25.148 2.888 1.00 30.69 363 THR A O 1
ATOM 2879 N N . ASP A 1 364 ? -23.696 24.633 4.443 1.00 28.00 364 ASP A N 1
ATOM 2880 C CA . ASP A 1 364 ? -24.656 23.670 3.872 1.00 28.00 364 ASP A CA 1
ATOM 2881 C C . ASP A 1 364 ? -24.432 22.838 2.583 1.00 28.00 364 ASP A C 1
ATOM 2883 O O . ASP A 1 364 ? -24.474 23.307 1.451 1.00 28.00 364 ASP A O 1
ATOM 2887 N N . ARG A 1 365 ? -24.438 21.511 2.802 1.00 32.66 365 ARG A N 1
ATOM 2888 C CA . ARG A 1 365 ? -25.548 20.582 2.465 1.00 32.66 365 ARG A CA 1
ATOM 2889 C C . ARG A 1 365 ? -26.278 20.763 1.117 1.00 32.66 365 ARG A C 1
ATOM 2891 O O . ARG A 1 365 ? -27.143 21.623 0.996 1.00 32.66 365 ARG A O 1
ATOM 2898 N N . SER A 1 366 ? -26.153 19.762 0.233 1.00 31.20 366 SER A N 1
ATOM 2899 C CA . SER A 1 366 ? -27.302 19.077 -0.410 1.00 31.20 366 SER A CA 1
ATOM 2900 C C . SER A 1 366 ? -26.898 17.807 -1.170 1.00 31.20 366 SER A C 1
ATOM 2902 O O . SER A 1 366 ? -25.901 17.781 -1.884 1.00 31.20 366 SER A O 1
ATOM 2904 N N . SER A 1 367 ? -27.712 16.758 -1.037 1.00 34.62 367 SER A N 1
ATOM 2905 C CA . SER A 1 367 ? -27.738 15.594 -1.935 1.00 34.62 367 SER A CA 1
ATOM 2906 C C . SER A 1 367 ? -28.738 15.839 -3.070 1.00 34.62 367 SER A C 1
ATOM 2908 O O . SER A 1 367 ? -29.661 16.636 -2.898 1.00 34.62 367 SER A O 1
ATOM 2910 N N . PRO A 1 368 ? -28.658 15.066 -4.161 1.00 43.59 368 PRO A N 1
ATOM 2911 C CA . PRO A 1 368 ? -29.894 14.533 -4.727 1.00 43.59 368 PRO A CA 1
ATOM 2912 C C . PRO A 1 368 ? -29.830 13.015 -4.931 1.00 43.59 368 PRO A C 1
ATOM 2914 O O . PRO A 1 368 ? -28.805 12.458 -5.321 1.00 43.59 368 PRO A O 1
ATOM 2917 N N . ALA A 1 369 ? -30.960 12.356 -4.687 1.00 35.25 369 ALA A N 1
ATOM 2918 C CA . ALA A 1 369 ? -31.227 11.013 -5.183 1.00 35.25 369 ALA A CA 1
ATOM 2919 C C . ALA A 1 369 ? -31.897 11.113 -6.561 1.00 35.25 369 ALA A C 1
ATOM 2921 O O . ALA A 1 369 ? -32.708 12.013 -6.782 1.00 35.25 369 ALA A O 1
ATOM 2922 N N . GLN A 1 370 ? -31.606 10.171 -7.455 1.00 35.22 370 GLN A N 1
ATOM 2923 C CA . GLN A 1 370 ? -32.436 9.881 -8.623 1.00 35.22 370 GLN A CA 1
ATOM 2924 C C . GLN A 1 370 ? -32.438 8.376 -8.889 1.00 35.22 370 GLN A C 1
ATOM 2926 O O . GLN A 1 370 ? -31.504 7.669 -8.510 1.00 35.22 370 GLN A O 1
ATOM 2931 N N . ASP A 1 371 ? -33.542 7.907 -9.459 1.00 29.08 371 ASP A N 1
ATOM 2932 C CA . ASP A 1 371 ? -34.021 6.534 -9.323 1.00 29.08 371 ASP A CA 1
ATOM 2933 C C . ASP A 1 371 ? -34.051 5.781 -10.668 1.00 29.08 371 ASP A C 1
ATOM 2935 O O . ASP A 1 371 ? -34.057 6.390 -11.734 1.00 29.08 371 ASP A O 1
ATOM 2939 N N . CYS A 1 372 ? -34.056 4.452 -10.566 1.00 32.12 372 CYS A N 1
ATOM 2940 C CA . CYS A 1 372 ? -34.325 3.405 -11.559 1.00 32.12 372 CYS A CA 1
ATOM 2941 C C . CYS A 1 372 ? -34.298 3.716 -13.076 1.00 32.12 372 CYS A C 1
ATOM 2943 O O . CYS A 1 372 ? -35.184 4.361 -13.633 1.00 32.12 372 CYS A O 1
ATOM 2945 N N . GLY A 1 373 ? -33.413 2.999 -13.780 1.00 28.52 373 GLY A N 1
ATOM 2946 C CA . GLY A 1 373 ? -33.566 2.638 -15.194 1.00 28.52 373 GLY A CA 1
ATOM 2947 C C . GLY A 1 373 ? -33.084 1.202 -15.416 1.00 28.52 373 GLY A C 1
ATOM 2948 O O . GLY A 1 373 ? -31.884 0.942 -15.380 1.00 28.52 373 GLY A O 1
ATOM 2949 N N . SER A 1 374 ? -34.008 0.254 -15.578 1.00 35.31 374 SER A N 1
ATOM 2950 C CA . SER A 1 374 ? -33.698 -1.173 -15.709 1.00 35.31 374 SER A CA 1
ATOM 2951 C C . SER A 1 374 ? -33.375 -1.579 -17.148 1.00 35.31 374 SER A C 1
ATOM 2953 O O . SER A 1 374 ? -34.047 -1.177 -18.095 1.00 35.31 374 SER A O 1
ATOM 2955 N N . SER A 1 375 ? -32.413 -2.487 -17.305 1.00 31.64 375 SER A N 1
ATOM 2956 C CA . SER A 1 375 ? -32.458 -3.468 -18.387 1.00 31.64 375 SER A CA 1
ATOM 2957 C C . SER A 1 375 ? -31.852 -4.781 -17.906 1.00 31.64 375 SER A C 1
ATOM 2959 O O . SER A 1 375 ? -30.839 -4.793 -17.204 1.00 31.64 375 SER A O 1
ATOM 2961 N N . VAL A 1 376 ? -32.542 -5.869 -18.223 1.00 42.88 376 VAL A N 1
ATOM 2962 C CA . VAL A 1 376 ? -32.120 -7.242 -17.953 1.00 42.88 376 VAL A CA 1
ATOM 2963 C C . VAL A 1 376 ? -31.054 -7.659 -18.963 1.00 42.88 376 VAL A C 1
ATOM 2965 O O . VAL A 1 376 ? -31.132 -7.263 -20.119 1.00 42.88 376 VAL A O 1
ATOM 2968 N N . ASP A 1 377 ? -30.058 -8.434 -18.526 1.00 30.98 377 ASP A N 1
ATOM 2969 C CA . ASP A 1 377 ? -29.790 -9.772 -19.080 1.00 30.98 377 ASP A CA 1
ATOM 2970 C C . ASP A 1 377 ? -28.499 -10.397 -18.522 1.00 30.98 377 ASP A C 1
ATOM 2972 O O . ASP A 1 377 ? -27.587 -9.715 -18.058 1.00 30.98 377 ASP A O 1
ATOM 2976 N N . SER A 1 378 ? -28.424 -11.725 -18.654 1.00 34.16 378 SER A N 1
ATOM 2977 C CA . SER A 1 378 ? -27.266 -12.599 -18.402 1.00 34.16 378 SER A CA 1
ATOM 2978 C C . SER A 1 378 ? -26.919 -12.909 -16.940 1.00 34.16 378 SER A C 1
ATOM 2980 O O . SER A 1 378 ? -26.146 -12.239 -16.255 1.00 34.16 378 SER A O 1
ATOM 2982 N N . GLU A 1 379 ? -27.448 -14.057 -16.526 1.00 43.03 379 GLU A N 1
ATOM 2983 C CA . GLU A 1 379 ? -27.095 -14.842 -15.350 1.00 43.03 379 GLU A CA 1
ATOM 2984 C C . GLU A 1 379 ? -25.574 -14.998 -15.158 1.00 43.03 379 GLU A C 1
ATOM 2986 O O . GLU A 1 379 ? -24.855 -15.523 -16.008 1.00 43.03 379 GLU A O 1
ATOM 2991 N N . SER A 1 380 ? -25.081 -14.629 -13.975 1.00 33.00 380 SER A N 1
ATOM 2992 C CA . SER A 1 380 ? -23.789 -15.089 -13.466 1.00 33.00 380 SER A CA 1
ATOM 2993 C C . SER A 1 380 ? -23.827 -15.090 -11.942 1.00 33.00 380 SER A C 1
ATOM 2995 O O . SER A 1 380 ? -23.865 -14.036 -11.304 1.00 33.00 380 SER A O 1
ATOM 2997 N N . HIS A 1 381 ? -23.858 -16.285 -11.347 1.00 35.06 381 HIS A N 1
ATOM 2998 C CA . HIS A 1 381 ? -23.881 -16.473 -9.897 1.00 35.06 381 HIS A CA 1
ATOM 2999 C C . HIS A 1 381 ? -22.595 -15.940 -9.242 1.00 35.06 381 HIS A C 1
ATOM 3001 O O . HIS A 1 381 ? -21.629 -16.672 -9.028 1.00 35.06 381 HIS A O 1
ATOM 3007 N N . ALA A 1 382 ? -22.606 -14.670 -8.845 1.00 30.62 382 ALA A N 1
ATOM 3008 C CA . ALA A 1 382 ? -21.656 -14.137 -7.883 1.00 30.62 382 ALA A CA 1
ATOM 3009 C C . ALA A 1 382 ? -22.154 -14.463 -6.462 1.00 30.62 382 ALA A C 1
ATOM 3011 O O . ALA A 1 382 ? -23.161 -13.889 -6.037 1.00 30.62 382 ALA A O 1
ATOM 3012 N N . PRO A 1 383 ? -21.486 -15.339 -5.684 1.00 37.34 383 PRO A N 1
ATOM 3013 C CA . PRO A 1 383 ? -21.797 -15.456 -4.268 1.00 37.34 383 PRO A CA 1
ATOM 3014 C C . PRO A 1 383 ? -21.473 -14.117 -3.601 1.00 37.34 383 PRO A C 1
ATOM 3016 O O . PRO A 1 383 ? -20.353 -13.604 -3.698 1.00 37.34 383 PRO A O 1
ATOM 3019 N N . SER A 1 384 ? -22.477 -13.542 -2.944 1.00 36.41 384 SER A N 1
ATOM 3020 C CA . SER A 1 384 ? -22.393 -12.268 -2.233 1.00 36.41 384 SER A CA 1
ATOM 3021 C C . SER A 1 384 ? -21.148 -12.219 -1.346 1.00 36.41 384 SER A C 1
ATOM 3023 O O . SER A 1 384 ? -20.998 -13.035 -0.433 1.00 36.41 384 SER A O 1
ATOM 3025 N N . ARG A 1 385 ? -20.259 -11.251 -1.609 1.00 44.81 385 ARG A N 1
ATOM 3026 C CA . ARG A 1 385 ? -19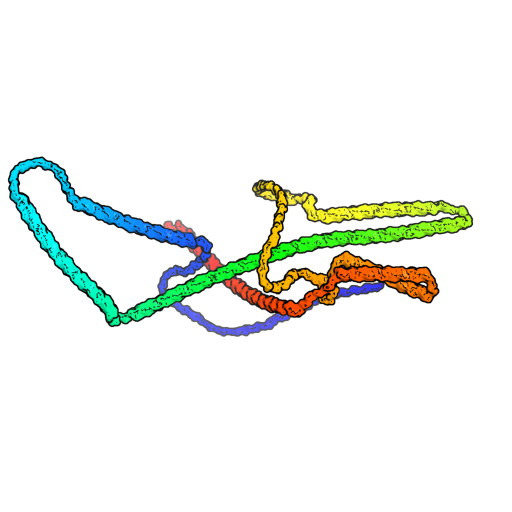.038 -11.024 -0.825 1.00 44.81 385 ARG A CA 1
ATOM 3027 C C . ARG A 1 385 ? -19.396 -10.649 0.613 1.00 44.81 385 ARG A C 1
ATOM 3029 O O . ARG A 1 385 ? -19.551 -9.472 0.928 1.00 44.81 385 ARG A O 1
ATOM 3036 N N . LEU A 1 386 ? -19.458 -11.643 1.494 1.00 43.56 386 LEU A N 1
ATOM 3037 C CA . LEU A 1 386 ? -19.364 -11.405 2.927 1.00 43.56 386 LEU A CA 1
ATOM 3038 C C . LEU A 1 386 ? -17.998 -10.773 3.204 1.00 43.56 386 LEU A C 1
ATOM 3040 O O . LEU A 1 386 ? -16.955 -11.360 2.912 1.00 43.56 386 LEU A O 1
ATOM 3044 N N . VAL A 1 387 ? -18.023 -9.546 3.723 1.00 34.47 387 VAL A N 1
ATOM 3045 C CA . VAL A 1 387 ? -16.832 -8.763 4.060 1.00 34.47 387 VAL A CA 1
ATOM 3046 C C . VAL A 1 387 ? -15.960 -9.569 5.035 1.00 34.47 387 VAL A C 1
ATOM 3048 O O . VAL A 1 387 ? -16.449 -9.914 6.118 1.00 34.47 387 VAL A O 1
ATOM 3051 N N . PRO A 1 388 ? -14.684 -9.867 4.705 1.00 40.66 388 PRO A N 1
ATOM 3052 C CA . PRO A 1 388 ? -13.772 -10.558 5.614 1.00 40.66 388 PRO A CA 1
ATOM 3053 C C . PRO A 1 388 ? -13.520 -9.714 6.872 1.00 40.66 388 PRO A C 1
ATOM 3055 O O . PRO A 1 388 ? -12.690 -8.811 6.879 1.00 40.66 388 PRO A O 1
ATOM 3058 N N . GLY A 1 389 ? -14.284 -9.983 7.930 1.00 40.06 389 GLY A N 1
ATOM 3059 C CA . GLY A 1 389 ? -14.279 -9.186 9.159 1.00 40.06 389 GLY A CA 1
ATOM 3060 C C . GLY A 1 389 ? -15.548 -9.330 9.999 1.00 40.06 389 GLY A C 1
ATOM 3061 O O . GLY A 1 389 ? -15.482 -9.213 11.222 1.00 40.06 389 GLY A O 1
ATOM 3062 N N . HIS A 1 390 ? -16.694 -9.659 9.392 1.00 42.34 390 HIS A N 1
ATOM 3063 C CA . HIS A 1 390 ? -17.870 -10.039 10.175 1.00 42.34 390 HIS A CA 1
ATOM 3064 C C . HIS A 1 390 ? -17.671 -11.416 10.813 1.00 42.34 390 HIS A C 1
ATOM 3066 O O . HIS A 1 390 ? -17.577 -12.440 10.133 1.00 42.34 390 HIS A O 1
ATOM 3072 N N . ARG A 1 391 ? -17.625 -11.431 12.152 1.00 48.09 391 ARG A N 1
ATOM 3073 C CA . ARG A 1 391 ? -17.778 -12.655 12.942 1.00 48.09 391 ARG A CA 1
ATOM 3074 C C . ARG A 1 391 ? -19.082 -13.323 12.518 1.00 48.09 391 ARG A C 1
ATOM 3076 O O . ARG A 1 391 ? -20.101 -12.648 12.386 1.00 48.09 391 ARG A O 1
ATOM 3083 N N . LEU A 1 392 ? -19.054 -14.641 12.335 1.00 53.22 392 LEU A N 1
ATOM 3084 C CA . LEU A 1 392 ? -20.277 -15.417 12.163 1.00 53.22 392 LEU A CA 1
ATOM 3085 C C . LEU A 1 392 ? -21.131 -15.196 13.418 1.00 53.22 392 LEU A C 1
ATOM 3087 O O . LEU A 1 392 ? -20.760 -15.630 14.505 1.00 53.22 392 LEU A O 1
ATOM 3091 N N . TRP A 1 393 ? -22.252 -14.490 13.265 1.00 60.12 393 TRP A N 1
ATOM 3092 C CA . TRP A 1 393 ? -23.209 -14.176 14.337 1.00 60.12 393 TRP A CA 1
ATOM 3093 C C . TRP A 1 393 ? -23.963 -15.420 14.845 1.00 60.12 393 TRP A C 1
ATOM 3095 O O . TRP A 1 393 ? -24.769 -15.340 15.766 1.00 60.12 393 TRP A O 1
ATOM 3105 N N . ALA A 1 394 ? -23.678 -16.570 14.238 1.00 64.88 394 ALA A N 1
ATOM 3106 C CA . ALA A 1 394 ? -24.295 -17.862 14.440 1.00 64.88 394 ALA A CA 1
ATOM 3107 C C . ALA A 1 394 ? -23.214 -18.958 14.389 1.00 64.88 394 ALA A C 1
ATOM 3109 O O . ALA A 1 394 ? -22.408 -19.003 13.456 1.00 64.88 394 ALA A O 1
ATOM 3110 N N . ASP A 1 395 ? -23.203 -19.857 15.378 1.00 64.88 395 ASP A N 1
ATOM 3111 C CA . ASP A 1 395 ? -22.375 -21.072 15.356 1.00 64.88 395 ASP A CA 1
ATOM 3112 C C . ASP A 1 395 ? -22.748 -21.956 14.155 1.00 64.88 395 ASP A C 1
ATOM 3114 O O . ASP A 1 395 ? -23.916 -22.285 13.989 1.00 64.88 395 ASP A O 1
ATOM 3118 N N . ARG A 1 396 ? -21.775 -22.418 13.362 1.00 64.25 396 ARG A N 1
ATOM 3119 C CA . ARG A 1 396 ? -22.021 -23.298 12.202 1.00 64.25 396 ARG A CA 1
ATOM 3120 C C . ARG A 1 396 ? -22.682 -24.637 12.562 1.00 64.25 396 ARG A C 1
ATOM 3122 O O . ARG A 1 396 ? -23.220 -25.280 11.668 1.00 64.25 396 ARG A O 1
ATOM 3129 N N . ARG A 1 397 ? -22.634 -25.070 13.828 1.00 63.56 397 ARG A N 1
ATOM 3130 C CA . ARG A 1 397 ? -23.268 -26.312 14.317 1.00 63.56 397 ARG A CA 1
ATOM 3131 C C . ARG A 1 397 ? -24.584 -26.085 15.072 1.00 63.56 397 ARG A C 1
ATOM 3133 O O . ARG A 1 397 ? -25.240 -27.054 15.455 1.00 63.56 397 ARG A O 1
ATOM 3140 N N . GLY A 1 398 ? -24.983 -24.831 15.275 1.00 67.38 398 GLY A N 1
ATOM 3141 C CA . GLY A 1 398 ? -26.214 -24.477 15.976 1.00 67.38 398 GLY A CA 1
ATOM 3142 C C . GLY A 1 398 ? -27.478 -24.699 15.139 1.00 67.38 398 GLY A C 1
ATOM 3143 O O . GLY A 1 398 ? -27.430 -24.880 13.924 1.00 67.38 398 GLY A O 1
ATOM 3144 N N . ARG A 1 399 ? -28.637 -24.631 15.802 1.00 77.50 399 ARG A N 1
ATOM 3145 C CA . ARG A 1 399 ? -29.937 -24.428 15.147 1.00 77.50 399 ARG A CA 1
ATOM 3146 C C . ARG A 1 399 ? -30.360 -22.988 15.393 1.00 77.50 399 ARG A C 1
ATOM 3148 O O . ARG A 1 399 ? -30.621 -22.631 16.539 1.00 77.50 399 ARG A O 1
ATOM 3155 N N . HIS A 1 400 ? -30.420 -22.179 14.344 1.00 83.69 400 HIS A N 1
ATOM 3156 C CA . HIS A 1 400 ? -30.690 -20.746 14.460 1.00 83.69 400 HIS A CA 1
ATOM 3157 C C . HIS A 1 400 ? -32.133 -20.446 14.117 1.00 83.69 400 HIS A C 1
ATOM 3159 O O . HIS A 1 400 ? -32.775 -21.140 13.324 1.00 83.69 400 HIS A O 1
ATOM 3165 N N . VAL A 1 401 ? -32.635 -19.398 14.749 1.00 83.75 401 VAL A N 1
ATOM 3166 C CA . VAL A 1 401 ? -34.002 -18.935 14.594 1.00 83.75 401 VAL A CA 1
ATOM 3167 C C . VAL A 1 401 ? -33.959 -17.414 14.523 1.00 83.75 401 VAL A C 1
ATOM 3169 O O . VAL A 1 401 ? -33.266 -16.787 15.322 1.00 83.75 401 VAL A O 1
ATOM 3172 N N . LEU A 1 402 ? -34.649 -16.837 13.544 1.00 85.19 402 LEU A N 1
ATOM 3173 C CA . LEU A 1 402 ? -34.830 -15.398 13.384 1.00 85.19 402 LEU A CA 1
ATOM 3174 C C . LEU A 1 402 ? -36.252 -15.012 13.792 1.00 85.19 402 LEU A C 1
ATOM 3176 O O . LEU A 1 402 ? -37.199 -15.747 13.538 1.00 85.19 402 LEU A O 1
ATOM 3180 N N . GLY A 1 403 ? -36.397 -13.849 14.404 1.00 88.19 403 GLY A N 1
ATOM 3181 C CA . GLY A 1 403 ? -37.667 -13.275 14.836 1.00 88.19 403 GLY A CA 1
ATOM 3182 C C . GLY A 1 403 ? -37.408 -11.894 15.426 1.00 88.19 403 GLY A C 1
ATOM 3183 O O . GLY A 1 403 ? -36.246 -11.511 15.603 1.00 88.19 403 GLY A O 1
ATOM 3184 N N . LEU A 1 404 ? -38.467 -11.146 15.725 1.00 91.12 404 LEU A N 1
ATOM 3185 C CA . LEU A 1 404 ? -38.322 -9.882 16.440 1.00 91.12 404 LEU A CA 1
ATOM 3186 C C . LEU A 1 404 ? -37.900 -10.153 17.893 1.00 91.12 404 LEU A C 1
ATOM 3188 O O . LEU A 1 404 ? -38.245 -11.183 18.484 1.00 91.12 404 LEU A O 1
ATOM 3192 N N . ILE A 1 405 ? -37.126 -9.237 18.479 1.00 90.00 405 ILE A N 1
ATOM 3193 C CA . ILE A 1 405 ? -36.645 -9.395 19.860 1.00 90.00 405 ILE A CA 1
ATOM 3194 C C . ILE A 1 405 ? -37.809 -9.278 20.855 1.00 90.00 405 ILE A C 1
ATOM 3196 O O . ILE A 1 405 ? -37.816 -9.928 21.900 1.00 90.00 405 ILE A O 1
ATOM 3200 N N . GLU A 1 406 ? -38.830 -8.512 20.485 1.00 94.00 406 GLU A N 1
ATOM 3201 C CA . GLU A 1 406 ? -40.117 -8.366 21.152 1.00 94.00 406 GLU A CA 1
ATOM 3202 C C . GLU A 1 406 ? -40.862 -9.708 21.224 1.00 94.00 406 GLU A C 1
ATOM 3204 O O . GLU A 1 406 ? -41.249 -10.126 22.316 1.00 94.00 406 GLU A O 1
ATOM 3209 N N . ASP A 1 407 ? -40.980 -10.426 20.100 1.00 93.25 407 ASP A N 1
ATOM 3210 C CA . ASP A 1 407 ? -41.653 -11.733 20.023 1.00 93.25 407 ASP A CA 1
ATOM 3211 C C . ASP A 1 407 ? -40.927 -12.790 20.865 1.00 93.25 407 ASP A C 1
ATOM 3213 O O . ASP A 1 407 ? -41.557 -13.564 21.590 1.00 93.25 407 ASP A O 1
ATOM 3217 N N . TYR A 1 408 ? -39.589 -12.797 20.827 1.00 92.56 408 TYR A N 1
ATOM 3218 C CA . TYR A 1 408 ? -38.776 -13.674 21.672 1.00 92.56 408 TYR A CA 1
ATOM 3219 C C . TYR A 1 408 ? -38.955 -13.368 23.167 1.00 92.56 408 TYR A C 1
ATOM 3221 O O . TYR A 1 408 ? -39.099 -14.287 23.976 1.00 92.56 408 TYR A O 1
ATOM 3229 N N . ASN A 1 409 ? -38.982 -12.089 23.551 1.00 93.50 409 ASN A N 1
ATOM 3230 C CA . ASN A 1 409 ? -39.202 -11.685 24.939 1.00 93.50 409 ASN A CA 1
ATOM 3231 C C . ASN A 1 409 ? -40.622 -12.030 25.419 1.00 93.50 409 ASN A C 1
ATOM 3233 O O . ASN A 1 409 ? -40.782 -12.504 26.546 1.00 93.50 409 ASN A O 1
ATOM 3237 N N . ALA A 1 410 ? -41.636 -11.863 24.565 1.00 95.38 410 ALA A N 1
ATOM 3238 C CA . ALA A 1 410 ? -43.007 -12.285 24.842 1.00 95.38 410 ALA A CA 1
ATOM 3239 C C . ALA A 1 410 ? -43.100 -13.810 25.024 1.00 95.38 410 ALA A C 1
ATOM 3241 O O . ALA A 1 410 ? -43.652 -14.275 26.022 1.00 95.38 410 ALA A O 1
ATOM 3242 N N . LEU A 1 411 ? -42.488 -14.589 24.124 1.00 95.50 411 LEU A N 1
ATOM 3243 C CA . LEU A 1 411 ? -42.449 -16.052 24.206 1.00 95.50 411 LEU A CA 1
ATOM 3244 C C . LEU A 1 411 ? -41.745 -16.521 25.484 1.00 95.50 411 LEU A C 1
ATOM 3246 O O . LEU A 1 411 ? -42.235 -17.409 26.178 1.00 95.50 411 LEU A O 1
ATOM 3250 N N . ARG A 1 412 ? -40.619 -15.889 25.834 1.00 95.12 412 ARG A N 1
ATOM 3251 C CA . ARG A 1 412 ? -39.886 -16.174 27.071 1.00 95.12 412 ARG A CA 1
ATOM 3252 C C . ARG A 1 412 ? -40.735 -15.890 28.313 1.00 95.12 412 ARG A C 1
ATOM 3254 O O . ARG A 1 412 ? -40.675 -16.679 29.252 1.00 95.12 412 ARG A O 1
ATOM 3261 N N . LYS A 1 413 ? -41.537 -14.816 28.309 1.00 95.38 413 LYS A N 1
ATOM 3262 C CA . LYS A 1 413 ? -42.480 -14.513 29.396 1.00 95.38 413 LYS A CA 1
ATOM 3263 C C . LYS A 1 413 ? -43.551 -15.602 29.522 1.00 95.38 413 LYS A C 1
ATOM 3265 O O . LYS A 1 413 ? -43.699 -16.151 30.611 1.00 95.38 413 LYS A O 1
ATOM 3270 N N . GLN A 1 414 ? -44.221 -15.962 28.422 1.00 95.50 414 GLN A N 1
ATOM 3271 C CA . GLN A 1 414 ? -45.225 -17.037 28.408 1.00 95.50 414 GLN A CA 1
ATOM 3272 C C . GLN A 1 414 ? -44.630 -18.366 28.906 1.00 95.50 414 GLN A C 1
ATOM 3274 O O . GLN A 1 414 ? -45.223 -19.039 29.740 1.00 95.50 414 GLN A O 1
ATOM 3279 N N . MET A 1 415 ? -43.406 -18.712 28.494 1.00 95.12 415 MET A N 1
ATOM 3280 C CA . MET A 1 415 ? -42.726 -19.910 29.001 1.00 95.12 415 MET A CA 1
ATOM 3281 C C . MET A 1 415 ? -42.407 -19.856 30.503 1.00 95.12 415 MET A C 1
ATOM 3283 O O . MET A 1 415 ? -42.539 -20.879 31.170 1.00 95.12 415 MET A O 1
ATOM 3287 N N . SER A 1 416 ? -42.007 -18.705 31.055 1.00 95.31 416 SER A N 1
ATOM 3288 C CA . SER A 1 416 ? -41.799 -18.579 32.509 1.00 95.31 416 SER A CA 1
ATOM 3289 C C . SER A 1 416 ? -43.107 -18.631 33.307 1.00 95.31 416 SER A C 1
ATOM 3291 O O . SER A 1 416 ? -43.134 -19.183 34.403 1.00 95.31 416 SER A O 1
ATOM 3293 N N . GLU A 1 417 ? -44.198 -18.111 32.743 1.00 94.62 417 GLU A N 1
ATOM 3294 C CA . GLU A 1 417 ? -45.537 -18.162 33.336 1.00 94.62 417 GLU A CA 1
ATOM 3295 C C . GLU A 1 417 ? -46.068 -19.605 33.348 1.00 94.62 417 GLU A C 1
ATOM 3297 O O . GLU A 1 417 ? -46.495 -20.095 34.391 1.00 94.62 417 GLU A O 1
ATOM 3302 N N . ALA A 1 418 ? -45.890 -20.343 32.245 1.00 94.88 418 ALA A N 1
ATOM 3303 C CA . ALA A 1 418 ? -46.179 -21.775 32.164 1.00 94.88 418 ALA A CA 1
ATOM 3304 C C . ALA A 1 418 ? -45.374 -22.598 33.184 1.00 94.88 418 ALA A C 1
ATOM 3306 O O . ALA A 1 418 ? -45.907 -23.518 33.799 1.00 94.88 418 ALA A O 1
ATOM 3307 N N . GLN A 1 419 ? -44.092 -22.275 33.388 1.00 94.62 419 GLN A N 1
ATOM 3308 C CA . GLN A 1 419 ? -43.251 -22.950 34.385 1.00 94.62 419 GLN A CA 1
ATOM 3309 C C . GLN A 1 419 ? -43.735 -22.700 35.819 1.00 94.62 419 GLN A C 1
ATOM 3311 O O . GLN A 1 419 ? -43.768 -23.646 36.603 1.00 94.62 419 GLN A O 1
ATOM 3316 N N . SER A 1 420 ? -44.154 -21.471 36.146 1.00 93.44 420 SER A N 1
ATOM 3317 C CA . SER A 1 420 ? -44.753 -21.161 37.453 1.00 93.44 420 SER A CA 1
ATOM 3318 C C . SER A 1 420 ? -46.051 -21.940 37.658 1.00 93.44 420 SER A C 1
ATOM 3320 O O . SER A 1 420 ? -46.161 -22.692 38.619 1.00 93.44 420 SER A O 1
ATOM 3322 N N . LEU A 1 421 ? -46.980 -21.859 36.697 1.00 92.81 421 LEU A N 1
ATOM 3323 C CA . LEU A 1 421 ? -48.256 -22.577 36.752 1.00 92.81 421 LEU A CA 1
ATOM 3324 C C . LEU A 1 421 ? -48.068 -24.098 36.836 1.00 92.81 421 LEU A C 1
ATOM 3326 O O . LEU A 1 421 ? -48.842 -24.765 37.512 1.00 92.81 421 LEU A O 1
ATOM 3330 N N . THR A 1 422 ? -47.032 -24.657 36.200 1.00 93.12 422 THR A N 1
ATOM 3331 C CA . THR A 1 422 ? -46.702 -26.089 36.329 1.00 93.12 422 THR A CA 1
ATOM 3332 C C . THR A 1 422 ? -46.300 -26.434 37.762 1.00 93.12 422 THR A C 1
ATOM 3334 O O . THR A 1 422 ? -46.818 -27.398 38.311 1.00 93.12 422 THR A O 1
ATOM 3337 N N . ALA A 1 423 ? -45.442 -25.632 38.402 1.00 91.69 423 ALA A N 1
ATOM 3338 C CA . ALA A 1 423 ? -45.052 -25.847 39.797 1.00 91.69 423 ALA A CA 1
ATOM 3339 C C . ALA A 1 423 ? -46.232 -25.662 40.776 1.00 91.69 423 ALA A C 1
ATOM 3341 O O . ALA A 1 423 ? -46.370 -26.422 41.738 1.00 91.69 423 ALA A O 1
ATOM 3342 N N . ASP A 1 424 ? -47.117 -24.700 40.506 1.00 87.56 424 ASP A N 1
ATOM 3343 C CA . ASP A 1 424 ? -48.342 -24.470 41.282 1.00 87.56 424 ASP A CA 1
ATOM 3344 C C . ASP A 1 424 ? -49.361 -25.617 41.106 1.00 87.56 424 ASP A C 1
ATOM 3346 O O . ASP A 1 424 ? -50.091 -25.955 42.039 1.00 87.56 424 ASP A O 1
ATOM 3350 N N . LEU A 1 425 ? -49.408 -26.249 39.927 1.00 89.50 425 LEU A N 1
ATOM 3351 C CA . LEU A 1 425 ? -50.206 -27.453 39.668 1.00 89.50 425 LEU A CA 1
ATOM 3352 C C . LEU A 1 425 ? -49.584 -28.701 40.313 1.00 89.50 425 LEU A C 1
ATOM 3354 O O . LEU A 1 425 ? -50.312 -29.484 40.917 1.00 89.50 425 LEU A O 1
ATOM 3358 N N . ASP A 1 426 ? -48.262 -28.880 40.243 1.00 88.31 426 ASP A N 1
ATOM 3359 C CA . ASP A 1 426 ? -47.551 -30.026 40.831 1.00 88.31 426 ASP A CA 1
ATOM 3360 C C . ASP A 1 426 ? -47.643 -30.040 42.366 1.00 88.31 426 ASP A C 1
ATOM 3362 O O . ASP A 1 426 ? -47.798 -31.108 42.968 1.00 88.31 426 ASP A O 1
ATOM 3366 N N . THR A 1 427 ? -47.586 -28.865 43.004 1.00 85.75 427 THR A N 1
ATOM 3367 C CA . THR A 1 427 ? -47.814 -28.712 44.452 1.00 85.75 427 THR A CA 1
ATOM 3368 C C . THR A 1 427 ? -49.266 -29.010 44.818 1.00 85.75 427 THR A C 1
ATOM 3370 O O . THR A 1 427 ? -49.505 -29.847 45.685 1.00 85.75 427 THR A O 1
ATOM 3373 N N . GLN A 1 428 ? -50.240 -28.459 44.081 1.00 83.94 428 GLN A N 1
ATOM 3374 C CA . GLN A 1 428 ? -51.653 -28.816 44.256 1.00 83.94 428 GLN A CA 1
ATOM 3375 C C . GLN A 1 428 ? -51.909 -30.321 44.068 1.00 83.94 428 GLN A C 1
ATOM 3377 O O . GLN A 1 428 ? -52.718 -30.884 44.798 1.00 83.94 428 GLN A O 1
ATOM 3382 N N . ILE A 1 429 ? -51.236 -31.004 43.138 1.00 82.69 429 ILE A N 1
ATOM 3383 C CA . ILE A 1 429 ? -51.376 -32.459 42.940 1.00 82.69 429 ILE A CA 1
ATOM 3384 C C . ILE A 1 429 ? -50.802 -33.250 44.127 1.00 82.69 429 ILE A C 1
ATOM 3386 O O . ILE A 1 429 ? -51.402 -34.245 44.538 1.00 82.69 429 ILE A O 1
ATOM 3390 N N . HIS A 1 430 ? -49.679 -32.811 44.705 1.00 78.06 430 HIS A N 1
ATOM 3391 C CA . HIS A 1 430 ? -49.124 -33.433 45.911 1.00 78.06 430 HIS A CA 1
ATOM 3392 C C . HIS A 1 430 ? -50.042 -33.237 47.127 1.00 78.06 430 HIS A C 1
ATOM 3394 O O . HIS A 1 430 ? -50.339 -34.211 47.822 1.00 78.06 430 HIS A O 1
ATOM 3400 N N . ASP A 1 431 ? -50.554 -32.023 47.338 1.00 69.94 431 ASP A N 1
ATOM 3401 C CA . ASP A 1 431 ? -51.422 -31.699 48.477 1.00 69.94 431 ASP A CA 1
ATOM 3402 C C . ASP A 1 431 ? -52.805 -32.378 48.371 1.00 69.94 431 ASP A C 1
ATOM 3404 O O . ASP A 1 431 ? -53.314 -32.913 49.359 1.00 69.94 431 ASP A O 1
ATOM 3408 N N . ASN A 1 432 ? -53.379 -32.488 47.163 1.00 60.72 432 ASN A N 1
ATOM 3409 C CA . ASN A 1 432 ? -54.663 -33.173 46.922 1.00 60.72 432 ASN A CA 1
ATOM 3410 C C . ASN A 1 432 ? -54.626 -34.703 47.147 1.00 60.72 432 ASN A C 1
ATOM 3412 O O . ASN A 1 432 ? -55.657 -35.367 47.011 1.00 60.72 432 ASN A O 1
ATOM 3416 N N . SER A 1 433 ? -53.487 -35.290 47.538 1.00 58.97 433 SER A N 1
ATOM 3417 C CA . SER A 1 433 ? -53.437 -36.688 47.997 1.00 58.97 433 SER A CA 1
ATOM 3418 C C . SER A 1 433 ? -54.131 -36.915 49.353 1.00 58.97 433 SER A C 1
ATOM 3420 O O . SER A 1 433 ? -54.326 -38.068 49.744 1.00 58.97 433 SER A O 1
ATOM 3422 N N . GLN A 1 434 ? -54.535 -35.858 50.073 1.00 61.00 434 GLN A N 1
ATOM 3423 C CA . GLN A 1 434 ? -55.347 -35.962 51.291 1.00 61.00 434 GLN A CA 1
ATOM 3424 C C . GLN A 1 434 ? -56.624 -35.108 51.216 1.00 61.00 434 GLN A C 1
ATOM 3426 O O . GLN A 1 434 ? -56.577 -33.892 51.317 1.00 61.00 434 GLN A O 1
ATOM 3431 N N . VAL A 1 435 ? -57.772 -35.797 51.140 1.00 53.94 435 VAL A N 1
ATOM 3432 C CA . VAL A 1 435 ? -59.154 -35.278 51.252 1.00 53.94 435 VAL A CA 1
ATOM 3433 C C . VAL A 1 435 ? -59.540 -34.199 50.225 1.00 53.94 435 VAL A C 1
ATOM 3435 O O . VAL A 1 435 ? -59.259 -33.014 50.366 1.00 53.94 435 VAL A O 1
ATOM 3438 N N . LEU A 1 436 ? -60.305 -34.631 49.221 1.00 54.22 436 LEU A N 1
ATOM 3439 C CA . LEU A 1 436 ? -60.804 -33.800 48.128 1.00 54.22 436 LEU A CA 1
ATOM 3440 C C . LEU A 1 436 ? -61.851 -32.773 48.609 1.00 54.22 436 LEU A C 1
ATOM 3442 O O . LEU A 1 436 ? -62.980 -33.146 48.934 1.00 54.22 436 LEU A O 1
ATOM 3446 N N . ASP A 1 437 ? -61.510 -31.484 48.589 1.00 63.41 437 ASP A N 1
ATOM 3447 C CA . ASP A 1 437 ? -62.473 -30.392 48.785 1.00 63.41 437 ASP A CA 1
ATOM 3448 C C . ASP A 1 437 ? -62.929 -29.811 47.432 1.00 63.41 437 ASP A C 1
ATOM 3450 O O . ASP A 1 437 ? -62.133 -29.558 46.521 1.00 63.41 437 ASP A O 1
ATOM 3454 N N . GLN A 1 438 ? -64.235 -29.570 47.289 1.00 63.34 438 GLN A N 1
ATOM 3455 C CA . GLN A 1 438 ? -64.855 -29.117 46.040 1.00 63.34 438 GLN A CA 1
ATOM 3456 C C . GLN A 1 438 ? -64.341 -27.733 45.606 1.00 63.34 438 GLN A C 1
ATOM 3458 O O . GLN A 1 438 ? -64.325 -27.417 44.412 1.00 63.34 438 GLN A O 1
ATOM 3463 N N . PHE A 1 439 ? -63.883 -26.918 46.562 1.00 64.31 439 PHE A N 1
ATOM 3464 C CA . PHE A 1 439 ? -63.290 -25.610 46.295 1.00 64.31 439 PHE A CA 1
ATOM 3465 C C . PHE A 1 439 ? -61.888 -25.720 45.668 1.00 64.31 439 PHE A C 1
ATOM 3467 O O . PHE A 1 439 ? -61.584 -25.003 44.711 1.00 64.31 439 PHE A O 1
ATOM 3474 N N . GLN A 1 440 ? -61.066 -26.669 46.134 1.00 68.12 440 GLN A N 1
ATOM 3475 C CA . GLN A 1 440 ? -59.718 -26.914 45.606 1.00 68.12 440 GLN A CA 1
ATOM 3476 C C . GLN A 1 440 ? -59.769 -27.443 44.168 1.00 68.12 440 GLN A C 1
ATOM 3478 O O . GLN A 1 440 ? -59.073 -26.925 43.298 1.00 68.12 440 GLN A O 1
ATOM 3483 N N . MET A 1 441 ? -60.686 -28.372 43.873 1.00 70.00 441 MET A N 1
ATOM 3484 C CA . MET A 1 441 ? -60.900 -28.887 42.511 1.00 70.00 441 MET A CA 1
ATOM 3485 C C . MET A 1 441 ? -61.283 -27.790 41.503 1.00 70.00 441 MET A C 1
ATOM 3487 O O . MET A 1 441 ? -60.914 -27.859 40.327 1.00 70.00 441 MET A O 1
ATOM 3491 N N . LYS A 1 442 ? -62.002 -26.750 41.948 1.00 77.88 442 LYS A N 1
ATOM 3492 C CA . LYS A 1 442 ? -62.373 -25.608 41.102 1.00 77.88 442 LYS A CA 1
ATOM 3493 C C . LYS A 1 442 ? -61.186 -24.671 40.849 1.00 77.88 442 LYS A C 1
ATOM 3495 O O . LYS A 1 442 ? -61.013 -24.225 39.715 1.00 77.88 442 LYS A O 1
ATOM 3500 N N . GLY A 1 443 ? -60.355 -24.429 41.867 1.00 80.38 443 GLY A N 1
ATOM 3501 C CA . GLY A 1 443 ? -59.086 -23.703 41.737 1.00 80.38 443 GLY A CA 1
ATOM 3502 C C . GLY A 1 443 ? -58.113 -24.409 40.788 1.00 80.38 443 GLY A C 1
ATOM 3503 O O . GLY A 1 443 ? -57.637 -23.802 39.827 1.00 80.38 443 GLY A O 1
ATOM 3504 N N . PHE A 1 444 ? -57.930 -25.718 40.973 1.00 84.56 444 PHE A N 1
ATOM 3505 C CA . PHE A 1 444 ? -57.116 -26.567 40.106 1.00 84.56 444 PHE A CA 1
ATOM 3506 C C . PHE A 1 444 ? -57.588 -26.513 38.646 1.00 84.56 444 PHE A C 1
ATOM 3508 O O . PHE A 1 444 ? -56.800 -26.218 37.750 1.00 84.56 444 PHE A O 1
ATOM 3515 N N . SER A 1 445 ? -58.894 -26.683 38.395 1.00 86.38 445 SER A N 1
ATOM 3516 C CA . SER A 1 445 ? -59.460 -26.557 37.045 1.00 86.38 445 SER A CA 1
ATOM 3517 C C . SER A 1 445 ? -59.216 -25.173 36.428 1.00 86.38 445 SER A C 1
ATOM 3519 O O . SER A 1 445 ? -58.885 -25.095 35.245 1.00 86.38 445 SER A O 1
ATOM 3521 N N . SER A 1 446 ? -59.314 -24.084 37.201 1.00 89.12 446 SER A N 1
ATOM 3522 C CA . SER A 1 446 ? -58.971 -22.752 36.687 1.00 89.12 446 SER A CA 1
ATOM 3523 C C . SER A 1 446 ? -57.483 -22.600 36.354 1.00 89.12 446 SER A C 1
ATOM 3525 O O . SER A 1 446 ? -57.178 -22.035 35.308 1.00 89.12 446 SER A O 1
ATOM 3527 N N . SER A 1 447 ? -56.582 -23.176 37.159 1.00 89.56 447 SER A N 1
ATOM 3528 C CA . SER A 1 447 ? -55.134 -23.165 36.903 1.00 89.56 447 SER A CA 1
ATOM 3529 C C . SER A 1 447 ? -54.760 -23.967 35.644 1.00 89.56 447 SER A C 1
ATOM 3531 O O . SER A 1 447 ? -53.989 -23.499 34.804 1.00 89.56 447 SER A O 1
ATOM 3533 N N . VAL A 1 448 ? -55.394 -25.129 35.432 1.00 91.38 448 VAL A N 1
ATOM 3534 C CA . VAL A 1 448 ? -55.257 -25.921 34.194 1.00 91.38 448 VAL A CA 1
ATOM 3535 C C . VAL A 1 448 ? -55.747 -25.133 32.971 1.00 91.38 448 VAL A C 1
ATOM 3537 O O . VAL A 1 448 ? -55.070 -25.113 31.944 1.00 91.38 448 VAL A O 1
ATOM 3540 N N . ASN A 1 449 ? -56.876 -24.424 33.080 1.00 91.94 449 ASN A N 1
ATOM 3541 C CA . ASN A 1 449 ? -57.393 -23.593 31.988 1.00 91.94 449 ASN A CA 1
ATOM 3542 C C . ASN A 1 449 ? -56.462 -22.406 31.667 1.00 91.94 449 ASN A C 1
ATOM 3544 O O . ASN A 1 449 ? -56.248 -22.104 30.493 1.00 91.94 449 ASN A O 1
ATOM 3548 N N . THR A 1 450 ? -55.869 -21.748 32.672 1.00 92.94 450 THR A N 1
ATOM 3549 C CA . THR A 1 450 ? -54.869 -20.689 32.433 1.00 92.94 450 THR A CA 1
ATOM 3550 C C . THR A 1 450 ? -53.578 -21.245 31.837 1.00 92.94 450 THR A C 1
ATOM 3552 O O . THR A 1 450 ? -53.022 -20.643 30.923 1.00 92.94 450 THR A O 1
ATOM 3555 N N . MET A 1 451 ? -53.138 -22.431 32.271 1.00 93.88 451 MET A N 1
ATOM 3556 C CA . MET A 1 451 ? -51.981 -23.119 31.694 1.00 93.88 451 MET A CA 1
ATOM 3557 C C . MET A 1 451 ? -52.203 -23.443 30.209 1.00 93.88 451 MET A C 1
ATOM 3559 O O . MET A 1 451 ? -51.314 -23.213 29.389 1.00 93.88 451 MET A O 1
ATOM 3563 N N . GLN A 1 452 ? -53.405 -23.894 29.831 1.00 93.31 452 GLN A N 1
ATOM 3564 C CA . GLN A 1 452 ? -53.764 -24.096 28.425 1.00 93.31 452 GLN A CA 1
ATOM 3565 C C . GLN A 1 452 ? -53.666 -22.789 27.616 1.00 93.31 452 GLN A C 1
ATOM 3567 O O . GLN A 1 452 ? -53.045 -22.783 26.555 1.00 93.31 452 GLN A O 1
ATOM 3572 N N . GLN A 1 453 ? -54.207 -21.676 28.124 1.00 94.75 453 GLN A N 1
ATOM 3573 C CA . GLN A 1 453 ? -54.155 -20.373 27.442 1.00 94.75 453 GLN A CA 1
ATOM 3574 C C . GLN A 1 453 ? -52.715 -19.874 27.230 1.00 94.75 453 GLN A C 1
ATOM 3576 O O . GLN A 1 453 ? -52.370 -19.423 26.137 1.00 94.75 453 GLN A O 1
ATOM 3581 N N . VAL A 1 454 ? -51.855 -20.005 28.244 1.00 95.38 454 VAL A N 1
ATOM 3582 C CA . VAL A 1 454 ? -50.431 -19.633 28.167 1.00 95.38 454 VAL A CA 1
ATOM 3583 C C . VAL A 1 454 ? -49.686 -20.487 27.129 1.00 95.38 454 VAL A C 1
ATOM 3585 O O . VAL A 1 454 ? -48.880 -19.967 26.352 1.00 95.38 454 VAL A O 1
ATOM 3588 N N . LEU A 1 455 ? -49.973 -21.793 27.057 1.00 94.69 455 LEU A N 1
ATOM 3589 C CA . LEU A 1 455 ? -49.388 -22.685 26.049 1.00 94.69 455 LEU A CA 1
ATOM 3590 C C . LEU A 1 455 ? -49.892 -22.390 24.626 1.00 94.69 455 LEU A C 1
ATOM 3592 O O . LEU A 1 455 ? -49.101 -22.436 23.681 1.00 94.69 455 LEU A O 1
ATOM 3596 N N . GLU A 1 456 ? -51.173 -22.059 24.456 1.00 96.00 456 GLU A N 1
ATOM 3597 C CA . GLU A 1 456 ? -51.743 -21.658 23.163 1.00 96.00 456 GLU A CA 1
ATOM 3598 C C . GLU A 1 456 ? -51.128 -20.344 22.655 1.00 96.00 456 GLU A C 1
ATOM 3600 O O . GLU A 1 456 ? -50.759 -20.247 21.480 1.00 96.00 456 GLU A O 1
ATOM 3605 N N . GLU A 1 457 ? -50.915 -19.363 23.536 1.00 94.06 457 GLU A N 1
ATOM 3606 C CA . GLU A 1 457 ? -50.267 -18.098 23.180 1.00 94.06 457 GLU A CA 1
ATOM 3607 C C . GLU A 1 457 ? -48.762 -18.275 22.906 1.00 94.06 457 GLU A C 1
ATOM 3609 O O . GLU A 1 457 ? -48.238 -17.723 21.935 1.00 94.06 457 GLU A O 1
ATOM 3614 N N . ALA A 1 458 ? -48.062 -19.133 23.659 1.00 94.75 458 ALA A N 1
ATOM 3615 C CA . ALA A 1 458 ? -46.692 -19.536 23.329 1.00 94.75 458 ALA A CA 1
ATOM 3616 C C . ALA A 1 458 ? -46.609 -20.220 21.947 1.00 94.75 458 ALA A C 1
ATOM 3618 O O . ALA A 1 458 ? -45.708 -19.925 21.155 1.00 94.75 458 ALA A O 1
ATOM 3619 N N . ALA A 1 459 ? -47.577 -21.078 21.606 1.00 92.94 459 ALA A N 1
ATOM 3620 C CA . ALA A 1 459 ? -47.680 -21.702 20.287 1.00 92.94 459 ALA A CA 1
ATOM 3621 C C . ALA A 1 459 ? -48.033 -20.698 19.171 1.00 92.94 459 ALA A C 1
ATOM 3623 O O . ALA A 1 459 ? -47.633 -20.896 18.020 1.00 92.94 459 ALA A O 1
ATOM 3624 N N . ARG A 1 460 ? -48.748 -19.607 19.483 1.00 94.62 460 ARG A N 1
ATOM 3625 C CA . ARG A 1 460 ? -48.985 -18.489 18.555 1.00 94.62 460 ARG A CA 1
ATOM 3626 C C . ARG A 1 460 ? -47.697 -17.707 18.294 1.00 94.62 460 ARG A C 1
ATOM 3628 O O . ARG A 1 460 ? -47.366 -17.475 17.133 1.00 94.62 460 ARG A O 1
ATOM 3635 N N . LEU A 1 461 ? -46.950 -17.364 19.343 1.00 93.12 461 LEU A N 1
ATOM 3636 C CA . LEU A 1 461 ? -45.685 -16.626 19.251 1.00 93.12 461 LEU A CA 1
ATOM 3637 C C . LEU A 1 461 ? -44.599 -17.426 18.515 1.00 93.12 461 LEU A C 1
ATOM 3639 O O . LEU A 1 461 ? -43.892 -16.869 17.680 1.00 93.12 461 LEU A O 1
ATOM 3643 N N . LEU A 1 462 ? -44.522 -18.746 18.717 1.00 92.12 462 LEU A N 1
ATOM 3644 C CA . LEU A 1 462 ? -43.598 -19.622 17.980 1.00 92.12 462 LEU A CA 1
ATOM 3645 C C . LEU A 1 462 ? -43.785 -19.592 16.451 1.00 92.12 462 LEU A C 1
ATOM 3647 O O . LEU A 1 462 ? -42.831 -19.875 15.730 1.00 92.12 462 LEU A O 1
ATOM 3651 N N . LYS A 1 463 ? -44.967 -19.219 15.936 1.00 91.88 463 LYS A N 1
ATOM 3652 C CA . LYS A 1 463 ? -45.214 -19.064 14.485 1.00 91.88 463 LYS A CA 1
ATOM 3653 C C . LYS A 1 463 ? -44.593 -17.794 13.893 1.00 91.88 463 LYS A C 1
ATOM 3655 O O . LYS A 1 463 ? -44.487 -17.697 12.676 1.00 91.88 463 LYS A O 1
ATOM 3660 N N . LEU A 1 464 ? -44.187 -16.837 14.731 1.00 90.62 464 LEU A N 1
ATOM 3661 C CA . LEU A 1 464 ? -43.486 -15.612 14.321 1.00 90.62 464 LEU A CA 1
ATOM 3662 C C . LEU A 1 464 ? -41.969 -15.839 14.168 1.00 90.62 464 LEU A C 1
ATOM 3664 O O . LEU A 1 464 ? -41.256 -14.978 13.655 1.00 90.62 464 LEU A O 1
ATOM 3668 N N . LEU A 1 465 ? -41.475 -17.007 14.596 1.00 89.75 465 LEU A N 1
ATOM 3669 C CA . LEU A 1 465 ? -40.065 -17.376 14.602 1.00 89.75 465 LEU A CA 1
ATOM 3670 C C . LEU A 1 465 ? -39.710 -18.300 13.417 1.00 89.75 465 LEU A C 1
ATOM 3672 O O . LEU A 1 465 ? -40.326 -19.338 13.185 1.00 89.75 465 LEU A O 1
ATOM 3676 N N . TRP A 1 466 ? -38.650 -17.946 12.692 1.00 86.62 466 TRP A N 1
ATOM 3677 C CA . TRP A 1 466 ? -38.227 -18.550 11.427 1.00 86.62 466 TRP A CA 1
ATOM 3678 C C . TRP A 1 466 ? -36.946 -19.360 11.608 1.00 86.62 466 TRP A C 1
ATOM 3680 O O . TRP A 1 466 ? -35.905 -18.812 11.966 1.00 86.62 466 TRP A O 1
ATOM 3690 N N . ARG A 1 467 ? -36.977 -20.668 11.336 1.00 83.25 467 ARG A N 1
ATOM 3691 C CA . ARG A 1 467 ? -35.776 -21.519 11.421 1.00 83.25 467 ARG A CA 1
ATOM 3692 C C . ARG A 1 467 ? -34.839 -21.249 10.242 1.00 83.25 467 ARG A C 1
ATOM 3694 O O . ARG A 1 467 ? -35.276 -21.260 9.097 1.00 83.25 467 ARG A O 1
ATOM 3701 N N . VAL A 1 468 ? -33.550 -21.075 10.525 1.00 77.12 468 VAL A N 1
ATOM 3702 C CA . VAL A 1 468 ? -32.507 -20.822 9.520 1.00 77.12 468 VAL A CA 1
ATOM 3703 C C . VAL A 1 468 ? -31.460 -21.931 9.554 1.00 77.12 468 VAL A C 1
ATOM 3705 O O . VAL A 1 468 ? -31.050 -22.393 10.619 1.00 77.12 468 VAL A O 1
ATOM 3708 N N . SER A 1 469 ? -31.008 -22.344 8.372 1.00 66.50 469 SER A N 1
ATOM 3709 C CA . SER A 1 469 ? -29.834 -23.196 8.184 1.00 66.50 469 SER A CA 1
ATOM 3710 C C . SER A 1 469 ? -28.734 -22.368 7.530 1.00 66.50 469 SER A C 1
ATOM 3712 O O . SER A 1 469 ? -28.961 -21.779 6.474 1.00 66.50 469 SER A O 1
ATOM 3714 N N . LEU A 1 470 ? -27.548 -22.298 8.141 1.00 64.50 470 LEU A N 1
ATOM 3715 C CA . LEU A 1 470 ? -26.408 -21.642 7.497 1.00 64.50 470 LEU A CA 1
ATOM 3716 C C . LEU A 1 470 ? -25.892 -22.497 6.326 1.00 64.50 470 LEU A C 1
ATOM 3718 O O . LEU A 1 470 ? -25.907 -23.727 6.420 1.00 64.50 470 LEU A O 1
ATOM 3722 N N . PRO A 1 471 ? -25.384 -21.877 5.244 1.00 57.53 471 PRO A N 1
ATOM 3723 C CA . PRO A 1 471 ? -24.749 -22.613 4.157 1.00 57.53 471 PRO A CA 1
ATOM 3724 C C . PRO A 1 471 ? -23.492 -23.337 4.666 1.00 57.53 471 PRO A C 1
ATOM 3726 O O . PRO A 1 471 ? -22.508 -22.706 5.064 1.00 57.53 471 PRO A O 1
ATOM 3729 N N . SER A 1 472 ? -23.518 -24.673 4.646 1.00 53.28 472 SER A N 1
ATOM 3730 C CA . SER A 1 472 ? -22.393 -25.519 5.065 1.00 53.28 472 SER A CA 1
ATOM 3731 C C . SER A 1 472 ? -21.310 -25.534 3.982 1.00 53.28 472 SER A C 1
ATOM 3733 O O . SER A 1 472 ? -21.335 -26.343 3.057 1.00 53.28 472 SER A O 1
ATOM 3735 N N . GLY A 1 473 ? -20.384 -24.578 4.054 1.00 55.69 473 GLY A N 1
ATOM 3736 C CA . GLY A 1 473 ? -19.371 -24.324 3.023 1.00 55.69 473 GLY A CA 1
ATOM 3737 C C . GLY A 1 473 ? -18.173 -25.282 3.022 1.00 55.69 473 GLY A C 1
ATOM 3738 O O . GLY A 1 473 ? -17.049 -24.803 3.132 1.00 55.69 473 GLY A O 1
ATOM 3739 N N . ASP A 1 474 ? -18.396 -26.594 2.885 1.00 52.69 474 ASP A N 1
ATOM 3740 C CA . ASP A 1 474 ? -17.335 -27.618 3.018 1.00 52.69 474 ASP A CA 1
ATOM 3741 C C . ASP A 1 474 ? -16.686 -28.097 1.699 1.00 52.69 474 ASP A C 1
ATOM 3743 O O . ASP A 1 474 ? -15.610 -28.690 1.742 1.00 52.69 474 ASP A O 1
ATOM 3747 N N . ALA A 1 475 ? -17.280 -27.835 0.525 1.00 54.25 475 ALA A N 1
ATOM 3748 C CA . ALA A 1 475 ? -16.778 -28.374 -0.755 1.00 54.25 475 ALA A CA 1
ATOM 3749 C C . ALA A 1 475 ? -16.073 -27.351 -1.671 1.00 54.25 475 ALA A C 1
ATOM 3751 O O . ALA A 1 475 ? -15.007 -27.635 -2.206 1.00 54.25 475 ALA A O 1
ATOM 3752 N N . LEU A 1 476 ? -16.655 -26.162 -1.877 1.00 55.22 476 LEU A N 1
ATOM 3753 C CA . LEU A 1 476 ? -16.153 -25.208 -2.884 1.00 55.22 476 LEU A CA 1
ATOM 3754 C C . LEU A 1 476 ? -15.081 -24.246 -2.337 1.00 55.22 476 LEU A C 1
ATOM 3756 O O . LEU A 1 476 ? -14.241 -23.748 -3.082 1.00 55.22 476 LEU A O 1
ATOM 3760 N N . HIS A 1 477 ? -15.101 -23.969 -1.029 1.00 58.81 477 HIS A N 1
ATOM 3761 C CA . HIS A 1 477 ? -14.204 -22.986 -0.410 1.00 58.81 477 HIS A CA 1
ATOM 3762 C C . HIS A 1 477 ? -12.787 -23.540 -0.199 1.00 58.81 477 HIS A C 1
ATOM 3764 O O . HIS A 1 477 ? -11.806 -22.836 -0.417 1.00 58.81 477 HIS A O 1
ATOM 3770 N N . THR A 1 478 ? -12.681 -24.824 0.145 1.00 60.50 478 THR A N 1
ATOM 3771 C CA . THR A 1 478 ? -11.424 -25.559 0.353 1.00 60.50 478 THR A CA 1
ATOM 3772 C C . THR A 1 478 ? -10.551 -25.590 -0.902 1.00 60.50 478 THR A C 1
ATOM 3774 O O . THR A 1 478 ? -9.368 -25.263 -0.822 1.00 60.50 478 THR A O 1
ATOM 3777 N N . GLN A 1 479 ? -11.131 -25.872 -2.074 1.00 71.19 479 GLN A N 1
ATOM 3778 C CA . GLN A 1 479 ? -10.402 -25.855 -3.349 1.00 71.19 479 GLN A CA 1
ATOM 3779 C C . GLN A 1 479 ? -9.862 -24.454 -3.692 1.00 71.19 479 GLN A C 1
ATOM 3781 O O . GLN A 1 479 ? -8.729 -24.312 -4.157 1.00 71.19 479 GLN A O 1
ATOM 3786 N N . GLN A 1 480 ? -10.645 -23.398 -3.445 1.00 77.75 480 GLN A N 1
ATOM 3787 C CA . GLN A 1 480 ? -10.194 -22.030 -3.707 1.00 77.75 480 GLN A CA 1
ATOM 3788 C C . GLN A 1 480 ? -9.127 -21.566 -2.701 1.00 77.75 480 GLN A C 1
ATOM 3790 O O . GLN A 1 480 ? -8.168 -20.901 -3.098 1.00 77.75 480 GLN A O 1
ATOM 3795 N N . ASP A 1 481 ? -9.226 -21.977 -1.435 1.00 77.12 481 ASP A N 1
ATOM 3796 C CA . ASP A 1 481 ? -8.190 -21.747 -0.424 1.00 77.12 481 ASP A CA 1
ATOM 3797 C C . ASP A 1 481 ? -6.873 -22.468 -0.761 1.00 77.12 481 ASP A C 1
ATOM 3799 O O . ASP A 1 481 ? -5.800 -21.893 -0.564 1.00 77.12 481 ASP A O 1
ATOM 3803 N N . GLU A 1 482 ? -6.908 -23.688 -1.308 1.00 85.25 482 GLU A N 1
ATOM 3804 C CA . GLU A 1 482 ? -5.703 -24.382 -1.788 1.00 85.25 482 GLU A CA 1
ATOM 3805 C C . GLU A 1 482 ? -5.052 -23.671 -2.978 1.00 85.25 482 GLU A C 1
ATOM 3807 O O . GLU A 1 482 ? -3.835 -23.453 -2.973 1.00 85.25 482 GLU A O 1
ATOM 3812 N N . LEU A 1 483 ? -5.844 -23.222 -3.957 1.00 87.44 483 LEU A N 1
ATOM 3813 C CA . LEU A 1 483 ? -5.332 -22.434 -5.081 1.00 87.44 483 LEU A CA 1
ATOM 3814 C C . LEU A 1 483 ? -4.663 -21.141 -4.592 1.00 87.44 483 LEU A C 1
ATOM 3816 O O . LEU A 1 483 ? -3.528 -20.852 -4.982 1.00 87.44 483 LEU A O 1
ATOM 3820 N N . LEU A 1 484 ? -5.297 -20.411 -3.669 1.00 90.06 484 LEU A N 1
ATOM 3821 C CA . LEU A 1 484 ? -4.724 -19.204 -3.064 1.00 90.06 484 LEU A CA 1
ATOM 3822 C C . LEU A 1 484 ? -3.447 -19.506 -2.259 1.00 90.06 484 LEU A C 1
ATOM 3824 O O . LEU A 1 484 ? -2.468 -18.766 -2.368 1.00 90.06 484 LEU A O 1
ATOM 3828 N N . ARG A 1 485 ? -3.398 -20.610 -1.501 1.00 91.00 485 ARG A N 1
ATOM 3829 C CA . ARG A 1 485 ? -2.187 -21.062 -0.784 1.00 91.00 485 ARG A CA 1
ATOM 3830 C C . ARG A 1 485 ? -1.042 -21.409 -1.737 1.00 91.00 485 ARG A C 1
ATOM 3832 O O . ARG A 1 485 ? 0.110 -21.063 -1.445 1.00 91.00 485 ARG A O 1
ATOM 3839 N N . SER A 1 486 ? -1.337 -22.038 -2.874 1.00 93.81 486 SER A N 1
ATOM 3840 C CA . SER A 1 486 ? -0.339 -22.350 -3.903 1.00 93.81 486 SER A CA 1
ATOM 3841 C C . SER A 1 486 ? 0.235 -21.071 -4.530 1.00 93.81 486 SER A C 1
ATOM 3843 O O . SER A 1 486 ? 1.457 -20.912 -4.608 1.00 93.81 486 SER A O 1
ATOM 3845 N N . GLU A 1 487 ? -0.621 -20.094 -4.848 1.00 95.38 487 GLU A N 1
ATOM 3846 C CA . GLU A 1 487 ? -0.215 -18.820 -5.443 1.00 95.38 487 GLU A CA 1
ATOM 3847 C C . GLU A 1 487 ? 0.587 -17.958 -4.457 1.00 95.38 487 GLU A C 1
ATOM 3849 O O . GLU A 1 487 ? 1.642 -17.431 -4.812 1.00 95.38 487 GLU A O 1
ATOM 3854 N N . ILE A 1 488 ? 0.176 -17.886 -3.185 1.00 94.75 488 ILE A N 1
ATOM 3855 C CA . ILE A 1 488 ? 0.948 -17.222 -2.121 1.00 94.75 488 ILE A CA 1
ATOM 3856 C C . ILE A 1 488 ? 2.347 -17.842 -1.993 1.00 94.75 488 ILE A C 1
ATOM 3858 O O . ILE A 1 488 ? 3.335 -17.119 -1.842 1.00 94.75 488 ILE A O 1
ATOM 3862 N N . SER A 1 489 ? 2.457 -19.169 -2.079 1.00 95.94 489 SER A N 1
ATOM 3863 C CA . SER A 1 489 ? 3.742 -19.877 -2.005 1.00 95.94 489 SER A CA 1
ATOM 3864 C C . SER A 1 489 ? 4.626 -19.578 -3.224 1.00 95.94 489 SER A C 1
ATOM 3866 O O . SER A 1 489 ? 5.815 -19.279 -3.076 1.00 95.94 489 SER A O 1
ATOM 3868 N N . ARG A 1 490 ? 4.035 -19.548 -4.426 1.00 97.31 490 ARG A N 1
ATOM 3869 C CA . ARG A 1 490 ? 4.706 -19.171 -5.680 1.00 97.31 490 ARG A CA 1
ATOM 3870 C C . ARG A 1 490 ? 5.221 -17.728 -5.647 1.00 97.31 490 ARG A C 1
ATOM 3872 O O . ARG A 1 490 ? 6.368 -17.472 -6.021 1.00 97.31 490 ARG A O 1
ATOM 3879 N N . LEU A 1 491 ? 4.408 -16.790 -5.162 1.00 96.69 491 LEU A N 1
ATOM 3880 C CA . LEU A 1 491 ? 4.772 -15.378 -5.027 1.00 96.69 491 LEU A CA 1
ATOM 3881 C C . LEU A 1 491 ? 5.888 -15.169 -3.993 1.00 96.69 491 LEU A C 1
ATOM 3883 O O . LEU A 1 491 ? 6.845 -14.452 -4.284 1.00 96.69 491 LEU A O 1
ATOM 3887 N N . LYS A 1 492 ? 5.834 -15.847 -2.837 1.00 95.12 492 LYS A N 1
ATOM 3888 C CA . LYS A 1 492 ? 6.921 -15.837 -1.837 1.00 95.12 492 LYS A CA 1
ATOM 3889 C C . LYS A 1 492 ? 8.242 -16.357 -2.413 1.00 95.12 492 LYS A C 1
ATOM 3891 O O . LYS A 1 492 ? 9.286 -15.748 -2.187 1.00 95.12 492 LYS A O 1
ATOM 3896 N N . SER A 1 493 ? 8.201 -17.435 -3.201 1.00 95.81 493 SER A N 1
ATOM 3897 C CA . SER A 1 493 ? 9.391 -17.965 -3.880 1.00 95.81 493 SER A CA 1
ATOM 3898 C C . SER A 1 493 ? 10.008 -16.931 -4.834 1.00 95.81 493 SER A C 1
ATOM 3900 O O . SER A 1 493 ? 11.198 -16.618 -4.711 1.00 95.81 493 SER A O 1
ATOM 3902 N N . ARG A 1 494 ? 9.192 -16.305 -5.701 1.00 97.50 494 ARG A N 1
ATOM 3903 C CA . ARG A 1 494 ? 9.636 -15.230 -6.613 1.00 97.50 494 ARG A CA 1
ATOM 3904 C C . ARG A 1 494 ? 10.226 -14.029 -5.867 1.00 97.50 494 ARG A C 1
ATOM 3906 O O . ARG A 1 494 ? 11.279 -13.542 -6.275 1.00 97.50 494 ARG A O 1
ATOM 3913 N N . LEU A 1 495 ? 9.600 -13.594 -4.770 1.00 95.88 495 LEU A N 1
ATOM 3914 C CA . LEU A 1 495 ? 10.108 -12.505 -3.929 1.00 95.88 495 LEU A CA 1
ATOM 3915 C C . LEU A 1 495 ? 11.513 -12.835 -3.396 1.00 95.88 495 LEU A C 1
ATOM 3917 O O . LEU A 1 495 ? 12.452 -12.077 -3.631 1.00 95.88 495 LEU A O 1
ATOM 3921 N N . SER A 1 496 ? 11.691 -14.024 -2.806 1.00 96.19 496 SER A N 1
ATOM 3922 C CA . SER A 1 496 ? 12.989 -14.475 -2.273 1.00 96.19 496 SER A CA 1
ATOM 3923 C C . SER A 1 496 ? 14.095 -14.535 -3.337 1.00 96.19 496 SER A C 1
ATOM 3925 O O . SER A 1 496 ? 15.282 -14.387 -3.036 1.00 96.19 496 SER A O 1
ATOM 3927 N N . GLN A 1 497 ? 13.731 -14.800 -4.596 1.00 97.50 497 GLN A N 1
ATOM 3928 C CA . GLN A 1 497 ? 14.664 -14.820 -5.719 1.00 97.50 497 GLN A CA 1
ATOM 3929 C C . GLN A 1 497 ? 15.074 -13.400 -6.112 1.00 97.50 497 GLN A C 1
ATOM 3931 O O . GLN A 1 497 ? 16.262 -13.147 -6.310 1.00 97.50 497 GLN A O 1
ATOM 3936 N N . GLN A 1 498 ? 14.120 -12.468 -6.171 1.00 97.44 498 GLN A N 1
ATOM 3937 C CA . GLN A 1 498 ? 14.396 -11.056 -6.435 1.00 97.44 498 GLN A CA 1
ATOM 3938 C C . GLN A 1 498 ? 15.262 -10.432 -5.332 1.00 97.44 498 GLN A C 1
ATOM 3940 O O . GLN A 1 498 ? 16.250 -9.775 -5.652 1.00 97.44 498 GLN A O 1
ATOM 3945 N N . GLU A 1 499 ? 14.987 -10.715 -4.057 1.00 95.44 499 GLU A N 1
ATOM 3946 C CA . GLU A 1 499 ? 15.802 -10.261 -2.920 1.00 95.44 499 GLU A CA 1
ATOM 3947 C C . GLU A 1 499 ? 17.249 -10.773 -2.991 1.00 95.44 499 GLU A C 1
ATOM 3949 O O . GLU A 1 499 ? 18.196 -10.005 -2.794 1.00 95.44 499 GLU A O 1
ATOM 3954 N N . ARG A 1 500 ? 17.453 -12.053 -3.342 1.00 97.19 500 ARG A N 1
ATOM 3955 C CA . ARG A 1 500 ? 18.796 -12.624 -3.549 1.00 97.19 500 ARG A CA 1
ATOM 3956 C C . ARG A 1 500 ? 19.532 -11.969 -4.718 1.00 97.19 500 ARG A C 1
ATOM 3958 O O . ARG A 1 500 ? 20.708 -11.631 -4.573 1.00 97.19 500 ARG A O 1
ATOM 3965 N N . MET A 1 501 ? 18.860 -11.755 -5.852 1.00 97.25 501 MET A N 1
ATOM 3966 C CA . MET A 1 501 ? 19.454 -11.079 -7.013 1.00 97.25 501 MET A CA 1
ATOM 3967 C C . MET A 1 501 ? 19.825 -9.625 -6.699 1.00 97.25 501 MET A C 1
ATOM 3969 O O . MET A 1 501 ? 20.946 -9.211 -6.998 1.00 97.25 501 MET A O 1
ATOM 3973 N N . LEU A 1 502 ? 18.931 -8.881 -6.038 1.00 97.44 502 LEU A N 1
ATOM 3974 C CA . LEU A 1 502 ? 19.162 -7.503 -5.603 1.00 97.44 502 LEU A CA 1
ATOM 3975 C C . LEU A 1 502 ? 20.340 -7.423 -4.626 1.00 97.44 502 LEU A C 1
ATOM 3977 O O . LEU A 1 502 ? 21.257 -6.632 -4.828 1.00 97.44 502 LEU A O 1
ATOM 3981 N N . THR A 1 503 ? 20.377 -8.297 -3.617 1.00 97.25 503 THR A N 1
ATOM 3982 C CA . THR A 1 503 ? 21.485 -8.372 -2.651 1.00 97.25 503 THR A CA 1
ATOM 3983 C C . THR A 1 503 ? 22.817 -8.674 -3.347 1.00 97.25 503 THR A C 1
ATOM 3985 O O . THR A 1 503 ? 23.842 -8.078 -3.015 1.00 97.25 503 THR A O 1
ATOM 3988 N N . GLY A 1 504 ? 22.818 -9.564 -4.346 1.00 97.88 504 GLY A N 1
ATOM 3989 C CA . GLY A 1 504 ? 23.992 -9.843 -5.176 1.00 97.88 504 GLY A CA 1
ATOM 3990 C C . GLY A 1 504 ? 24.442 -8.639 -6.011 1.00 97.88 504 GLY A C 1
ATOM 3991 O O . GLY A 1 504 ? 25.637 -8.353 -6.076 1.00 97.88 504 GLY A O 1
ATOM 3992 N N . ALA A 1 505 ? 23.501 -7.902 -6.608 1.00 97.81 505 ALA A N 1
ATOM 3993 C CA . ALA A 1 505 ? 23.785 -6.684 -7.365 1.00 97.81 505 ALA A CA 1
ATOM 3994 C C . ALA A 1 505 ? 24.352 -5.567 -6.473 1.00 97.81 505 ALA A C 1
ATOM 3996 O O . ALA A 1 505 ? 25.381 -4.988 -6.811 1.00 97.81 505 ALA A O 1
ATOM 3997 N N . VAL A 1 506 ? 23.759 -5.331 -5.296 1.00 98.06 506 VAL A N 1
ATOM 3998 C CA . VAL A 1 506 ? 24.245 -4.352 -4.308 1.00 98.06 506 VAL A CA 1
ATOM 3999 C C . VAL A 1 506 ? 25.657 -4.697 -3.826 1.00 98.06 506 VAL A C 1
ATOM 4001 O O . VAL A 1 506 ? 26.489 -3.801 -3.702 1.00 98.06 506 VAL A O 1
ATOM 4004 N N . LYS A 1 507 ? 25.968 -5.981 -3.593 1.00 97.88 507 LYS A N 1
ATOM 4005 C CA . LYS A 1 507 ? 27.334 -6.411 -3.245 1.00 97.88 507 LYS A CA 1
ATOM 4006 C C . LYS A 1 507 ? 28.335 -6.086 -4.356 1.00 97.88 507 LYS A C 1
ATOM 4008 O O . LYS A 1 507 ? 29.355 -5.474 -4.059 1.00 97.88 507 LYS A O 1
ATOM 4013 N N . ARG A 1 508 ? 28.027 -6.424 -5.617 1.00 97.88 508 ARG A N 1
ATOM 4014 C CA . ARG A 1 508 ? 28.888 -6.079 -6.766 1.00 97.88 508 ARG A CA 1
ATOM 4015 C C . ARG A 1 508 ? 29.088 -4.569 -6.889 1.00 97.88 508 ARG A C 1
ATOM 4017 O O . ARG A 1 508 ? 30.226 -4.128 -6.974 1.00 97.88 508 ARG A O 1
ATOM 4024 N N . LEU A 1 509 ? 28.008 -3.787 -6.808 1.00 98.12 509 LEU A N 1
ATOM 4025 C CA . LEU A 1 509 ? 28.064 -2.326 -6.888 1.00 98.12 509 LEU A CA 1
ATOM 4026 C C . LEU A 1 509 ? 28.955 -1.722 -5.791 1.00 98.12 509 LEU A C 1
ATOM 4028 O O . LEU A 1 509 ? 29.764 -0.848 -6.084 1.00 98.12 509 LEU A O 1
ATOM 4032 N N . ARG A 1 510 ? 28.867 -2.218 -4.548 1.00 97.94 510 ARG A N 1
ATOM 4033 C CA . ARG A 1 510 ? 29.757 -1.793 -3.453 1.00 97.94 510 ARG A CA 1
ATOM 4034 C C . ARG A 1 510 ? 31.223 -2.123 -3.734 1.00 97.94 510 ARG A C 1
ATOM 4036 O O . ARG A 1 510 ? 32.072 -1.272 -3.499 1.00 97.94 510 ARG A O 1
ATOM 4043 N N . SER A 1 511 ? 31.527 -3.312 -4.259 1.00 97.88 511 SER A N 1
ATOM 4044 C CA . SER A 1 511 ? 32.897 -3.679 -4.649 1.00 97.88 511 SER A CA 1
ATOM 4045 C C . SER A 1 511 ? 33.439 -2.785 -5.769 1.00 97.88 511 SER A C 1
ATOM 4047 O O . SER A 1 511 ? 34.566 -2.308 -5.666 1.00 97.88 511 SER A O 1
ATOM 4049 N N . THR A 1 512 ? 32.636 -2.502 -6.800 1.00 98.12 512 THR A N 1
ATOM 4050 C CA . THR A 1 512 ? 33.012 -1.580 -7.884 1.00 98.12 512 THR A CA 1
ATOM 4051 C C . THR A 1 512 ? 33.211 -0.153 -7.373 1.00 98.12 512 THR A C 1
ATOM 4053 O O . THR A 1 512 ? 34.184 0.491 -7.754 1.00 98.12 512 THR A O 1
ATOM 4056 N N . ASN A 1 513 ? 32.347 0.335 -6.477 1.00 97.56 513 ASN A N 1
ATOM 4057 C CA . ASN A 1 513 ? 32.490 1.679 -5.919 1.00 97.56 513 ASN A CA 1
ATOM 4058 C C . ASN A 1 513 ? 33.736 1.795 -5.028 1.00 97.56 513 ASN A C 1
ATOM 4060 O O . ASN A 1 513 ? 34.481 2.757 -5.148 1.00 97.56 513 ASN A O 1
ATOM 4064 N N . HIS A 1 514 ? 34.038 0.778 -4.216 1.00 97.62 514 HIS A N 1
ATOM 4065 C CA . HIS A 1 514 ? 35.260 0.765 -3.410 1.00 97.62 514 HIS A CA 1
ATOM 4066 C C . HIS A 1 514 ? 36.541 0.748 -4.266 1.00 97.62 514 HIS A C 1
ATOM 4068 O O . HIS A 1 514 ? 37.535 1.384 -3.913 1.00 97.62 514 HIS A O 1
ATOM 4074 N N . LEU A 1 515 ? 36.513 0.066 -5.420 1.00 97.94 515 LEU A N 1
ATOM 4075 C CA . LEU A 1 515 ? 37.596 0.132 -6.404 1.00 97.94 515 LEU A CA 1
ATOM 4076 C C . LEU A 1 515 ? 37.713 1.537 -7.019 1.00 97.94 515 LEU A C 1
ATOM 4078 O O . LEU A 1 515 ? 38.822 2.056 -7.115 1.00 97.94 515 LEU A O 1
ATOM 4082 N N . LYS A 1 516 ? 36.585 2.173 -7.369 1.00 98.25 516 LYS A N 1
ATOM 4083 C CA . LYS A 1 516 ? 36.537 3.555 -7.879 1.00 98.25 516 LYS A CA 1
ATOM 4084 C C . LYS A 1 516 ? 37.119 4.550 -6.872 1.00 98.25 516 LYS A C 1
ATOM 4086 O O . LYS A 1 516 ? 38.034 5.281 -7.227 1.00 98.25 516 LYS A O 1
ATOM 4091 N N . GLU A 1 517 ? 36.688 4.504 -5.611 1.00 97.38 517 GLU A N 1
ATOM 4092 C CA . GLU A 1 517 ? 37.260 5.293 -4.506 1.00 97.38 517 GLU A CA 1
ATOM 4093 C C . GLU A 1 517 ? 38.774 5.049 -4.345 1.00 97.38 517 GLU A C 1
ATOM 4095 O O . GLU A 1 517 ? 39.534 5.960 -4.020 1.00 97.38 517 GLU A O 1
ATOM 4100 N N . GLY A 1 518 ? 39.231 3.809 -4.557 1.00 97.75 518 GLY A N 1
ATOM 4101 C CA . GLY A 1 518 ? 40.652 3.456 -4.563 1.00 97.75 518 GLY A CA 1
ATOM 4102 C C . GLY A 1 518 ? 41.425 4.132 -5.695 1.00 97.75 518 GLY A C 1
ATOM 4103 O O . GLY A 1 518 ? 42.476 4.719 -5.446 1.00 97.75 518 GLY A O 1
ATOM 4104 N N . MET A 1 519 ? 40.890 4.093 -6.917 1.00 97.31 519 MET A N 1
ATOM 4105 C CA . MET A 1 519 ? 41.482 4.762 -8.080 1.00 97.31 519 MET A CA 1
ATOM 4106 C C . MET A 1 519 ? 41.468 6.288 -7.932 1.00 97.31 519 MET A C 1
ATOM 4108 O O . MET A 1 519 ? 42.467 6.931 -8.237 1.00 97.31 519 MET A O 1
ATOM 4112 N N . GLU A 1 520 ? 40.382 6.866 -7.417 1.00 97.12 520 GLU A N 1
ATOM 4113 C CA . GLU A 1 520 ? 40.271 8.304 -7.144 1.00 97.12 520 GLU A CA 1
ATOM 4114 C C . GLU A 1 520 ? 41.351 8.780 -6.167 1.00 97.12 520 GLU A C 1
ATOM 4116 O O . GLU A 1 520 ? 42.014 9.776 -6.449 1.00 97.12 520 GLU A O 1
ATOM 4121 N N . ARG A 1 521 ? 41.607 8.036 -5.078 1.00 98.00 521 ARG A N 1
ATOM 4122 C CA . ARG A 1 521 ? 42.720 8.331 -4.156 1.00 98.00 521 ARG A CA 1
ATOM 4123 C C . ARG A 1 521 ? 44.074 8.338 -4.873 1.00 98.00 521 ARG A C 1
ATOM 4125 O O . ARG A 1 521 ? 44.792 9.325 -4.777 1.00 98.00 521 ARG A O 1
ATOM 4132 N N . VAL A 1 522 ? 44.383 7.301 -5.657 1.00 98.06 522 VAL A N 1
ATOM 4133 C CA . VAL A 1 522 ? 45.652 7.213 -6.410 1.00 98.06 522 VAL A CA 1
ATOM 4134 C C . VAL A 1 522 ? 45.806 8.362 -7.416 1.00 98.06 522 VAL A C 1
ATOM 4136 O O . VAL A 1 522 ? 46.897 8.910 -7.564 1.00 98.06 522 VAL A O 1
ATOM 4139 N N . ILE A 1 523 ? 44.723 8.767 -8.086 1.00 97.81 523 ILE A N 1
ATOM 4140 C CA . ILE A 1 523 ? 44.730 9.911 -9.011 1.00 97.81 523 ILE A CA 1
ATOM 4141 C C . ILE A 1 523 ? 44.992 11.218 -8.251 1.00 97.81 523 ILE A C 1
ATOM 4143 O O . ILE A 1 523 ? 45.813 12.018 -8.697 1.00 97.81 523 ILE A O 1
ATOM 4147 N N . ILE A 1 524 ? 44.344 11.432 -7.101 1.00 98.12 524 ILE A N 1
ATOM 4148 C CA . ILE A 1 524 ? 44.554 12.618 -6.255 1.00 98.12 524 ILE A CA 1
ATOM 4149 C C . ILE A 1 524 ? 46.000 12.676 -5.744 1.00 98.12 524 ILE A C 1
ATOM 4151 O O . ILE A 1 524 ? 46.626 13.736 -5.833 1.00 98.12 524 ILE A O 1
ATOM 4155 N N . ASP A 1 525 ? 46.557 11.556 -5.278 1.00 98.12 525 ASP A N 1
ATOM 4156 C CA . ASP A 1 525 ? 47.946 11.472 -4.814 1.00 98.12 525 ASP A CA 1
ATOM 4157 C C . ASP A 1 525 ? 48.926 11.806 -5.950 1.00 98.12 525 ASP A C 1
ATOM 4159 O O . ASP A 1 525 ? 49.825 12.636 -5.786 1.00 98.12 525 ASP A O 1
ATOM 4163 N N . GLN A 1 526 ? 48.711 11.236 -7.141 1.00 98.00 526 GLN A N 1
ATOM 4164 C CA . GLN A 1 526 ? 49.550 11.497 -8.309 1.00 98.00 526 GLN A CA 1
ATOM 4165 C C . GLN A 1 526 ? 49.450 12.954 -8.784 1.00 98.00 526 GLN A C 1
ATOM 4167 O O . GLN A 1 526 ? 50.476 13.568 -9.079 1.00 98.00 526 GLN A O 1
ATOM 4172 N N . LEU A 1 527 ? 48.249 13.539 -8.821 1.00 98.00 527 LEU A N 1
ATOM 4173 C CA . LEU A 1 527 ? 48.057 14.958 -9.143 1.00 98.00 527 LEU A CA 1
ATOM 4174 C C . LEU A 1 527 ? 48.724 15.870 -8.105 1.00 98.00 527 LEU A C 1
ATOM 4176 O O . LEU A 1 527 ? 49.364 16.851 -8.483 1.00 98.00 527 LEU A O 1
ATOM 4180 N N . SER A 1 528 ? 48.645 15.528 -6.816 1.00 97.56 528 SER A N 1
ATOM 4181 C CA . SER A 1 528 ? 49.299 16.271 -5.729 1.00 97.56 528 SER A CA 1
ATOM 4182 C C . SER A 1 528 ? 50.826 16.216 -5.840 1.00 97.56 528 SER A C 1
ATOM 4184 O O . SER A 1 528 ? 51.495 17.242 -5.697 1.00 97.56 528 SER A O 1
ATOM 4186 N N . LEU A 1 529 ? 51.387 15.046 -6.170 1.00 97.75 529 LEU A N 1
ATOM 4187 C CA . LEU A 1 529 ? 52.813 14.876 -6.463 1.00 97.75 529 LEU A CA 1
ATOM 4188 C C . LEU A 1 529 ? 53.238 15.709 -7.679 1.00 97.75 529 LEU A C 1
ATOM 4190 O O . LEU A 1 529 ? 54.210 16.462 -7.596 1.00 97.75 529 LEU A O 1
ATOM 4194 N N . THR A 1 530 ? 52.497 15.626 -8.787 1.00 97.19 530 THR A N 1
ATOM 4195 C CA . THR A 1 530 ? 52.781 16.387 -10.013 1.00 97.19 530 THR A CA 1
ATOM 4196 C C . THR A 1 530 ? 52.695 17.895 -9.765 1.00 97.19 530 THR A C 1
ATOM 4198 O O . THR A 1 530 ? 53.606 18.624 -10.153 1.00 97.19 530 THR A O 1
ATOM 4201 N N . TYR A 1 531 ? 51.677 18.370 -9.042 1.00 97.44 531 TYR A N 1
ATOM 4202 C CA . TYR A 1 531 ? 51.570 19.765 -8.609 1.00 97.44 531 TYR A CA 1
ATOM 4203 C C . TYR A 1 531 ? 52.755 20.182 -7.722 1.00 97.44 531 TYR A C 1
ATOM 4205 O O . TYR A 1 531 ? 53.332 21.247 -7.930 1.00 97.44 531 TYR A O 1
ATOM 4213 N N . GLY A 1 532 ? 53.187 19.333 -6.785 1.00 97.19 532 GLY A N 1
ATOM 4214 C CA . GLY A 1 532 ? 54.358 19.581 -5.937 1.00 97.19 532 GLY A CA 1
ATOM 4215 C C . GLY A 1 532 ? 55.699 19.588 -6.687 1.00 97.19 532 GLY A C 1
ATOM 4216 O O . GLY A 1 532 ? 56.647 20.243 -6.245 1.00 97.19 532 GLY A O 1
ATOM 4217 N N . VAL A 1 533 ? 55.807 18.886 -7.819 1.00 97.00 533 VAL A N 1
ATOM 4218 C CA . VAL A 1 533 ? 56.953 18.987 -8.743 1.00 97.00 533 VAL A CA 1
ATOM 4219 C C . VAL A 1 533 ? 56.877 20.288 -9.538 1.00 97.00 533 VAL A C 1
ATOM 4221 O O . VAL A 1 533 ? 57.841 21.049 -9.530 1.00 97.00 533 VAL A O 1
ATOM 4224 N N . LEU A 1 534 ? 55.729 20.597 -10.148 1.00 96.00 534 LEU A N 1
ATOM 4225 C CA . LEU A 1 534 ? 55.524 21.825 -10.925 1.00 96.00 534 LEU A CA 1
ATOM 4226 C C . LEU A 1 534 ? 55.723 23.088 -10.078 1.00 96.00 534 LEU A C 1
ATOM 4228 O O . LEU A 1 534 ? 56.383 24.019 -10.522 1.00 96.00 534 LEU A O 1
ATOM 4232 N N . LYS A 1 535 ? 55.230 23.106 -8.834 1.00 95.69 535 LYS A N 1
ATOM 4233 C CA . LYS A 1 535 ? 55.422 24.218 -7.892 1.00 95.69 535 LYS A CA 1
ATOM 4234 C C . LYS A 1 535 ? 56.898 24.437 -7.545 1.00 95.69 535 LYS A C 1
ATOM 4236 O O . LYS A 1 535 ? 57.325 25.583 -7.460 1.00 95.69 535 LYS A O 1
ATOM 4241 N N . ARG A 1 536 ? 57.681 23.362 -7.381 1.00 93.94 536 ARG A N 1
ATOM 4242 C CA . ARG A 1 536 ? 59.138 23.451 -7.166 1.00 93.94 536 ARG A CA 1
ATOM 4243 C C . ARG A 1 536 ? 59.876 23.900 -8.422 1.00 93.94 536 ARG A C 1
ATOM 4245 O O . ARG A 1 536 ? 60.722 24.774 -8.327 1.00 93.94 536 ARG A O 1
ATOM 4252 N N . ALA A 1 537 ? 59.523 23.367 -9.591 1.00 93.19 537 ALA A N 1
ATOM 4253 C CA . ALA A 1 537 ? 60.091 23.813 -10.862 1.00 93.19 537 ALA A CA 1
ATOM 4254 C C . ALA A 1 537 ? 59.805 25.302 -11.123 1.00 93.19 537 ALA A C 1
ATOM 4256 O O . ALA A 1 537 ? 60.694 26.016 -11.571 1.00 93.19 537 ALA A O 1
ATOM 4257 N N . ARG A 1 538 ? 58.600 25.783 -10.785 1.00 92.19 538 ARG A N 1
ATOM 4258 C CA . ARG A 1 538 ? 58.234 27.200 -10.883 1.00 92.19 538 ARG A CA 1
ATOM 4259 C C . ARG A 1 538 ? 59.040 28.065 -9.912 1.00 92.19 538 ARG A C 1
ATOM 4261 O O . ARG A 1 538 ? 59.633 29.033 -10.359 1.00 92.19 538 ARG A O 1
ATOM 4268 N N . GLY A 1 539 ? 59.132 27.675 -8.635 1.00 91.81 539 GLY A N 1
ATOM 4269 C CA . GLY A 1 539 ? 59.977 28.363 -7.649 1.00 91.81 539 GLY A CA 1
ATOM 4270 C C . GLY A 1 539 ? 61.432 28.462 -8.112 1.00 91.81 539 GLY A C 1
ATOM 4271 O O . GLY A 1 539 ? 61.966 29.552 -8.208 1.00 91.81 539 GLY A O 1
ATOM 4272 N N . ASN A 1 540 ? 62.024 27.357 -8.575 1.00 91.06 540 ASN A N 1
ATOM 4273 C CA . ASN A 1 540 ? 63.389 27.340 -9.115 1.00 91.06 540 ASN A CA 1
ATOM 4274 C C . ASN A 1 540 ? 63.612 28.258 -10.339 1.00 91.06 540 ASN A C 1
ATOM 4276 O O . ASN A 1 540 ? 64.762 28.555 -10.649 1.00 91.06 540 ASN A O 1
ATOM 4280 N N . LEU A 1 541 ? 62.556 28.647 -11.064 1.00 86.62 541 LEU A N 1
ATOM 4281 C CA . LEU A 1 541 ? 62.615 29.589 -12.192 1.00 86.62 541 LEU A CA 1
ATOM 4282 C C . LEU A 1 541 ? 62.320 31.036 -11.761 1.00 86.62 541 LEU A C 1
ATOM 4284 O O . LEU A 1 541 ? 62.838 31.964 -12.372 1.00 86.62 541 LEU A O 1
ATOM 4288 N N . GLU A 1 542 ? 61.500 31.224 -10.725 1.00 80.12 542 GLU A N 1
ATOM 4289 C CA . GLU A 1 542 ? 61.161 32.525 -10.131 1.00 80.12 542 GLU A CA 1
ATOM 4290 C C . GLU A 1 542 ? 62.270 33.034 -9.184 1.00 80.12 542 GLU A C 1
ATOM 4292 O O . GLU A 1 542 ? 62.508 34.236 -9.117 1.00 80.12 542 GLU A O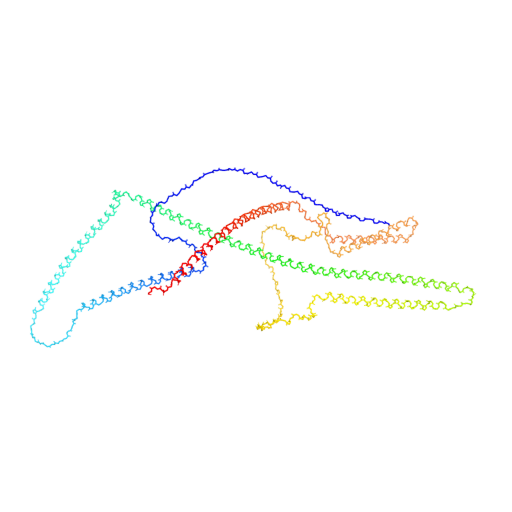 1
ATOM 4297 N N . ASP A 1 543 ? 62.991 32.126 -8.516 1.00 63.84 543 ASP A N 1
ATOM 4298 C CA . ASP A 1 543 ? 64.067 32.402 -7.551 1.00 63.84 543 ASP A CA 1
ATOM 4299 C C . ASP A 1 543 ? 65.467 32.522 -8.198 1.00 63.84 543 ASP A C 1
ATOM 4301 O O . ASP A 1 543 ? 66.469 32.605 -7.484 1.00 63.84 543 ASP A O 1
ATOM 4305 N N . VAL A 1 544 ? 65.585 32.538 -9.535 1.00 59.94 544 VAL A N 1
ATOM 4306 C CA . VAL A 1 544 ? 66.861 32.864 -10.203 1.00 59.94 544 VAL A CA 1
ATOM 4307 C C . VAL A 1 544 ? 67.130 34.361 -10.010 1.00 59.94 544 VAL A C 1
ATOM 4309 O O . VAL A 1 544 ? 66.407 35.179 -10.582 1.00 59.94 544 VAL A O 1
ATOM 4312 N N . PRO A 1 545 ? 68.153 34.769 -9.234 1.00 52.31 545 PRO A N 1
ATOM 4313 C CA . PRO A 1 545 ? 68.385 36.182 -8.994 1.00 52.31 545 PRO A CA 1
ATOM 4314 C C . PRO A 1 545 ? 68.861 36.864 -10.279 1.00 52.31 545 PRO A C 1
ATOM 4316 O O . PRO A 1 545 ? 69.781 36.390 -10.948 1.00 52.31 545 PRO A O 1
ATOM 4319 N N . LEU A 1 546 ? 68.294 38.036 -10.570 1.00 56.72 546 LEU A N 1
ATOM 4320 C CA . LEU A 1 546 ? 68.804 38.986 -11.563 1.00 56.72 546 LEU A CA 1
ATOM 4321 C C . LEU A 1 546 ? 70.110 39.643 -11.068 1.00 56.72 546 LEU A C 1
ATOM 4323 O O . LEU A 1 546 ? 70.171 40.852 -10.886 1.00 56.72 546 LEU A O 1
ATOM 4327 N N . ASN A 1 547 ? 71.148 38.840 -10.825 1.00 50.94 547 ASN A N 1
ATOM 4328 C CA . ASN A 1 547 ? 72.505 39.288 -10.513 1.00 50.94 547 ASN A CA 1
ATOM 4329 C C . ASN A 1 547 ? 73.495 38.497 -11.376 1.00 50.94 547 ASN A C 1
ATOM 4331 O O . ASN A 1 547 ? 73.881 37.375 -11.052 1.00 50.94 547 ASN A O 1
ATOM 4335 N N . GLY A 1 548 ? 73.856 39.103 -12.505 1.00 52.53 548 GLY A N 1
ATOM 4336 C CA . GLY A 1 548 ? 74.675 38.512 -13.563 1.00 52.53 548 GLY A CA 1
ATOM 4337 C C . GLY A 1 548 ? 74.960 39.500 -14.698 1.00 52.53 548 GLY A C 1
ATOM 4338 O O . GLY A 1 548 ? 74.931 39.111 -15.864 1.00 52.53 548 GLY A O 1
ATOM 4339 N N . GLN A 1 549 ? 75.181 40.771 -14.346 1.00 42.44 549 GLN A N 1
ATOM 4340 C CA . GLN A 1 549 ? 75.816 41.805 -15.172 1.00 42.44 549 GLN A CA 1
ATOM 4341 C C . GLN A 1 549 ? 77.008 42.368 -14.399 1.00 42.44 549 GLN A C 1
ATOM 4343 O O . GLN A 1 549 ? 76.875 42.472 -13.158 1.00 42.44 549 GLN A O 1
#

Foldseek 3Di:
DDDDDDDDDDDDDDDDDDDDDDDDDDDDDDDDDDDDDDDDDDDDDDDDDDDDDPDPVVVVVVVVVVVVVVVVVVVVVVVVVVVVVVVVVVVVVVVVPDDDDDDDDDDDDDDDDDPVVVVVVVVVVVVVVVVVVVVVVVVVVVVVVVVVVVVVVVVVVVVVVVVVVVPDPDPCPVVVVVVVVVVVVVVVVVVVVVVVVVVVVVVVVVVVVVVVVVVVVVVVVVVVVVVVVVVVVVVVVVVVVVVVVVVVVVVVVVVVVVVVVVVVVVVVVVVVVVVVVVVVVVVQPPDDDDDDPPPVVVVVVVVVVVVVVVVVVVVVVVVVVVVVVVVVVVVVVCPDDDDDPDPPPPDDDDDDDDDDDDDDDDDDDDDDDDDDDDDDDDDDDDDPDPDVPDDPPDDLPDWDKDADPVLVVLLVVLVVVLVVLVVVLVVLVVVCVPDDDPVSVVVSVVSVVVSVVSVVVSVVSVVRMGIDHDPPPDPPVVVVVVVVVVVVVVVVVVVVVVVVVVVVVVVVVVVVVVVVVVVVVVVVVVVVVVVVVVVVVVCVVVPPDPDDD